Protein AF-0000000084620447 (afdb_homodimer)

Organism: Rhizophagus irregularis (strain DAOM 197198w) (NCBI:txid1432141)

Secondary structure (DSSP, 8-state):
-EEEE-TT-EEEEEEE-SS-TTEEEEEEESGGGTSS-EEEEEEEES-STTSEEEEEEEEESS-EEEEEE-SS-TTEEEEEETTS-EEEEETTSSSS-SEEE---SS-EEEEEE-SSS-S-EEEEETTS-EEEE-TT-SS-SEEE-SS--S-EEEEEE-SS-TTEEEEEETTSEEEEEETTSSSEEEEEE-STTS-EEEEEE-SSSTTEEEEEETTSEEEEEETTB-SS-SEEEE--SS-EEEEEE-SS-TTEEEEEETTS-EEEEETT-SS--EEEEE---SS-EEEEEE-SSSTT-EEEEETTSEEEEE--GGG--/-EEEE-TT-EEEEEEE-SS-TTEEEEEEESGGGTSS-EEEEEEEES-STTSEEEEEEEEESS-EEEEEE-SS-TTEEEEEETTS-EEEEETTSSSS-SEEE---SS-EEEEEE-SSS-S-EEEEETTS-EEEE-TT-SS-SEEE-SS--S-EEEEEE-SS-TTEEEEEETTSEEEEEETTSSSEEEEEE-STTS-EEEEEE-SSSTTEEEEEETTSEEEEEETTB-SS-SEEEE--SS-EEEEEE-SS-TTEEEEEETTS-EEEEETT-SS--EEEEE---SS-EEEEEE-SSSTT-EEEEETTSEEEEE--GGG--

Radius of gyration: 24.92 Å; Cα contacts (8 Å, |Δi|>4): 2010; chains: 2; bounding box: 55×73×61 Å

Structure (mmCIF, N/CA/C/O backbone):
data_AF-0000000084620447-model_v1
#
loop_
_entity.id
_entity.type
_entity.pdbx_description
1 polymer Peroxin-7
#
loop_
_atom_site.group_PDB
_atom_site.id
_atom_site.type_symbol
_atom_site.label_atom_id
_atom_site.label_alt_id
_atom_site.label_comp_id
_atom_site.label_asym_id
_atom_site.label_entity_id
_atom_site.label_seq_id
_atom_site.pdbx_PDB_ins_code
_atom_site.Cartn_x
_atom_site.Cartn_y
_atom_site.Cartn_z
_atom_site.occupancy
_atom_site.B_iso_or_equiv
_atom_site.auth_seq_id
_atom_site.auth_comp_id
_atom_site.auth_asym_id
_atom_site.auth_atom_id
_atom_site.pdbx_PDB_model_num
ATOM 1 N N . MET A 1 1 ? -4.543 -13 -28.5 1 89.44 1 MET A N 1
ATOM 2 C CA . MET A 1 1 ? -4.453 -12.445 -27.141 1 89.44 1 MET A CA 1
ATOM 3 C C . MET A 1 1 ? -5.84 -12.172 -26.578 1 89.44 1 MET A C 1
ATOM 5 O O . MET A 1 1 ? -6.688 -11.578 -27.25 1 89.44 1 MET A O 1
ATOM 9 N N . LEU A 1 2 ? -6.125 -12.734 -25.453 1 95 2 LEU A N 1
ATOM 10 C CA . LEU A 1 2 ? -7.367 -12.484 -24.734 1 95 2 LEU A CA 1
ATOM 11 C C . LEU A 1 2 ? -7.148 -11.477 -23.609 1 95 2 LEU A C 1
ATOM 13 O O . LEU A 1 2 ? -6.125 -11.508 -22.922 1 95 2 LEU A O 1
ATOM 17 N N . LYS A 1 3 ? -8.086 -10.555 -23.484 1 96.31 3 LYS A N 1
ATOM 18 C CA . LYS A 1 3 ? -8.039 -9.547 -22.422 1 96.31 3 LYS A CA 1
ATOM 19 C C . LYS A 1 3 ? -9.344 -9.516 -21.641 1 96.31 3 LYS A C 1
ATOM 21 O O . LYS A 1 3 ? -10.422 -9.656 -22.219 1 96.31 3 LYS A O 1
ATOM 26 N N . PHE A 1 4 ? -9.234 -9.367 -20.422 1 97.81 4 PHE A N 1
ATOM 27 C CA . PHE A 1 4 ? -10.383 -9.195 -19.531 1 97.81 4 PHE A CA 1
ATOM 28 C C . PHE A 1 4 ? -10.125 -8.078 -18.531 1 97.81 4 PHE A C 1
ATOM 30 O O . PHE A 1 4 ? -9.07 -8.055 -17.875 1 97.81 4 PHE A O 1
ATOM 37 N N . ARG A 1 5 ? -11.086 -7.199 -18.328 1 97.75 5 ARG A N 1
ATOM 38 C CA . ARG A 1 5 ? -10.914 -6.086 -17.406 1 97.75 5 ARG A CA 1
ATOM 39 C C . ARG A 1 5 ? -11.586 -6.379 -16.078 1 97.75 5 ARG A C 1
ATOM 41 O O . ARG A 1 5 ? -12.781 -6.66 -16.016 1 97.75 5 ARG A O 1
ATOM 48 N N . THR A 1 6 ? -10.836 -6.391 -15.023 1 98 6 THR A N 1
ATOM 49 C CA . THR A 1 6 ? -11.359 -6.477 -13.664 1 98 6 THR A CA 1
ATOM 50 C C . THR A 1 6 ? -11.742 -5.098 -13.148 1 98 6 THR A C 1
ATOM 52 O O . THR A 1 6 ? -11.102 -4.566 -12.242 1 98 6 THR A O 1
ATOM 55 N N . GLN A 1 7 ? -12.82 -4.641 -13.617 1 94.31 7 GLN A N 1
ATOM 56 C CA . GLN A 1 7 ? -13.203 -3.248 -13.414 1 94.31 7 GLN A CA 1
ATOM 57 C C . GLN A 1 7 ? -13.234 -2.896 -11.93 1 94.31 7 GLN A C 1
ATOM 59 O O . GLN A 1 7 ? -13.961 -3.523 -11.156 1 94.31 7 GLN A O 1
ATOM 64 N N . GLY A 1 8 ? -12.477 -1.92 -11.602 1 92.94 8 GLY A N 1
ATOM 65 C CA . GLY A 1 8 ? -12.469 -1.42 -10.234 1 92.94 8 GLY A CA 1
ATOM 66 C C . GLY A 1 8 ? -11.492 -2.156 -9.336 1 92.94 8 GLY A C 1
ATOM 67 O O . GLY A 1 8 ? -11.305 -1.785 -8.172 1 92.94 8 GLY A O 1
ATOM 68 N N . TYR A 1 9 ? -10.844 -3.213 -9.867 1 97.5 9 TYR A N 1
ATOM 69 C CA . TYR A 1 9 ? -9.984 -4.043 -9.039 1 97.5 9 TYR A CA 1
ATOM 70 C C . TYR A 1 9 ? -8.656 -4.316 -9.734 1 97.5 9 TYR A C 1
ATOM 72 O O . TYR A 1 9 ? -8.625 -4.582 -10.938 1 97.5 9 TYR A O 1
ATOM 80 N N . ASN A 1 10 ? -7.594 -4.168 -9.023 1 98.06 10 ASN A N 1
ATOM 81 C CA . ASN A 1 10 ? -6.234 -4.363 -9.516 1 98.06 10 ASN A CA 1
ATOM 82 C C . ASN A 1 10 ? -5.77 -5.805 -9.312 1 98.06 10 ASN A C 1
ATOM 84 O O . ASN A 1 10 ? -5.949 -6.375 -8.242 1 98.06 10 ASN A O 1
ATOM 88 N N . GLY A 1 11 ? -5.168 -6.383 -10.352 1 98.75 11 GLY A N 1
ATOM 89 C CA . GLY A 1 11 ? -4.719 -7.766 -10.281 1 98.75 11 GLY A CA 1
ATOM 90 C C . GLY A 1 11 ? -3.463 -7.945 -9.445 1 98.75 11 GLY A C 1
ATOM 91 O O . GLY A 1 11 ? -2.498 -7.191 -9.602 1 98.75 11 GLY A O 1
ATOM 92 N N . TYR A 1 12 ? -3.467 -8.977 -8.547 1 98.56 12 TYR A N 1
ATOM 93 C CA . TYR A 1 12 ? -2.316 -9.242 -7.691 1 98.56 12 TYR A CA 1
ATOM 94 C C . TYR A 1 12 ? -1.705 -10.602 -8.008 1 98.56 12 TYR A C 1
ATOM 96 O O . TYR A 1 12 ? -0.493 -10.789 -7.871 1 98.56 12 TYR A O 1
ATOM 104 N N . SER A 1 13 ? -2.592 -11.578 -8.289 1 98.81 13 SER A N 1
ATOM 105 C CA . SER A 1 13 ? -2.148 -12.93 -8.594 1 98.81 13 SER A CA 1
ATOM 106 C C . SER A 1 13 ? -3.186 -13.68 -9.422 1 98.81 13 SER A C 1
ATOM 108 O O . SER A 1 13 ? -4.375 -13.352 -9.383 1 98.81 13 SER A O 1
ATOM 110 N N . LEU A 1 14 ? -2.719 -14.625 -10.18 1 98.88 14 LEU A N 1
ATOM 111 C CA . LEU A 1 14 ? -3.641 -15.484 -10.922 1 98.88 14 LEU A CA 1
ATOM 112 C C . LEU A 1 14 ? -3.043 -16.859 -11.141 1 98.88 14 LEU A C 1
ATOM 114 O O . LEU A 1 14 ? -1.828 -17.047 -11.039 1 98.88 14 LEU A O 1
ATOM 118 N N . GLN A 1 15 ? -3.928 -17.812 -11.391 1 98.81 15 GLN A N 1
ATOM 119 C CA . GLN A 1 15 ? -3.492 -19.188 -11.609 1 98.81 15 GLN A CA 1
ATOM 120 C C . GLN A 1 15 ? -4.461 -19.938 -12.516 1 98.81 15 GLN A C 1
ATOM 122 O O . GLN A 1 15 ? -5.676 -19.906 -12.305 1 98.81 15 GLN A O 1
ATOM 127 N N . PHE A 1 16 ? -3.92 -20.625 -13.531 1 98.62 16 PHE A N 1
ATOM 128 C CA . PHE A 1 16 ? -4.719 -21.547 -14.328 1 98.62 16 PHE A CA 1
ATOM 129 C C . PHE A 1 16 ? -5.129 -22.766 -13.508 1 98.62 16 PHE A C 1
ATOM 131 O O . PHE A 1 16 ? -4.367 -23.234 -12.656 1 98.62 16 PHE A O 1
ATOM 138 N N . SER A 1 17 ? -6.336 -23.266 -13.836 1 98.38 17 SER A N 1
ATOM 139 C CA . SER A 1 17 ? -6.77 -24.516 -13.211 1 98.38 17 SER A CA 1
ATOM 140 C C . SER A 1 17 ? -5.879 -25.688 -13.625 1 98.38 17 SER A C 1
ATOM 142 O O . SER A 1 17 ? -5.531 -25.812 -14.797 1 98.38 17 SER A O 1
ATOM 144 N N . PRO A 1 18 ? -5.559 -26.469 -12.594 1 96.69 18 PRO A N 1
ATOM 145 C CA . PRO A 1 18 ? -4.789 -27.656 -12.961 1 96.69 18 PRO A CA 1
ATOM 146 C C . PRO A 1 18 ? -5.66 -28.766 -13.555 1 96.69 18 PRO A C 1
ATOM 148 O O . PRO A 1 18 ? -5.137 -29.75 -14.07 1 96.69 18 PRO A O 1
ATOM 151 N N . PHE A 1 19 ? -6.961 -28.609 -13.602 1 97.44 19 PHE A N 1
ATOM 152 C CA . PHE A 1 19 ? -7.879 -29.656 -14.047 1 97.44 19 PHE A CA 1
ATOM 153 C C . PHE A 1 19 ? -8.477 -29.297 -15.406 1 97.44 19 PHE A C 1
ATOM 155 O O . PHE A 1 19 ? -8.852 -30.188 -16.172 1 97.44 19 PHE A O 1
ATOM 162 N N . PHE A 1 20 ? -8.578 -28.016 -15.633 1 97.06 20 PHE A N 1
ATOM 163 C CA . PHE A 1 20 ? -9.234 -27.562 -16.859 1 97.06 20 PHE A CA 1
ATOM 164 C C . PHE A 1 20 ? -8.344 -26.578 -17.609 1 97.06 20 PHE A C 1
ATOM 166 O O . PHE A 1 20 ? -7.918 -25.562 -17.047 1 97.06 20 PHE A O 1
ATOM 173 N N . GLU A 1 21 ? -8.172 -26.75 -18.844 1 96.12 21 GLU A N 1
ATOM 174 C CA . GLU A 1 21 ? -7.242 -25.969 -19.656 1 96.12 21 GLU A CA 1
ATOM 175 C C . GLU A 1 21 ? -7.781 -24.562 -19.906 1 96.12 21 GLU A C 1
ATOM 177 O O . GLU A 1 21 ? -7.02 -23.641 -20.219 1 96.12 21 GLU A O 1
ATOM 182 N N . ASN A 1 22 ? -9.047 -24.375 -19.734 1 97.06 22 ASN A N 1
ATOM 183 C CA . ASN A 1 22 ? -9.672 -23.109 -20.109 1 97.06 22 ASN A CA 1
ATOM 184 C C . ASN A 1 22 ? -10.266 -22.406 -18.906 1 97.06 22 ASN A C 1
ATOM 186 O O . ASN A 1 22 ? -11.32 -21.766 -19 1 97.06 22 ASN A O 1
ATOM 190 N N . LYS A 1 23 ? -9.68 -22.609 -17.766 1 98.25 23 LYS A N 1
ATOM 191 C CA . LYS A 1 23 ? -10.18 -21.984 -16.531 1 98.25 23 LYS A CA 1
ATOM 192 C C . LYS A 1 23 ? -9.047 -21.328 -15.758 1 98.25 23 LYS A C 1
ATOM 194 O O . LYS A 1 23 ? -7.973 -21.906 -15.586 1 98.25 23 LYS A O 1
ATOM 199 N N . ILE A 1 24 ? -9.312 -20.094 -15.289 1 98.62 24 ILE A N 1
ATOM 200 C CA . ILE A 1 24 ? -8.273 -19.328 -14.594 1 98.62 24 ILE A CA 1
ATOM 201 C C . ILE A 1 24 ? -8.898 -18.531 -13.453 1 98.62 24 ILE A C 1
ATOM 203 O O . ILE A 1 24 ? -10.031 -18.062 -13.562 1 98.62 24 ILE A O 1
ATOM 207 N N . ALA A 1 25 ? -8.219 -18.453 -12.336 1 98.88 25 ALA A N 1
ATOM 208 C CA . ALA A 1 25 ? -8.633 -17.641 -11.195 1 98.88 25 ALA A CA 1
ATOM 209 C C . ALA A 1 25 ? -7.699 -16.438 -11.016 1 98.88 25 ALA A C 1
ATOM 211 O O . ALA A 1 25 ? -6.504 -16.531 -11.297 1 98.88 25 ALA A O 1
ATOM 212 N N . CYS A 1 26 ? -8.227 -15.305 -10.539 1 98.88 26 CYS A N 1
ATOM 213 C CA . CYS A 1 26 ? -7.438 -14.102 -10.32 1 98.88 26 CYS A CA 1
ATOM 214 C C . CYS A 1 26 ? -7.824 -13.422 -9.016 1 98.88 26 CYS A C 1
ATOM 216 O O . CYS A 1 26 ? -8.992 -13.086 -8.805 1 98.88 26 CYS A O 1
ATOM 218 N N . ALA A 1 27 ? -6.871 -13.258 -8.141 1 98.94 27 ALA A N 1
ATOM 219 C CA . ALA A 1 27 ? -7.02 -12.492 -6.902 1 98.94 27 ALA A CA 1
ATOM 220 C C . ALA A 1 27 ? -6.773 -11.008 -7.148 1 98.94 27 ALA A C 1
ATOM 222 O O . ALA A 1 27 ? -5.746 -10.625 -7.719 1 98.94 27 ALA A O 1
ATOM 223 N N . THR A 1 28 ? -7.719 -10.141 -6.684 1 98.81 28 THR A N 1
ATOM 224 C CA . THR A 1 28 ? -7.605 -8.711 -6.977 1 98.81 28 THR A CA 1
ATOM 225 C C . THR A 1 28 ? -7.898 -7.883 -5.73 1 98.81 28 THR A C 1
ATOM 227 O O . THR A 1 28 ? -8.445 -8.391 -4.754 1 98.81 28 THR A O 1
ATOM 230 N N . SER A 1 29 ? -7.488 -6.594 -5.793 1 97.62 29 SER A N 1
ATOM 231 C CA . SER A 1 29 ? -7.699 -5.645 -4.707 1 97.62 29 SER A CA 1
ATOM 232 C C . SER A 1 29 ? -8.141 -4.285 -5.234 1 97.62 29 SER A C 1
ATOM 234 O O . SER A 1 29 ? -7.805 -3.912 -6.359 1 97.62 29 SER A O 1
ATOM 236 N N . ALA A 1 30 ? -8.938 -3.637 -4.395 1 93.81 30 ALA A N 1
ATOM 237 C CA . ALA A 1 30 ? -9.328 -2.271 -4.738 1 93.81 30 ALA A CA 1
ATOM 238 C C . ALA A 1 30 ? -8.211 -1.285 -4.391 1 93.81 30 ALA A C 1
ATOM 240 O O . ALA A 1 30 ? -7.355 -1.575 -3.553 1 93.81 30 ALA A O 1
ATOM 241 N N . ASN A 1 31 ? -8.211 -0.145 -5.137 1 90.88 31 ASN A N 1
ATOM 242 C CA . ASN A 1 31 ? -7.32 0.976 -4.852 1 90.88 31 ASN A CA 1
ATOM 243 C C . ASN A 1 31 ? -5.867 0.521 -4.73 1 90.88 31 ASN A C 1
ATOM 245 O O . ASN A 1 31 ? -5.191 0.843 -3.75 1 90.88 31 ASN A O 1
ATOM 249 N N . PHE A 1 32 ? -5.473 -0.37 -5.688 1 92.31 32 PHE A N 1
ATOM 250 C CA . PHE A 1 32 ? -4.09 -0.81 -5.836 1 92.31 32 PHE A CA 1
ATOM 251 C C . PHE A 1 32 ? -3.645 -1.612 -4.621 1 92.31 32 PHE A C 1
ATOM 253 O O . PHE A 1 32 ? -2.447 -1.729 -4.352 1 92.31 32 PHE A O 1
ATOM 260 N N . GLY A 1 33 ? -4.629 -2.072 -3.838 1 91.62 33 GLY A N 1
ATOM 261 C CA . GLY A 1 33 ? -4.332 -2.902 -2.682 1 91.62 33 GLY A CA 1
ATOM 262 C C . GLY A 1 33 ? -3.895 -2.102 -1.469 1 91.62 33 GLY A C 1
ATOM 263 O O . GLY A 1 33 ? -3.484 -2.674 -0.456 1 91.62 33 GLY A O 1
ATOM 264 N N . LEU A 1 34 ? -3.91 -0.862 -1.601 1 82.94 34 LEU A N 1
ATOM 265 C CA . LEU A 1 34 ? -3.469 0.022 -0.528 1 82.94 34 LEU A CA 1
ATOM 266 C C . LEU A 1 34 ? -4.57 0.212 0.509 1 82.94 34 LEU A C 1
ATOM 268 O O . LEU A 1 34 ? -4.289 0.4 1.694 1 82.94 34 LEU A O 1
ATOM 272 N N . VAL A 1 35 ? -5.82 0.159 0.053 1 81.12 35 VAL A N 1
ATOM 273 C CA . VAL A 1 35 ? -7.004 0.266 0.899 1 81.12 35 VAL A CA 1
ATOM 274 C C . VAL A 1 35 ? -8.195 -0.382 0.202 1 81.12 35 VAL A C 1
ATOM 276 O O . VAL A 1 35 ? -8.25 -0.434 -1.029 1 81.12 35 VAL A O 1
ATOM 279 N N . GLY A 1 36 ? -9.062 -1.003 1.058 1 84.75 36 GLY A N 1
ATOM 280 C CA . GLY A 1 36 ? -10.328 -1.407 0.465 1 84.75 36 GLY A CA 1
ATOM 281 C C . GLY A 1 36 ? -10.516 -2.912 0.433 1 84.75 36 GLY A C 1
ATOM 282 O O . GLY A 1 36 ? -9.891 -3.639 1.208 1 84.75 36 GLY A O 1
ATOM 283 N N . ASN A 1 37 ? -11.469 -3.291 -0.351 1 91.69 37 ASN A N 1
ATOM 284 C CA . ASN A 1 37 ? -11.914 -4.676 -0.465 1 91.69 37 ASN A CA 1
ATOM 285 C C . ASN A 1 37 ? -11.25 -5.383 -1.641 1 91.69 37 ASN A C 1
ATOM 287 O O . ASN A 1 37 ? -10.289 -4.867 -2.221 1 91.69 37 ASN A O 1
ATOM 291 N N . GLY A 1 38 ? -11.555 -6.699 -1.811 1 96.75 38 GLY A N 1
ATOM 292 C CA . GLY A 1 38 ? -11.039 -7.484 -2.918 1 96.75 38 GLY A CA 1
ATOM 293 C C . GLY A 1 38 ? -12.109 -8.289 -3.635 1 96.75 38 GLY A C 1
ATOM 294 O O . GLY A 1 38 ? -13.281 -8.227 -3.268 1 96.75 38 GLY A O 1
ATOM 295 N N . LYS A 1 39 ? -11.688 -8.883 -4.711 1 98.38 39 LYS A N 1
ATOM 296 C CA . LYS A 1 39 ? -12.523 -9.781 -5.492 1 98.38 39 LYS A CA 1
ATOM 297 C C . LYS A 1 39 ? -11.719 -10.961 -6.027 1 98.38 39 LYS A C 1
ATOM 299 O O . LYS A 1 39 ? -10.57 -10.797 -6.445 1 98.38 39 LYS A O 1
ATOM 304 N N . LEU A 1 40 ? -12.367 -12.109 -5.938 1 98.81 40 LEU A N 1
ATOM 305 C CA . LEU A 1 40 ? -11.859 -13.281 -6.645 1 98.81 40 LEU A CA 1
ATOM 306 C C . LEU A 1 40 ? -12.633 -13.516 -7.938 1 98.81 40 LEU A C 1
ATOM 308 O O . LEU A 1 40 ? -13.852 -13.688 -7.914 1 98.81 40 LEU A O 1
ATOM 312 N N . PHE A 1 41 ? -11.938 -13.484 -9.055 1 98.75 41 PHE A N 1
ATOM 313 C CA . PHE A 1 41 ? -12.539 -13.766 -10.352 1 98.75 41 PHE A CA 1
ATOM 314 C C . PHE A 1 41 ? -12.219 -15.188 -10.797 1 98.75 41 PHE A C 1
ATOM 316 O O . PHE A 1 41 ? -11.07 -15.625 -10.734 1 98.75 41 PHE A O 1
ATOM 323 N N . VAL A 1 42 ? -13.203 -15.883 -11.172 1 98.69 42 VAL A N 1
ATOM 324 C CA . VAL A 1 42 ? -13.039 -17.156 -11.867 1 98.69 42 VAL A CA 1
ATOM 325 C C . VAL A 1 42 ? -13.555 -17.031 -13.297 1 98.69 42 VAL A C 1
ATOM 327 O O . VAL A 1 42 ? -14.742 -16.75 -13.516 1 98.69 42 VAL A O 1
ATOM 330 N N . LEU A 1 43 ? -12.68 -17.312 -14.227 1 98.5 43 LEU A N 1
ATOM 331 C CA . LEU A 1 43 ? -12.992 -17.047 -15.625 1 98.5 43 LEU A CA 1
ATOM 332 C C . LEU A 1 43 ? -12.828 -18.312 -16.469 1 98.5 43 LEU A C 1
ATOM 334 O O . LEU A 1 43 ? -11.938 -19.125 -16.219 1 98.5 43 LEU A O 1
ATOM 338 N N . ASN A 1 44 ? -13.648 -18.375 -17.469 1 97.62 44 ASN A N 1
ATOM 339 C CA . ASN A 1 44 ? -13.5 -19.359 -18.531 1 97.62 44 ASN A CA 1
ATOM 340 C C . ASN A 1 44 ? -12.945 -18.719 -19.797 1 97.62 44 ASN A C 1
ATOM 342 O O . ASN A 1 44 ? -13.406 -17.656 -20.219 1 97.62 44 ASN A O 1
ATOM 346 N N . THR A 1 45 ? -11.945 -19.406 -20.344 1 95.5 45 THR A N 1
ATOM 347 C CA . THR A 1 45 ? -11.32 -18.859 -21.547 1 95.5 45 THR A CA 1
ATOM 348 C C . THR A 1 45 ? -11.719 -19.656 -22.781 1 95.5 45 THR A C 1
ATOM 350 O O . THR A 1 45 ? -12.086 -20.828 -22.672 1 95.5 45 THR A O 1
ATOM 353 N N . GLY A 1 46 ? -11.68 -19.047 -23.984 1 88 46 GLY A N 1
ATOM 354 C CA . GLY A 1 46 ? -12.008 -19.688 -25.234 1 88 46 GLY A CA 1
ATOM 355 C C . GLY A 1 46 ? -13.508 -19.828 -25.469 1 88 46 GLY A C 1
ATOM 356 O O . GLY A 1 46 ? -13.945 -20.688 -26.234 1 88 46 GLY A O 1
ATOM 357 N N . VAL A 1 47 ? -14.188 -19.125 -24.75 1 85.38 47 VAL A N 1
ATOM 358 C CA . VAL A 1 47 ? -15.633 -19.203 -24.859 1 85.38 47 VAL A CA 1
ATOM 359 C C . VAL A 1 47 ? -16.219 -17.812 -25.078 1 85.38 47 VAL A C 1
ATOM 361 O O . VAL A 1 47 ? -15.656 -16.812 -24.625 1 85.38 47 VAL A O 1
ATOM 364 N N . GLY A 1 48 ? -17.375 -17.797 -25.781 1 80.06 48 GLY A N 1
ATOM 365 C CA . GLY A 1 48 ? -18.109 -16.547 -25.953 1 80.06 48 GLY A CA 1
ATOM 366 C C . GLY A 1 48 ? -17.531 -15.648 -27.016 1 80.06 48 GLY A C 1
ATOM 367 O O . GLY A 1 48 ? -16.484 -15.945 -27.594 1 80.06 48 GLY A O 1
ATOM 368 N N . PRO A 1 49 ? -18.109 -14.578 -27.328 1 84.31 49 PRO A N 1
ATOM 369 C CA . PRO A 1 49 ? -17.703 -13.68 -28.406 1 84.31 49 PRO A CA 1
ATOM 370 C C . PRO A 1 49 ? -16.375 -12.992 -28.125 1 84.31 49 PRO A C 1
ATOM 372 O O . PRO A 1 49 ? -15.586 -12.781 -29.047 1 84.31 49 PRO A O 1
ATOM 375 N N . SER A 1 50 ? -16.109 -12.734 -26.812 1 87 50 SER A N 1
ATOM 376 C CA . SER A 1 50 ? -14.875 -12.039 -26.453 1 87 50 SER A CA 1
ATOM 377 C C . SER A 1 50 ? -13.766 -13.023 -26.109 1 87 50 SER A C 1
ATOM 379 O O . SER A 1 50 ? -12.617 -12.617 -25.875 1 87 50 SER A O 1
ATOM 381 N N . GLY A 1 51 ? -14.156 -14.328 -26.016 1 93.31 51 GLY A N 1
ATOM 382 C CA . GLY A 1 51 ? -13.18 -15.367 -25.75 1 93.31 51 GLY A CA 1
ATOM 383 C C . GLY A 1 51 ? -12.969 -15.617 -24.266 1 93.31 51 GLY A C 1
ATOM 384 O O . GLY A 1 51 ? -12.203 -16.516 -23.891 1 93.31 51 GLY A O 1
ATOM 385 N N . ILE A 1 52 ? -13.5 -14.75 -23.422 1 95.88 52 ILE A N 1
ATOM 386 C CA . ILE A 1 52 ? -13.383 -14.906 -21.969 1 95.88 52 ILE A CA 1
ATOM 387 C C . ILE A 1 52 ? -14.719 -14.602 -21.312 1 95.88 52 ILE A C 1
ATOM 389 O O . ILE A 1 52 ? -15.336 -13.57 -21.594 1 95.88 52 ILE A O 1
ATOM 393 N N . GLU A 1 53 ? -15.164 -15.523 -20.453 1 95.75 53 GLU A N 1
ATOM 394 C CA . GLU A 1 53 ? -16.422 -15.359 -19.75 1 95.75 53 GLU A CA 1
ATOM 395 C C . GLU A 1 53 ? -16.25 -15.547 -18.234 1 95.75 53 GLU A C 1
ATOM 397 O O . GLU A 1 53 ? -15.477 -16.406 -17.797 1 95.75 53 GLU A O 1
ATOM 402 N N . VAL A 1 54 ? -17.109 -14.789 -17.453 1 96.75 54 VAL A N 1
ATOM 403 C CA . VAL A 1 54 ? -17.078 -14.906 -16 1 96.75 54 VAL A CA 1
ATOM 404 C C . VAL A 1 54 ? -17.875 -16.125 -15.562 1 96.75 54 VAL A C 1
ATOM 406 O O . VAL A 1 54 ? -19.047 -16.266 -15.922 1 96.75 54 VAL A O 1
ATOM 409 N N . GLU A 1 55 ? -17.219 -16.969 -14.859 1 96.69 55 GLU A N 1
ATOM 410 C CA . GLU A 1 55 ? -17.938 -18.094 -14.242 1 96.69 55 GLU A CA 1
ATOM 411 C C . GLU A 1 55 ? -18.422 -17.734 -12.844 1 96.69 55 GLU A C 1
ATOM 413 O O . GLU A 1 55 ? -19.578 -17.984 -12.5 1 96.69 55 GLU A O 1
ATOM 418 N N . ARG A 1 56 ? -17.484 -17.188 -12.023 1 97.31 56 ARG A N 1
ATOM 419 C CA . ARG A 1 56 ? -17.812 -16.781 -10.664 1 97.31 56 ARG A CA 1
ATOM 420 C C . ARG A 1 56 ? -17.047 -15.516 -10.281 1 97.31 56 ARG A C 1
ATOM 422 O O . ARG A 1 56 ? -15.945 -15.273 -10.773 1 97.31 56 ARG A O 1
ATOM 429 N N . ILE A 1 57 ? -17.656 -14.727 -9.477 1 98 57 ILE A N 1
ATOM 430 C CA . ILE A 1 57 ? -17.016 -13.625 -8.781 1 98 57 ILE A CA 1
ATOM 431 C C . ILE A 1 57 ? -17.344 -13.688 -7.293 1 98 57 ILE A C 1
ATOM 433 O O . ILE A 1 57 ? -18.5 -13.852 -6.918 1 98 57 ILE A O 1
ATOM 437 N N . TYR A 1 58 ? -16.375 -13.602 -6.426 1 98.5 58 TYR A N 1
ATOM 438 C CA . TYR A 1 58 ? -16.562 -13.547 -4.984 1 98.5 58 TYR A CA 1
ATOM 439 C C . TYR A 1 58 ? -16.062 -12.227 -4.418 1 98.5 58 TYR A C 1
ATOM 441 O O . TYR A 1 58 ? -14.906 -11.844 -4.66 1 98.5 58 TYR A O 1
ATOM 449 N N . ASP A 1 59 ? -16.859 -11.555 -3.645 1 96.5 59 ASP A N 1
ATOM 450 C CA . ASP A 1 59 ? -16.453 -10.328 -2.959 1 96.5 59 ASP A CA 1
ATOM 451 C C . ASP A 1 59 ? -15.805 -10.641 -1.608 1 96.5 59 ASP A C 1
ATOM 453 O O . ASP A 1 59 ? -16.234 -11.562 -0.908 1 96.5 59 ASP A O 1
ATOM 457 N N . THR A 1 60 ? -14.805 -9.945 -1.292 1 96.06 60 THR A N 1
ATOM 458 C CA . THR A 1 60 ? -14.172 -10.07 0.015 1 96.06 60 THR A CA 1
ATOM 459 C C . THR A 1 60 ? -14.094 -8.719 0.712 1 96.06 60 THR A C 1
ATOM 461 O O . THR A 1 60 ? -14.109 -7.676 0.055 1 96.06 60 THR A O 1
ATOM 464 N N . GLN A 1 61 ? -13.992 -8.75 1.992 1 87.56 61 GLN A N 1
ATOM 465 C CA . GLN A 1 61 ? -14.008 -7.531 2.791 1 87.56 61 GLN A CA 1
ATOM 466 C C . GLN A 1 61 ? -12.672 -6.805 2.717 1 87.56 61 GLN A C 1
ATOM 468 O O . GLN A 1 61 ? -12.609 -5.586 2.873 1 87.56 61 GLN A O 1
ATOM 473 N N . ASP A 1 62 ? -11.617 -7.59 2.549 1 92.25 62 ASP A N 1
ATOM 474 C CA . ASP A 1 62 ? -10.281 -7.031 2.373 1 92.25 62 ASP A CA 1
ATOM 475 C C . ASP A 1 62 ? -9.672 -7.469 1.041 1 92.25 62 ASP A C 1
ATOM 477 O O . ASP A 1 62 ? -10.195 -8.375 0.384 1 92.25 62 ASP A O 1
ATOM 481 N N . GLY A 1 63 ? -8.602 -6.73 0.626 1 96 63 GLY A N 1
ATOM 482 C CA . GLY A 1 63 ? -7.926 -7.055 -0.618 1 96 63 GLY A CA 1
ATOM 483 C C . GLY A 1 63 ? -7.391 -8.477 -0.654 1 96 63 GLY A C 1
ATOM 484 O O . GLY A 1 63 ? -7.039 -9.039 0.385 1 96 63 GLY A O 1
ATOM 485 N N . LEU A 1 64 ? -7.301 -9.047 -1.862 1 98.62 64 LEU A N 1
ATOM 486 C CA . LEU A 1 64 ? -6.699 -10.359 -2.084 1 98.62 64 LEU A CA 1
ATOM 487 C C . LEU A 1 64 ? -5.328 -10.227 -2.736 1 98.62 64 LEU A C 1
ATOM 489 O O . LEU A 1 64 ? -5.152 -9.438 -3.67 1 98.62 64 LEU A O 1
ATOM 493 N N . TYR A 1 65 ? -4.383 -11.047 -2.207 1 98.38 65 TYR A N 1
ATOM 494 C CA . TYR A 1 65 ? -3.014 -10.883 -2.686 1 98.38 65 TYR A CA 1
ATOM 495 C C . TYR A 1 65 ? -2.525 -12.148 -3.389 1 98.38 65 TYR A C 1
ATOM 497 O O . TYR A 1 65 ? -1.531 -12.117 -4.117 1 98.38 65 TYR A O 1
ATOM 505 N N . ASP A 1 66 ? -3.174 -13.297 -3.141 1 98.81 66 ASP A N 1
ATOM 506 C CA . ASP A 1 66 ? -2.791 -14.547 -3.795 1 98.81 66 ASP A CA 1
ATOM 507 C C . ASP A 1 66 ? -3.963 -15.523 -3.842 1 98.81 66 ASP A C 1
ATOM 509 O O . ASP A 1 66 ? -4.953 -15.344 -3.127 1 98.81 66 ASP A O 1
ATOM 513 N N . CYS A 1 67 ? -3.826 -16.484 -4.695 1 98.88 67 CYS A N 1
ATOM 514 C CA . CYS A 1 67 ? -4.789 -17.578 -4.777 1 98.88 67 CYS A CA 1
ATOM 515 C C . CYS A 1 67 ? -4.125 -18.859 -5.301 1 98.88 67 CYS A C 1
ATOM 517 O O . CYS A 1 67 ? -3.09 -18.797 -5.965 1 98.88 67 CYS A O 1
ATOM 519 N N . SER A 1 68 ? -4.723 -19.953 -4.949 1 98.88 68 SER A N 1
ATOM 520 C CA . SER A 1 68 ? -4.23 -21.25 -5.391 1 98.88 68 SER A CA 1
ATOM 521 C C . SER A 1 68 ? -5.363 -22.266 -5.523 1 98.88 68 SER A C 1
ATOM 523 O O . SER A 1 68 ? -6.168 -22.438 -4.602 1 98.88 68 SER A O 1
ATOM 525 N N . TRP A 1 69 ? -5.43 -22.938 -6.625 1 98.69 69 TRP A N 1
ATOM 526 C CA . TRP A 1 69 ? -6.402 -24 -6.824 1 98.69 69 TRP A CA 1
ATOM 527 C C . TRP A 1 69 ? -6.078 -25.203 -5.945 1 98.69 69 TRP A C 1
ATOM 529 O O . TRP A 1 69 ? -4.91 -25.562 -5.762 1 98.69 69 TRP A O 1
ATOM 539 N N . SER A 1 70 ? -7.141 -25.812 -5.5 1 98.12 70 SER A N 1
ATOM 540 C CA . SER A 1 70 ? -7.012 -27.109 -4.828 1 98.12 70 SER A CA 1
ATOM 541 C C . SER A 1 70 ? -6.562 -28.188 -5.801 1 98.12 70 SER A C 1
ATOM 543 O O . SER A 1 70 ? -6.977 -28.203 -6.965 1 98.12 70 SER A O 1
ATOM 545 N N . GLU A 1 71 ? -5.742 -29.062 -5.281 1 96.19 71 GLU A N 1
ATOM 546 C CA . GLU A 1 71 ? -5.305 -30.188 -6.09 1 96.19 71 GLU A CA 1
ATOM 547 C C . GLU A 1 71 ? -6.137 -31.438 -5.793 1 96.19 71 GLU A C 1
ATOM 549 O O . GLU A 1 71 ? -6.039 -32.438 -6.508 1 96.19 71 GLU A O 1
ATOM 554 N N . ILE A 1 72 ? -7.012 -31.375 -4.852 1 95.81 72 ILE A N 1
ATOM 555 C CA . ILE A 1 72 ? -7.816 -32.531 -4.504 1 95.81 72 ILE A CA 1
ATOM 556 C C . ILE A 1 72 ? -9.25 -32.344 -4.992 1 95.81 72 ILE A C 1
ATOM 558 O O . ILE A 1 72 ? -10.008 -33.312 -5.105 1 95.81 72 ILE A O 1
ATOM 562 N N . ASN A 1 73 ? -9.625 -31.188 -5.188 1 96.56 73 ASN A N 1
ATOM 563 C CA . ASN A 1 73 ? -10.977 -30.859 -5.645 1 96.56 73 ASN A CA 1
ATOM 564 C C . ASN A 1 73 ? -10.953 -29.812 -6.746 1 96.56 73 ASN A C 1
ATOM 566 O O . ASN A 1 73 ? -10.547 -28.672 -6.516 1 96.56 73 ASN A O 1
ATOM 570 N N . ASP A 1 74 ? -11.5 -30.078 -7.902 1 97.31 74 ASP A N 1
ATOM 571 C CA . ASP A 1 74 ? -11.359 -29.25 -9.094 1 97.31 74 ASP A CA 1
ATOM 572 C C . ASP A 1 74 ? -12.289 -28.031 -9.031 1 97.31 74 ASP A C 1
ATOM 574 O O . ASP A 1 74 ? -12.273 -27.188 -9.93 1 97.31 74 ASP A O 1
ATOM 578 N N . ASN A 1 75 ? -13 -27.859 -7.941 1 97.88 75 ASN A N 1
ATOM 579 C CA . ASN A 1 75 ? -13.906 -26.734 -7.809 1 97.88 75 ASN A CA 1
ATOM 580 C C . ASN A 1 75 ? -13.461 -25.781 -6.699 1 97.88 75 ASN A C 1
ATOM 582 O O . ASN A 1 75 ? -14.148 -24.812 -6.395 1 97.88 75 ASN A O 1
ATOM 586 N N . GLN A 1 76 ? -12.336 -26.094 -6.168 1 98.38 76 GLN A N 1
ATOM 587 C CA . GLN A 1 76 ? -12.016 -25.344 -4.957 1 98.38 76 GLN A CA 1
ATOM 588 C C . GLN A 1 76 ? -10.75 -24.5 -5.148 1 98.38 76 GLN A C 1
ATOM 590 O O . GLN A 1 76 ? -9.82 -24.922 -5.832 1 98.38 76 GLN A O 1
ATOM 595 N N . ILE A 1 77 ? -10.773 -23.328 -4.531 1 98.62 77 ILE A N 1
ATOM 596 C CA . ILE A 1 77 ? -9.688 -22.359 -4.602 1 98.62 77 ILE A CA 1
ATOM 597 C C . ILE A 1 77 ? -9.461 -21.734 -3.23 1 98.62 77 ILE A C 1
ATOM 599 O O . ILE A 1 77 ? -10.414 -21.344 -2.551 1 98.62 77 ILE A O 1
ATOM 603 N N . VAL A 1 78 ? -8.25 -21.609 -2.801 1 98.81 78 VAL A N 1
ATOM 604 C CA . VAL A 1 78 ? -7.926 -20.922 -1.556 1 98.81 78 VAL A CA 1
ATOM 605 C C . VAL A 1 78 ? -7.363 -19.531 -1.865 1 98.81 78 VAL A C 1
ATOM 607 O O . VAL A 1 78 ? -6.648 -19.344 -2.854 1 98.81 78 VAL A O 1
ATOM 610 N N . THR A 1 79 ? -7.68 -18.5 -1.043 1 98.81 79 THR A N 1
ATOM 611 C CA . THR A 1 79 ? -7.207 -17.125 -1.249 1 98.81 79 THR A CA 1
ATOM 612 C C . THR A 1 79 ? -6.496 -16.609 -0.004 1 98.81 79 THR A C 1
ATOM 614 O O . THR A 1 79 ? -6.805 -17.031 1.114 1 98.81 79 THR A O 1
ATOM 617 N N . ALA A 1 80 ? -5.531 -15.719 -0.209 1 98.69 80 ALA A N 1
ATOM 618 C CA . ALA A 1 80 ? -4.805 -15 0.833 1 98.69 80 ALA A CA 1
ATOM 619 C C . ALA A 1 80 ? -5.227 -13.531 0.881 1 98.69 80 ALA A C 1
ATOM 621 O O . ALA A 1 80 ? -5.258 -12.859 -0.15 1 98.69 80 ALA A O 1
ATOM 622 N N . SER A 1 81 ? -5.477 -13.023 2.072 1 97.12 81 SER A N 1
ATOM 623 C CA . SER A 1 81 ? -6.125 -11.727 2.199 1 97.12 81 SER A CA 1
ATOM 624 C C . SER A 1 81 ? -5.27 -10.758 3.014 1 97.12 81 SER A C 1
ATOM 626 O O . SER A 1 81 ? -4.398 -11.18 3.775 1 97.12 81 SER A O 1
ATOM 628 N N . GLY A 1 82 ? -5.609 -9.531 2.867 1 93.69 82 GLY A N 1
ATOM 629 C CA . GLY A 1 82 ? -4.887 -8.469 3.547 1 93.69 82 GLY A CA 1
ATOM 630 C C . GLY A 1 82 ? -5.188 -8.398 5.031 1 93.69 82 GLY A C 1
ATOM 631 O O . GLY A 1 82 ? -4.426 -7.809 5.797 1 93.69 82 GLY A O 1
ATOM 632 N N . ASP A 1 83 ? -6.273 -8.992 5.48 1 90 83 ASP A N 1
ATOM 633 C CA . ASP A 1 83 ? -6.645 -8.914 6.891 1 90 83 ASP A CA 1
ATOM 634 C C . ASP A 1 83 ? -6.062 -10.086 7.68 1 90 83 ASP A C 1
ATOM 636 O O . ASP A 1 83 ? -6.418 -10.297 8.836 1 90 83 ASP A O 1
ATOM 640 N N . GLY A 1 84 ? -5.266 -10.867 7.012 1 94.62 84 GLY A N 1
ATOM 641 C CA . GLY A 1 84 ? -4.641 -11.992 7.688 1 94.62 84 GLY A CA 1
ATOM 642 C C . GLY A 1 84 ? -5.438 -13.281 7.562 1 94.62 84 GLY A C 1
ATOM 643 O O . GLY A 1 84 ? -5.035 -14.32 8.086 1 94.62 84 GLY A O 1
ATOM 644 N N . SER A 1 85 ? -6.516 -13.219 6.836 1 96.88 85 SER A N 1
ATOM 645 C CA . SER A 1 85 ? -7.348 -14.406 6.707 1 96.88 85 SER A CA 1
ATOM 646 C C . SER A 1 85 ? -6.996 -15.195 5.449 1 96.88 85 SER A C 1
ATOM 648 O O . SER A 1 85 ? -6.398 -14.648 4.52 1 96.88 85 SER A O 1
ATOM 650 N N . ILE A 1 86 ? -7.277 -16.484 5.512 1 98.62 86 ILE A N 1
ATOM 651 C CA . ILE A 1 86 ? -7.262 -17.422 4.395 1 98.62 86 ILE A CA 1
ATOM 652 C C . ILE A 1 86 ? -8.648 -18.031 4.211 1 98.62 86 ILE A C 1
ATOM 654 O O . ILE A 1 86 ? -9.281 -18.453 5.18 1 98.62 86 ILE A O 1
ATOM 658 N N . LYS A 1 87 ? -9.117 -18.016 2.961 1 98.62 87 LYS A N 1
ATOM 659 C CA . LYS A 1 87 ? -10.461 -18.531 2.717 1 98.62 87 LYS A CA 1
ATOM 660 C C . LYS A 1 87 ? -10.453 -19.578 1.61 1 98.62 87 LYS A C 1
ATOM 662 O O . LYS A 1 87 ? -9.734 -19.438 0.619 1 98.62 87 LYS A O 1
ATOM 667 N N . LEU A 1 88 ? -11.266 -20.609 1.815 1 98.69 88 LEU A N 1
ATOM 668 C CA . LEU A 1 88 ? -11.477 -21.641 0.81 1 98.69 88 LEU A CA 1
ATOM 669 C C . LEU A 1 88 ? -12.836 -21.469 0.138 1 98.69 88 LEU A C 1
ATOM 671 O O . LEU A 1 88 ? -13.867 -21.422 0.814 1 98.69 88 LEU A O 1
ATOM 675 N N . TRP A 1 89 ? -12.773 -21.391 -1.164 1 98.62 89 TRP A N 1
ATOM 676 C CA . TRP A 1 89 ? -13.992 -21.203 -1.953 1 98.62 89 TRP A CA 1
ATOM 677 C C . TRP A 1 89 ? -14.312 -22.453 -2.758 1 98.62 89 TRP A C 1
ATOM 679 O O . TRP A 1 89 ? -13.414 -23.188 -3.174 1 98.62 89 TRP A O 1
ATOM 689 N N . ASP A 1 90 ? -15.586 -22.719 -2.922 1 98.44 90 ASP A N 1
ATOM 690 C CA . ASP A 1 90 ? -16.109 -23.719 -3.842 1 98.44 90 ASP A CA 1
ATOM 691 C C . ASP A 1 90 ? -16.938 -23.062 -4.949 1 98.44 90 ASP A C 1
ATOM 693 O O . ASP A 1 90 ? -17.984 -22.469 -4.684 1 98.44 90 ASP A O 1
ATOM 697 N N . ILE A 1 91 ? -16.531 -23.172 -6.156 1 97.81 91 ILE A N 1
ATOM 698 C CA . ILE A 1 91 ? -17.078 -22.359 -7.238 1 97.81 91 ILE A CA 1
ATOM 699 C C . ILE A 1 91 ? -18.453 -22.891 -7.625 1 97.81 91 ILE A C 1
ATOM 701 O O . ILE A 1 91 ? -19.156 -22.281 -8.438 1 97.81 91 ILE A O 1
ATOM 705 N N . THR A 1 92 ? -18.844 -24.016 -7.129 1 97.5 92 THR A N 1
ATOM 706 C CA . THR A 1 92 ? -20.203 -24.484 -7.328 1 97.5 92 THR A CA 1
ATOM 707 C C . THR A 1 92 ? -21.172 -23.719 -6.438 1 97.5 92 THR A C 1
ATOM 709 O O . THR A 1 92 ? -22.391 -23.766 -6.641 1 97.5 92 THR A O 1
ATOM 712 N N . LEU A 1 93 ? -20.625 -23.047 -5.484 1 95.94 93 LEU A N 1
ATOM 713 C CA . LEU A 1 93 ? -21.406 -22.188 -4.598 1 95.94 93 LEU A CA 1
ATOM 714 C C . LEU A 1 93 ? -21.234 -20.719 -4.953 1 95.94 93 LEU A C 1
ATOM 716 O O . LEU A 1 93 ? -20.266 -20.359 -5.625 1 95.94 93 LEU A O 1
ATOM 720 N N . THR A 1 94 ? -22.188 -19.734 -4.488 1 90.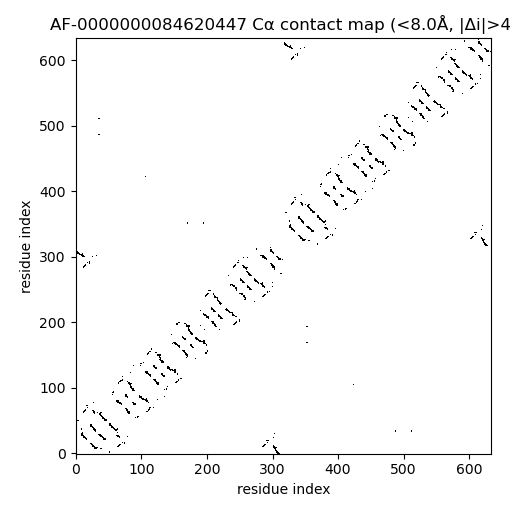56 94 THR A N 1
ATOM 721 C CA . THR A 1 94 ? -22.172 -18.391 -5.074 1 90.56 94 THR A CA 1
ATOM 722 C C . THR A 1 94 ? -21.797 -17.344 -4.031 1 90.56 94 THR A C 1
ATOM 724 O O . THR A 1 94 ? -21.422 -16.219 -4.375 1 90.56 94 THR A O 1
ATOM 727 N N . GLU A 1 95 ? -21.812 -17.578 -2.809 1 87.94 95 GLU A N 1
ATOM 728 C CA . GLU A 1 95 ? -21.781 -16.406 -1.941 1 87.94 95 GLU A CA 1
ATOM 729 C C . GLU A 1 95 ? -20.656 -16.516 -0.916 1 87.94 95 GLU A C 1
ATOM 731 O O . GLU A 1 95 ? -19.875 -15.57 -0.741 1 87.94 95 GLU A O 1
ATOM 736 N N . PHE A 1 96 ? -20.5 -17.609 -0.243 1 93.81 96 PHE A N 1
ATOM 737 C CA . PHE A 1 96 ? -19.656 -17.625 0.937 1 93.81 96 PHE A CA 1
ATOM 738 C C . PHE A 1 96 ? -18.547 -18.672 0.789 1 93.81 96 PHE A C 1
ATOM 740 O O . PHE A 1 96 ? -18.734 -19.703 0.126 1 93.81 96 PHE A O 1
ATOM 747 N N . PRO A 1 97 ? -17.406 -18.344 1.369 1 97.75 97 PRO A N 1
ATOM 748 C CA . PRO A 1 97 ? -16.375 -19.375 1.418 1 97.75 97 PRO A CA 1
ATOM 749 C C . PRO A 1 97 ? -16.812 -20.594 2.229 1 97.75 97 PRO A C 1
ATOM 751 O O . PRO A 1 97 ? -17.656 -20.484 3.125 1 97.75 97 PRO A O 1
ATOM 754 N N . ILE A 1 98 ? -16.281 -21.734 1.949 1 97.31 98 ILE A N 1
ATOM 755 C CA . ILE A 1 98 ? -16.656 -22.969 2.646 1 97.31 98 ILE A CA 1
ATOM 756 C C . ILE A 1 98 ? -15.797 -23.141 3.891 1 97.31 98 ILE A C 1
ATOM 758 O O . ILE A 1 98 ? -16.125 -23.938 4.777 1 97.31 98 ILE A O 1
ATOM 762 N N . GLN A 1 99 ? -14.641 -22.5 3.967 1 97.31 99 GLN A N 1
ATOM 763 C CA . GLN A 1 99 ? -13.789 -22.453 5.148 1 97.31 99 GLN A CA 1
ATOM 764 C C . GLN A 1 99 ? -13.109 -21.094 5.289 1 97.31 99 GLN A C 1
ATOM 766 O O . GLN A 1 99 ? -12.859 -20.406 4.293 1 97.31 99 GLN A O 1
ATOM 771 N N . ASN A 1 100 ? -12.891 -20.688 6.535 1 97.38 100 ASN A N 1
ATOM 772 C CA . ASN A 1 100 ? -12.227 -19.422 6.867 1 97.38 100 ASN A CA 1
ATOM 773 C C . ASN A 1 100 ? -11.242 -19.594 8.023 1 97.38 100 ASN A C 1
ATOM 775 O O . ASN A 1 100 ? -11.633 -20.016 9.117 1 97.38 100 ASN A O 1
ATOM 779 N N . TRP A 1 101 ? -9.984 -19.312 7.777 1 98.31 101 TRP A N 1
ATOM 780 C CA . TRP A 1 101 ? -8.945 -19.344 8.805 1 98.31 101 TRP A CA 1
ATOM 781 C C . TRP A 1 101 ? -8.422 -17.938 9.094 1 98.31 101 TRP A C 1
ATOM 783 O O . TRP A 1 101 ? -8.258 -17.125 8.172 1 98.31 101 TRP A O 1
ATOM 793 N N . HIS A 1 102 ? -8.203 -17.578 10.328 1 96 102 HIS A N 1
ATOM 794 C CA . HIS A 1 102 ? -7.695 -16.266 10.711 1 96 102 HIS A CA 1
ATOM 795 C C . HIS A 1 102 ? -6.641 -16.391 11.805 1 96 102 HIS A C 1
ATOM 797 O O . HIS A 1 102 ? -6.797 -15.812 12.891 1 96 102 HIS A O 1
ATOM 803 N N . GLU A 1 103 ? -5.508 -17 11.438 1 97.12 103 GLU A N 1
ATOM 804 C CA . GLU A 1 103 ? -4.453 -17.234 12.422 1 97.12 103 GLU A CA 1
ATOM 805 C C . GLU A 1 103 ? -3.291 -16.266 12.227 1 97.12 103 GLU A C 1
ATOM 807 O O . GLU A 1 103 ? -2.518 -16.016 13.156 1 97.12 103 GLU A O 1
ATOM 812 N N . HIS A 1 104 ? -3.078 -15.789 11.008 1 96.19 104 HIS A N 1
ATOM 813 C CA . HIS A 1 104 ? -2.039 -14.789 10.773 1 96.19 104 HIS A CA 1
ATOM 814 C C . HIS A 1 104 ? -2.422 -13.438 11.359 1 96.19 104 HIS A C 1
ATOM 816 O O . HIS A 1 104 ? -3.588 -13.039 11.305 1 96.19 104 HIS A O 1
ATOM 822 N N . ASN A 1 105 ? -1.406 -12.68 11.773 1 88.25 105 ASN A N 1
ATOM 823 C CA . ASN A 1 105 ? -1.665 -11.406 12.438 1 88.25 105 ASN A CA 1
ATOM 824 C C . ASN A 1 105 ? -1.558 -10.234 11.469 1 88.25 105 ASN A C 1
ATOM 826 O O . ASN A 1 105 ? -1.939 -9.109 11.797 1 88.25 105 ASN A O 1
ATOM 830 N N . ARG A 1 106 ? -0.978 -10.516 10.297 1 90 106 ARG A N 1
ATOM 831 C CA . ARG A 1 106 ? -0.798 -9.484 9.281 1 90 106 ARG A CA 1
ATOM 832 C C . ARG A 1 106 ? -1.153 -10.016 7.895 1 90 106 ARG A C 1
ATOM 834 O O . ARG A 1 106 ? -1.7 -11.117 7.766 1 90 106 ARG A O 1
ATOM 841 N N . GLU A 1 107 ? -1.015 -9.211 6.922 1 92.81 107 GLU A N 1
ATOM 842 C CA . GLU A 1 107 ? -1.345 -9.562 5.543 1 92.81 107 GLU A CA 1
ATOM 843 C C . GLU A 1 107 ? -0.735 -10.906 5.156 1 92.81 107 GLU A C 1
ATOM 845 O O . GLU A 1 107 ? 0.412 -11.195 5.504 1 92.81 107 GLU A O 1
ATOM 850 N N . VAL A 1 108 ? -1.539 -11.727 4.531 1 97.81 108 VAL A N 1
ATOM 851 C CA . VAL A 1 108 ? -1.053 -12.969 3.943 1 97.81 108 VAL A CA 1
ATOM 852 C C . VAL A 1 108 ? -0.731 -12.75 2.467 1 97.81 108 VAL A C 1
ATOM 854 O O . VAL A 1 108 ? -1.613 -12.398 1.679 1 97.81 108 VAL A O 1
ATOM 857 N N . PHE A 1 109 ? 0.524 -13.047 2.059 1 97.44 109 PHE A N 1
ATOM 858 C CA . PHE A 1 109 ? 0.953 -12.672 0.716 1 97.44 109 PHE A CA 1
ATOM 859 C C . PHE A 1 109 ? 1.054 -13.898 -0.182 1 97.44 109 PHE A C 1
ATOM 861 O O . PHE A 1 109 ? 1.154 -13.773 -1.404 1 97.44 109 PHE A O 1
ATOM 868 N N . SER A 1 110 ? 1.033 -15.062 0.442 1 98.62 110 SER A N 1
ATOM 869 C CA . SER A 1 110 ? 1.215 -16.25 -0.385 1 98.62 110 SER A CA 1
ATOM 870 C C . SER A 1 110 ? 0.39 -17.422 0.14 1 98.62 110 SER A C 1
ATOM 872 O O . SER A 1 110 ? 0.292 -17.625 1.353 1 98.62 110 SER A O 1
ATOM 874 N N . VAL A 1 111 ? -0.193 -18.125 -0.769 1 98.81 111 VAL A N 1
ATOM 875 C CA . VAL A 1 111 ? -0.811 -19.422 -0.512 1 98.81 111 VAL A CA 1
ATOM 876 C C . VAL A 1 111 ? -0.501 -20.375 -1.661 1 98.81 111 VAL A C 1
ATOM 878 O O . VAL A 1 111 ? -0.621 -20.016 -2.832 1 98.81 111 VAL A O 1
ATOM 881 N N . GLN A 1 112 ? -0.061 -21.562 -1.323 1 98.38 112 GLN A N 1
ATOM 882 C CA . GLN A 1 112 ? 0.329 -22.547 -2.334 1 98.38 112 GLN A CA 1
ATOM 883 C C . GLN A 1 112 ? -0.122 -23.953 -1.945 1 98.38 112 GLN A C 1
ATOM 885 O O . GLN A 1 112 ? 0.205 -24.422 -0.859 1 98.38 112 GLN A O 1
ATOM 890 N N . TRP A 1 113 ? -0.823 -24.609 -2.846 1 98.56 113 TRP A N 1
ATOM 891 C CA . TRP A 1 113 ? -1.33 -25.953 -2.613 1 98.56 113 TRP A CA 1
ATOM 892 C C . TRP A 1 113 ? -0.277 -27 -2.965 1 98.56 113 TRP A C 1
ATOM 894 O O . TRP A 1 113 ? 0.438 -26.859 -3.961 1 98.56 113 TRP A O 1
ATOM 904 N N . ASN A 1 114 ? -0.175 -28.047 -2.129 1 97.69 114 ASN A N 1
ATOM 905 C CA . ASN A 1 114 ? 0.757 -29.141 -2.359 1 97.69 114 ASN A CA 1
ATOM 906 C C . ASN A 1 114 ? 0.396 -29.938 -3.617 1 97.69 114 ASN A C 1
ATOM 908 O O . ASN A 1 114 ? -0.717 -30.453 -3.734 1 97.69 114 ASN A O 1
ATOM 912 N N . LEU A 1 115 ? 1.329 -30.125 -4.496 1 92.06 115 LEU A N 1
ATOM 913 C CA . LEU A 1 115 ? 1.045 -30.688 -5.809 1 92.06 115 LEU A CA 1
ATOM 914 C C . LEU A 1 115 ? 1.245 -32.188 -5.797 1 92.06 115 LEU A C 1
ATOM 916 O O . LEU A 1 115 ? 0.833 -32.906 -6.73 1 92.06 115 LEU A O 1
ATOM 920 N N . ILE A 1 116 ? 1.832 -32.688 -4.797 1 94.69 116 ILE A N 1
ATOM 921 C CA . ILE A 1 116 ? 2.17 -34.125 -4.742 1 94.69 116 ILE A CA 1
ATOM 922 C C . ILE A 1 116 ? 1.237 -34.844 -3.764 1 94.69 116 ILE A C 1
ATOM 924 O O . ILE A 1 116 ? 0.413 -35.656 -4.172 1 94.69 116 ILE A O 1
ATOM 928 N N . LYS A 1 117 ? 1.268 -34.5 -2.551 1 92.62 117 LYS A N 1
ATOM 929 C CA . LYS A 1 117 ? 0.391 -35.094 -1.556 1 92.62 117 LYS A CA 1
ATOM 930 C C . LYS A 1 117 ? -1.039 -34.594 -1.692 1 92.62 117 LYS A C 1
ATOM 932 O O . LYS A 1 117 ? -1.995 -35.312 -1.413 1 92.62 117 LYS A O 1
ATOM 937 N N . LYS A 1 118 ? -1.224 -33.344 -2.074 1 95.12 118 LYS A N 1
ATOM 938 C CA . LYS A 1 118 ? -2.434 -32.656 -2.527 1 95.12 118 LYS A CA 1
ATOM 939 C C . LYS A 1 118 ? -3.396 -32.438 -1.368 1 95.12 118 LYS A C 1
ATOM 941 O O . LYS A 1 118 ? -4.492 -31.891 -1.565 1 95.12 118 LYS A O 1
ATOM 946 N N . ASP A 1 119 ? -3.045 -32.812 -0.185 1 95.94 119 ASP A N 1
ATOM 947 C CA . ASP A 1 119 ? -3.979 -32.656 0.929 1 95.94 119 ASP A CA 1
ATOM 948 C C . ASP A 1 119 ? -3.561 -31.531 1.86 1 95.94 119 ASP A C 1
ATOM 950 O O . ASP A 1 119 ? -4.125 -31.375 2.945 1 95.94 119 ASP A O 1
ATOM 954 N N . THR A 1 120 ? -2.539 -30.781 1.476 1 97.88 120 THR A N 1
ATOM 955 C CA . THR A 1 120 ? -2.076 -29.688 2.312 1 97.88 120 THR A CA 1
ATOM 956 C C . THR A 1 120 ? -1.754 -28.453 1.462 1 97.88 120 THR A C 1
ATOM 958 O O . THR A 1 120 ? -1.611 -28.562 0.242 1 97.88 120 THR A O 1
ATOM 961 N N . PHE A 1 121 ? -1.694 -27.344 2.133 1 98.44 121 PHE A N 1
ATOM 962 C CA . PHE A 1 121 ? -1.18 -26.109 1.526 1 98.44 121 PHE A CA 1
ATOM 963 C C . PHE A 1 121 ? -0.452 -25.266 2.559 1 98.44 121 PHE A C 1
ATOM 965 O O . PHE A 1 121 ? -0.582 -25.484 3.764 1 98.44 121 PHE A O 1
ATOM 972 N N . VAL A 1 122 ? 0.393 -24.359 2.086 1 98.62 122 VAL A N 1
ATOM 973 C CA . VAL A 1 122 ? 1.162 -23.484 2.969 1 98.62 122 VAL A CA 1
ATOM 974 C C . VAL A 1 122 ? 0.837 -22.031 2.664 1 98.62 122 VAL A C 1
ATOM 976 O O . VAL A 1 122 ? 0.469 -21.688 1.536 1 98.62 122 VAL A O 1
ATOM 979 N N . SER A 1 123 ? 0.913 -21.203 3.719 1 98.75 123 SER A N 1
ATOM 980 C CA . SER A 1 123 ? 0.719 -19.766 3.582 1 98.75 123 SER A CA 1
ATOM 981 C C . SER A 1 123 ? 1.895 -18.984 4.172 1 98.75 123 SER A C 1
ATOM 983 O O . SER A 1 123 ? 2.557 -19.453 5.094 1 98.75 123 SER A O 1
ATOM 985 N N . GLY A 1 124 ? 2.281 -17.859 3.572 1 98.5 124 GLY A N 1
ATOM 986 C CA . GLY A 1 124 ? 3.289 -16.922 4.059 1 98.5 124 GLY A CA 1
ATOM 987 C C . GLY A 1 124 ? 2.738 -15.539 4.328 1 98.5 124 GLY A C 1
ATOM 988 O O . GLY A 1 124 ? 1.901 -15.039 3.574 1 98.5 124 GLY A O 1
ATOM 989 N N . SER A 1 125 ? 3.256 -14.922 5.422 1 96.81 125 SER A N 1
ATOM 990 C CA . SER A 1 125 ? 2.613 -13.703 5.898 1 96.81 125 SER A CA 1
ATOM 991 C C . SER A 1 125 ? 3.645 -12.633 6.238 1 96.81 125 SER A C 1
ATOM 993 O O . SER A 1 125 ? 4.805 -12.945 6.508 1 96.81 125 SER A O 1
ATOM 995 N N . TRP A 1 126 ? 3.133 -11.422 6.246 1 91.94 126 TRP A N 1
ATOM 996 C CA . TRP A 1 126 ? 3.889 -10.258 6.703 1 91.94 126 TRP A CA 1
ATOM 997 C C . TRP A 1 126 ? 4.27 -10.398 8.172 1 91.94 126 TRP A C 1
ATOM 999 O O . TRP A 1 126 ? 5.148 -9.688 8.664 1 91.94 126 TRP A O 1
ATOM 1009 N N . ASP A 1 127 ? 3.639 -11.234 8.961 1 90.75 127 ASP A N 1
ATOM 1010 C CA . ASP A 1 127 ? 3.934 -11.422 10.375 1 90.75 127 ASP A CA 1
ATOM 1011 C C . ASP A 1 127 ? 5.145 -12.328 10.57 1 90.75 127 ASP A C 1
ATOM 1013 O O . ASP A 1 127 ? 5.363 -12.859 11.656 1 90.75 127 ASP A O 1
ATOM 1017 N N . HIS A 1 128 ? 5.812 -12.625 9.516 1 92.75 128 HIS A N 1
ATOM 1018 C CA . HIS A 1 128 ? 7.086 -13.336 9.477 1 92.75 128 HIS A CA 1
ATOM 1019 C C . HIS A 1 128 ? 6.883 -14.836 9.625 1 92.75 128 HIS A C 1
ATOM 1021 O O . HIS A 1 128 ? 7.848 -15.586 9.812 1 92.75 128 HIS A O 1
ATOM 1027 N N . SER A 1 129 ? 5.617 -15.289 9.547 1 96.88 129 SER A N 1
ATOM 1028 C CA . SER A 1 129 ? 5.379 -16.703 9.797 1 96.88 129 SER A CA 1
ATOM 1029 C C . SER A 1 129 ? 4.898 -17.406 8.531 1 96.88 129 SER A C 1
ATOM 1031 O O . SER A 1 129 ? 4.445 -16.766 7.586 1 96.88 129 SER A O 1
ATOM 1033 N N . ILE A 1 130 ? 5.117 -18.703 8.555 1 98.44 130 ILE A N 1
ATOM 1034 C CA . ILE A 1 130 ? 4.566 -19.656 7.594 1 98.44 130 ILE A CA 1
ATOM 1035 C C . ILE A 1 130 ? 3.654 -20.656 8.32 1 98.44 130 ILE A C 1
ATOM 1037 O O . ILE A 1 130 ? 3.963 -21.094 9.43 1 98.44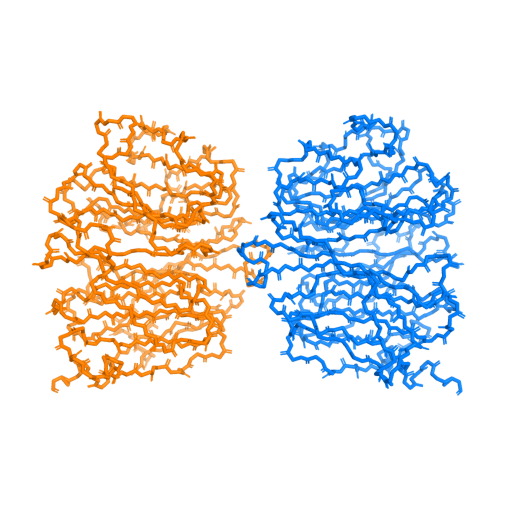 130 ILE A O 1
ATOM 1041 N N . LYS A 1 131 ? 2.549 -20.969 7.688 1 98.5 131 LYS A N 1
ATOM 1042 C CA . LYS A 1 131 ? 1.656 -21.938 8.312 1 98.5 131 LYS A CA 1
ATOM 1043 C C . LYS A 1 131 ? 1.275 -23.047 7.328 1 98.5 131 LYS A C 1
ATOM 1045 O O . LYS A 1 131 ? 1.064 -22.781 6.145 1 98.5 131 LYS A O 1
ATOM 1050 N N . LEU A 1 132 ? 1.227 -24.25 7.852 1 98.38 132 LEU A N 1
ATOM 1051 C CA . LEU A 1 132 ? 0.785 -25.438 7.133 1 98.38 132 LEU A CA 1
ATOM 1052 C C . LEU A 1 132 ? -0.669 -25.766 7.457 1 98.38 132 LEU A C 1
ATOM 1054 O O . LEU A 1 132 ? -1.056 -25.797 8.625 1 98.38 132 LEU A O 1
ATOM 1058 N N . TRP A 1 133 ? -1.368 -26 6.371 1 98.38 133 TRP A N 1
ATOM 1059 C CA . TRP A 1 133 ? -2.801 -26.203 6.543 1 98.38 133 TRP A CA 1
ATOM 1060 C C . TRP A 1 133 ? -3.242 -27.5 5.859 1 98.38 133 TRP A C 1
ATOM 1062 O O . TRP A 1 133 ? -2.564 -28 4.957 1 98.38 133 TRP A O 1
ATOM 1072 N N . THR A 1 134 ? -4.355 -28.031 6.312 1 97.56 134 THR A N 1
ATOM 1073 C CA . THR A 1 134 ? -5.203 -28.969 5.586 1 97.56 134 THR A CA 1
ATOM 1074 C C . THR A 1 134 ? -6.648 -28.484 5.555 1 97.56 134 THR A C 1
ATOM 1076 O O . THR A 1 134 ? -7.125 -27.875 6.516 1 97.56 134 THR A O 1
ATOM 1079 N N . PRO A 1 135 ? -7.332 -28.656 4.453 1 95.88 135 PRO A N 1
ATOM 1080 C CA . PRO A 1 135 ? -8.648 -28.031 4.297 1 95.88 135 PRO A CA 1
ATOM 1081 C C . PRO A 1 135 ? -9.688 -28.578 5.27 1 95.88 135 PRO A C 1
ATOM 1083 O O . PRO A 1 135 ? -10.695 -27.922 5.543 1 95.88 135 PRO A O 1
ATOM 1086 N N . ASP A 1 136 ? -9.453 -29.703 5.879 1 93.75 136 ASP A N 1
ATOM 1087 C CA . ASP A 1 136 ? -10.461 -30.375 6.691 1 93.75 136 ASP A CA 1
ATOM 1088 C C . ASP A 1 136 ? -10.312 -30.016 8.172 1 93.75 136 ASP A C 1
ATOM 1090 O O . ASP A 1 136 ? -11.023 -30.547 9.023 1 93.75 136 ASP A O 1
ATOM 1094 N N . ARG A 1 137 ? -9.398 -29.125 8.508 1 95.62 137 ARG A N 1
ATOM 1095 C CA . ARG A 1 137 ? -9.18 -28.734 9.891 1 95.62 137 ARG A CA 1
ATOM 1096 C C . ARG A 1 137 ? -9.43 -27.234 10.078 1 95.62 137 ARG A C 1
ATOM 1098 O O . ARG A 1 137 ? -9.07 -26.438 9.219 1 95.62 137 ARG A O 1
ATOM 1105 N N . PRO A 1 138 ? -9.906 -26.891 11.219 1 96 138 PRO A N 1
ATOM 1106 C CA . PRO A 1 138 ? -10.18 -25.484 11.477 1 96 138 PRO A CA 1
ATOM 1107 C C . PRO A 1 138 ? -8.922 -24.703 11.867 1 96 138 PRO A C 1
ATOM 1109 O O . PRO A 1 138 ? -8.922 -23.469 11.828 1 96 138 PRO A O 1
ATOM 1112 N N . GLN A 1 139 ? -7.875 -25.469 12.266 1 97.5 139 GLN A N 1
ATOM 1113 C CA . GLN A 1 139 ? -6.621 -24.828 12.656 1 97.5 139 GLN A CA 1
ATOM 1114 C C . GLN A 1 139 ? -5.457 -25.328 11.805 1 97.5 139 GLN A C 1
ATOM 1116 O O . GLN A 1 139 ? -5.527 -26.406 11.227 1 97.5 139 GLN A O 1
ATOM 1121 N N . SER A 1 140 ? -4.445 -24.516 11.781 1 98 140 SER A N 1
ATOM 1122 C CA . SER A 1 140 ? -3.246 -24.922 11.055 1 98 140 SER A CA 1
ATOM 1123 C C . SER A 1 140 ? -2.609 -26.156 11.688 1 98 140 SER A C 1
ATOM 1125 O O . SER A 1 140 ? -2.801 -26.422 12.875 1 98 140 SER A O 1
ATOM 1127 N N . LEU A 1 141 ? -1.94 -26.906 10.898 1 97.12 141 LEU A N 1
ATOM 1128 C CA . LEU A 1 141 ? -1.203 -28.078 11.367 1 97.12 141 LEU A CA 1
ATOM 1129 C C . LEU A 1 141 ? 0.075 -27.656 12.086 1 97.12 141 LEU A C 1
ATOM 1131 O O . LEU A 1 141 ? 0.419 -28.219 13.125 1 97.12 141 LEU A O 1
ATOM 1135 N N . THR A 1 142 ? 0.765 -26.781 11.516 1 96.75 142 THR A N 1
ATOM 1136 C CA . THR A 1 142 ? 2.049 -26.312 12.031 1 96.75 142 THR A CA 1
ATOM 1137 C C . THR A 1 142 ? 2.262 -24.844 11.711 1 96.75 142 THR A C 1
ATOM 1139 O O . THR A 1 142 ? 1.78 -24.344 10.688 1 96.75 142 THR A O 1
ATOM 1142 N N . THR A 1 143 ? 2.91 -24.109 12.609 1 97 143 THR A N 1
ATOM 1143 C CA . THR A 1 143 ? 3.354 -22.734 12.383 1 97 143 THR A CA 1
ATOM 1144 C C . THR A 1 143 ? 4.875 -22.641 12.453 1 97 143 THR A C 1
ATOM 1146 O O . THR A 1 143 ? 5.484 -23.094 13.43 1 97 143 THR A O 1
ATOM 1149 N N . PHE A 1 144 ? 5.484 -22.125 11.406 1 95.94 144 PHE A N 1
ATOM 1150 C CA . PHE A 1 144 ? 6.914 -21.844 11.352 1 95.94 144 PHE A CA 1
ATOM 1151 C C . PHE A 1 144 ? 7.184 -20.359 11.594 1 95.94 144 PHE A C 1
ATOM 1153 O O . PHE A 1 144 ? 6.996 -19.531 10.695 1 95.94 144 PHE A O 1
ATOM 1160 N N . ASN A 1 145 ? 7.574 -19.938 12.773 1 86.75 145 ASN A N 1
ATOM 1161 C CA . ASN A 1 145 ? 7.617 -18.516 13.086 1 86.75 145 ASN A CA 1
ATOM 1162 C C . ASN A 1 145 ? 8.938 -18.125 13.75 1 86.75 145 ASN A C 1
ATOM 1164 O O . ASN A 1 145 ? 9.062 -17.031 14.297 1 86.75 145 ASN A O 1
ATOM 1168 N N . VAL A 1 146 ? 9.93 -18.953 13.602 1 84.25 146 VAL A N 1
ATOM 1169 C CA . VAL A 1 146 ? 11.094 -18.656 14.438 1 84.25 146 VAL A CA 1
ATOM 1170 C C . VAL A 1 146 ? 12.242 -18.172 13.562 1 84.25 146 VAL A C 1
ATOM 1172 O O . VAL A 1 146 ? 13.172 -17.516 14.055 1 84.25 146 VAL A O 1
ATOM 1175 N N . GLU A 1 147 ? 12.18 -18.359 12.305 1 92.94 147 GLU A N 1
ATOM 1176 C CA . GLU A 1 147 ? 13.406 -18.141 11.539 1 92.94 147 GLU A CA 1
ATOM 1177 C C . GLU A 1 147 ? 13.32 -16.859 10.711 1 92.94 147 GLU A C 1
ATOM 1179 O O . GLU A 1 147 ? 14.25 -16.047 10.727 1 92.94 147 GLU A O 1
ATOM 1184 N N . HIS A 1 148 ? 12.258 -16.672 10.023 1 95.75 148 HIS A N 1
ATOM 1185 C CA . HIS A 1 148 ? 12.148 -15.445 9.234 1 95.75 148 HIS A CA 1
ATOM 1186 C C . HIS A 1 148 ? 11.977 -14.234 10.141 1 95.75 148 HIS A C 1
ATOM 1188 O O . HIS A 1 148 ? 11.266 -14.289 11.141 1 95.75 148 HIS A O 1
ATOM 1194 N N . THR A 1 149 ? 12.625 -13.125 9.773 1 91.38 149 THR A N 1
ATOM 1195 C CA . THR A 1 149 ? 12.602 -11.914 10.586 1 91.38 149 THR A CA 1
ATOM 1196 C C . THR A 1 149 ? 11.953 -10.766 9.82 1 91.38 149 THR A C 1
ATOM 1198 O O . THR A 1 149 ? 12.062 -9.602 10.219 1 91.38 149 THR A O 1
ATOM 1201 N N . ASN A 1 150 ? 11.445 -11.062 8.727 1 91.19 150 ASN A N 1
ATOM 1202 C CA . ASN A 1 150 ? 10.727 -10.125 7.875 1 91.19 150 ASN A CA 1
ATOM 1203 C C . ASN A 1 150 ? 9.594 -10.812 7.117 1 91.19 150 ASN A C 1
ATOM 1205 O O . ASN A 1 150 ? 9.383 -12.016 7.27 1 91.19 150 ASN A O 1
ATOM 1209 N N . CYS A 1 151 ? 8.852 -10.039 6.434 1 92.5 151 CYS A N 1
ATOM 1210 C CA . CYS A 1 151 ? 7.695 -10.516 5.68 1 92.5 151 CYS A CA 1
ATOM 1211 C C . CYS A 1 151 ? 8.055 -11.734 4.832 1 92.5 151 CYS A C 1
ATOM 1213 O O . CYS A 1 151 ? 9.102 -11.742 4.18 1 92.5 151 CYS A O 1
ATOM 1215 N N . VAL A 1 152 ? 7.211 -12.758 4.875 1 97.38 152 VAL A N 1
ATOM 1216 C CA . VAL A 1 152 ? 7.297 -13.883 3.949 1 97.38 152 VAL A CA 1
ATOM 1217 C C . VAL A 1 152 ? 6.414 -13.625 2.732 1 97.38 152 VAL A C 1
ATOM 1219 O O . VAL A 1 152 ? 5.191 -13.758 2.803 1 97.38 152 VAL A O 1
ATOM 1222 N N . TYR A 1 153 ? 7.023 -13.375 1.606 1 97.25 153 TYR A N 1
ATOM 1223 C CA . TYR A 1 153 ? 6.305 -12.906 0.425 1 97.25 153 TYR A CA 1
ATOM 1224 C C . TYR A 1 153 ? 5.801 -14.086 -0.403 1 97.25 153 TYR A C 1
ATOM 1226 O O . TYR A 1 153 ? 4.805 -13.969 -1.119 1 97.25 153 TYR A O 1
ATOM 1234 N N . ASN A 1 154 ? 6.527 -15.172 -0.32 1 98.44 154 ASN A N 1
ATOM 1235 C CA . ASN A 1 154 ? 6.23 -16.266 -1.247 1 98.44 154 ASN A CA 1
ATOM 1236 C C . ASN A 1 154 ? 6.586 -17.609 -0.648 1 98.44 154 ASN A C 1
ATOM 1238 O O . ASN A 1 154 ? 7.602 -17.75 0.037 1 98.44 154 ASN A O 1
ATOM 1242 N N . THR A 1 155 ? 5.766 -18.594 -0.944 1 98.62 155 THR A N 1
ATOM 1243 C CA . THR A 1 155 ? 6.008 -20 -0.625 1 98.62 155 THR A CA 1
ATOM 1244 C C . THR A 1 155 ? 5.754 -20.891 -1.842 1 98.62 155 THR A C 1
ATOM 1246 O O . THR A 1 155 ? 4.828 -20.641 -2.617 1 98.62 155 THR A O 1
ATOM 1249 N N . ILE A 1 156 ? 6.566 -21.906 -1.985 1 98.12 156 ILE A N 1
ATOM 1250 C CA . ILE A 1 156 ? 6.402 -22.828 -3.115 1 98.12 156 ILE A CA 1
ATOM 1251 C C . ILE A 1 156 ? 6.73 -24.25 -2.682 1 98.12 156 ILE A C 1
ATOM 1253 O O . ILE A 1 156 ? 7.707 -24.484 -1.965 1 98.12 156 ILE A O 1
ATOM 1257 N N . TRP A 1 157 ? 5.969 -25.203 -3.088 1 98.06 157 TRP A N 1
ATOM 1258 C CA . TRP A 1 157 ? 6.246 -26.609 -2.803 1 98.06 157 TRP A CA 1
ATOM 1259 C C . TRP A 1 157 ? 7.293 -27.156 -3.764 1 98.06 157 TRP A C 1
ATOM 1261 O O . TRP A 1 157 ? 7.328 -26.781 -4.938 1 98.06 157 TRP A O 1
ATOM 1271 N N . SER A 1 158 ? 8.047 -28.094 -3.232 1 97.25 158 SER A N 1
ATOM 1272 C CA . SER A 1 158 ? 8.93 -28.859 -4.109 1 97.25 158 SER A CA 1
ATOM 1273 C C . SER A 1 158 ? 8.133 -29.703 -5.094 1 97.25 158 SER A C 1
ATOM 1275 O O . SER A 1 158 ? 7.164 -30.359 -4.715 1 97.25 158 SER A O 1
ATOM 1277 N N . PRO A 1 159 ? 8.586 -29.641 -6.324 1 95.5 159 PRO A N 1
ATOM 1278 C CA . PRO A 1 159 ? 7.914 -30.516 -7.289 1 95.5 159 PRO A CA 1
ATOM 1279 C C . PRO A 1 159 ? 8.344 -31.969 -7.164 1 95.5 159 PRO A C 1
ATOM 1281 O O . PRO A 1 159 ? 7.812 -32.844 -7.863 1 95.5 159 PRO A O 1
ATOM 1284 N N . TYR A 1 160 ? 9.242 -32.344 -6.227 1 94.88 160 TYR A N 1
ATOM 1285 C CA . TYR A 1 160 ? 9.828 -33.688 -6.176 1 94.88 160 TYR A CA 1
ATOM 1286 C C . TYR A 1 160 ? 9.531 -34.375 -4.84 1 94.88 160 TYR A C 1
ATOM 1288 O O . TYR A 1 160 ? 9.508 -35.594 -4.754 1 94.88 160 TYR A O 1
ATOM 1296 N N . ASN A 1 161 ? 9.414 -33.625 -3.934 1 95.94 161 ASN A N 1
ATOM 1297 C CA . ASN A 1 161 ? 9.219 -34.125 -2.582 1 95.94 161 ASN A CA 1
ATOM 1298 C C . ASN A 1 161 ? 8.039 -33.438 -1.891 1 95.94 161 ASN A C 1
ATOM 1300 O O . ASN A 1 161 ? 8.078 -32.25 -1.611 1 95.94 161 ASN A O 1
ATOM 1304 N N . PRO A 1 162 ? 7.039 -34.188 -1.536 1 96 162 PRO A N 1
ATOM 1305 C CA . PRO A 1 162 ? 5.809 -33.594 -0.994 1 96 162 PRO A CA 1
ATOM 1306 C C . PRO A 1 162 ? 6 -33 0.399 1 96 162 PRO A C 1
ATOM 1308 O O . PRO A 1 162 ? 5.117 -32.312 0.903 1 96 162 PRO A O 1
ATOM 1311 N N . ASP A 1 163 ? 7.109 -33.25 1.001 1 97.5 163 ASP A N 1
ATOM 1312 C CA . ASP A 1 163 ? 7.324 -32.781 2.369 1 97.5 163 ASP A CA 1
ATOM 1313 C C . ASP A 1 163 ? 8.172 -31.516 2.393 1 97.5 163 ASP A C 1
ATOM 1315 O O . ASP A 1 163 ? 8.367 -30.906 3.451 1 97.5 163 ASP A O 1
ATOM 1319 N N . LEU A 1 164 ? 8.625 -31.125 1.235 1 97.81 164 LEU A N 1
ATOM 1320 C CA . LEU A 1 164 ? 9.539 -29.984 1.184 1 97.81 164 LEU A CA 1
ATOM 1321 C C . LEU A 1 164 ? 8.867 -28.781 0.529 1 97.81 164 LEU A C 1
ATOM 1323 O O . LEU A 1 164 ? 8.125 -28.938 -0.444 1 97.81 164 LEU A O 1
ATOM 1327 N N . PHE A 1 165 ? 9.148 -27.641 1.095 1 98.19 165 PHE A N 1
ATOM 1328 C CA . PHE A 1 165 ? 8.734 -26.391 0.451 1 98.19 165 PHE A CA 1
ATOM 1329 C C . PHE A 1 165 ? 9.766 -25.297 0.684 1 98.19 165 PHE A C 1
ATOM 1331 O O . PHE A 1 165 ? 10.641 -25.438 1.542 1 98.19 165 PHE A O 1
ATOM 1338 N N . GLY A 1 166 ? 9.742 -24.281 -0.197 1 98.38 166 GLY A N 1
ATOM 1339 C CA . GLY A 1 166 ? 10.586 -23.094 -0.071 1 98.38 166 GLY A CA 1
ATOM 1340 C C . GLY A 1 166 ? 9.812 -21.844 0.299 1 98.38 166 GLY A C 1
ATOM 1341 O O . GLY A 1 166 ? 8.609 -21.766 0.063 1 98.38 166 GLY A O 1
ATOM 1342 N N . SER A 1 167 ? 10.516 -20.922 0.937 1 98.69 167 SER A N 1
ATOM 1343 C CA . SER A 1 167 ? 9.938 -19.625 1.267 1 98.69 167 SER A CA 1
ATOM 1344 C C . SER A 1 167 ? 10.906 -18.484 0.93 1 98.69 167 SER A C 1
ATOM 1346 O O . SER A 1 167 ? 12.117 -18.641 1.078 1 98.69 167 SER A O 1
ATOM 1348 N N . ALA A 1 168 ? 10.398 -17.422 0.396 1 98.62 168 ALA A N 1
ATOM 1349 C CA . ALA A 1 168 ? 11.133 -16.188 0.109 1 98.62 168 ALA A CA 1
ATOM 1350 C C . ALA A 1 168 ? 10.688 -15.062 1.03 1 98.62 168 ALA A C 1
ATOM 1352 O O . ALA A 1 168 ? 9.484 -14.844 1.228 1 98.62 168 ALA A O 1
ATOM 1353 N N . SER A 1 169 ? 11.68 -14.312 1.514 1 97.5 169 SER A N 1
ATOM 1354 C CA . SER A 1 169 ? 11.344 -13.344 2.557 1 97.5 169 SER A CA 1
ATOM 1355 C C . SER A 1 169 ? 12.086 -12.031 2.355 1 97.5 169 SER A C 1
ATOM 1357 O O . SER A 1 169 ? 13.07 -11.977 1.618 1 97.5 169 SER A O 1
ATOM 1359 N N . GLY A 1 170 ? 11.547 -11.102 3.012 1 94.25 170 GLY A N 1
ATOM 1360 C CA . GLY A 1 170 ? 12.18 -9.789 3.027 1 94.25 170 GLY A CA 1
ATOM 1361 C C . GLY A 1 170 ? 13.477 -9.758 3.812 1 94.25 170 GLY A C 1
ATOM 1362 O O . GLY A 1 170 ? 14.234 -8.789 3.73 1 94.25 170 GLY A O 1
ATOM 1363 N N . ASP A 1 171 ? 13.781 -10.789 4.555 1 94.56 171 ASP A N 1
ATOM 1364 C CA . ASP A 1 171 ? 15.008 -10.836 5.34 1 94.56 171 ASP A CA 1
ATOM 1365 C C . ASP A 1 171 ? 16.203 -11.227 4.465 1 94.56 171 ASP A C 1
ATOM 1367 O O . ASP A 1 171 ? 17.203 -11.742 4.969 1 94.56 171 ASP A O 1
ATOM 1371 N N . GLN A 1 172 ? 15.961 -11.141 3.131 1 95.81 172 GLN A N 1
ATOM 1372 C CA . GLN A 1 172 ? 16.984 -11.297 2.109 1 95.81 172 GLN A CA 1
ATOM 1373 C C . GLN A 1 172 ? 17.234 -12.773 1.796 1 95.81 172 GLN A C 1
ATOM 1375 O O . GLN A 1 172 ? 18.078 -13.102 0.952 1 95.81 172 GLN A O 1
ATOM 1380 N N . THR A 1 173 ? 16.422 -13.656 2.434 1 97.88 173 THR A N 1
ATOM 1381 C CA . THR A 1 173 ? 16.766 -15.07 2.322 1 97.88 173 THR A CA 1
ATOM 1382 C C . THR A 1 173 ? 15.641 -15.836 1.634 1 97.88 173 THR A C 1
ATOM 1384 O O . THR A 1 173 ? 14.508 -15.359 1.559 1 97.88 173 THR A O 1
ATOM 1387 N N . ILE A 1 174 ? 16.062 -16.969 1.117 1 98.44 174 ILE A N 1
ATOM 1388 C CA . ILE A 1 174 ? 15.133 -18.078 0.911 1 98.44 174 ILE A CA 1
ATOM 1389 C C . ILE A 1 174 ? 15.492 -19.219 1.85 1 98.44 174 ILE A C 1
ATOM 1391 O O . ILE A 1 174 ? 16.641 -19.375 2.248 1 98.44 174 ILE A O 1
ATOM 1395 N N . LYS A 1 175 ? 14.492 -19.938 2.199 1 98.56 175 LYS A N 1
ATOM 1396 C CA . LYS A 1 175 ? 14.672 -21.094 3.078 1 98.56 175 LYS A CA 1
ATOM 1397 C C . LYS A 1 175 ? 13.938 -22.312 2.541 1 98.56 175 LYS A C 1
ATOM 1399 O O . LYS A 1 175 ? 12.859 -22.188 1.951 1 98.56 175 LYS A O 1
ATOM 1404 N N . ILE A 1 176 ? 14.562 -23.438 2.721 1 98.25 176 ILE A N 1
ATOM 1405 C CA . ILE A 1 176 ? 13.945 -24.719 2.395 1 98.25 176 ILE A CA 1
ATOM 1406 C C . ILE A 1 176 ? 13.5 -25.406 3.678 1 98.25 176 ILE A C 1
ATOM 1408 O O . ILE A 1 176 ? 14.273 -25.531 4.629 1 98.25 176 ILE A O 1
ATOM 1412 N N . TRP A 1 177 ? 12.273 -25.844 3.633 1 98.31 177 TRP A N 1
ATOM 1413 C CA . TRP A 1 177 ? 11.664 -26.406 4.828 1 98.31 177 TRP A CA 1
ATOM 1414 C C . TRP A 1 177 ? 11.234 -27.859 4.586 1 98.31 177 TRP A C 1
ATOM 1416 O O . TRP A 1 177 ? 10.867 -28.219 3.469 1 98.31 177 TRP A O 1
ATOM 1426 N N . ASP A 1 178 ? 11.344 -28.641 5.645 1 97.81 178 ASP A N 1
ATOM 1427 C CA . ASP A 1 178 ? 10.695 -29.938 5.777 1 97.81 178 ASP A CA 1
ATOM 1428 C C . ASP A 1 178 ? 9.555 -29.875 6.789 1 97.81 178 ASP A C 1
ATOM 1430 O O . ASP A 1 178 ? 9.758 -29.516 7.945 1 97.81 178 ASP A O 1
ATOM 1434 N N . ILE A 1 179 ? 8.398 -30.25 6.387 1 96.81 179 ILE A N 1
ATOM 1435 C CA . ILE A 1 179 ? 7.215 -30.078 7.223 1 96.81 179 ILE A CA 1
ATOM 1436 C C . ILE A 1 179 ? 7.355 -30.906 8.5 1 96.81 179 ILE A C 1
ATOM 1438 O O . ILE A 1 179 ? 6.637 -30.688 9.469 1 96.81 179 ILE A O 1
ATOM 1442 N N . LYS A 1 180 ? 8.219 -31.859 8.539 1 95.69 180 LYS A N 1
ATOM 1443 C CA . LYS A 1 180 ? 8.406 -32.75 9.68 1 95.69 180 LYS A CA 1
ATOM 1444 C C . LYS A 1 180 ? 9.344 -32.125 10.711 1 95.69 180 LYS A C 1
ATOM 1446 O O . LYS A 1 180 ? 9.492 -32.656 11.812 1 95.69 180 LYS A O 1
ATOM 1451 N N . LEU A 1 181 ? 9.984 -31.047 10.375 1 94.62 181 LEU A N 1
ATOM 1452 C CA . LEU A 1 181 ? 10.961 -30.406 11.25 1 94.62 181 LEU A CA 1
ATOM 1453 C C . LEU A 1 181 ? 10.5 -29.016 11.648 1 94.62 181 LEU A C 1
ATOM 1455 O O . LEU A 1 181 ? 9.844 -28.328 10.867 1 94.62 181 LEU A O 1
ATOM 1459 N N . PRO A 1 182 ? 10.883 -28.562 12.766 1 90.56 182 PRO A N 1
ATOM 1460 C CA . PRO A 1 182 ? 10.477 -27.234 13.219 1 90.56 182 PRO A CA 1
ATOM 1461 C C . PRO A 1 182 ? 11.375 -26.125 12.664 1 90.56 182 PRO A C 1
ATOM 1463 O O . PRO A 1 182 ? 11.07 -24.938 12.844 1 90.56 182 PRO A O 1
ATOM 1466 N N . HIS A 1 183 ? 12.477 -26.516 11.977 1 94.81 183 HIS A N 1
ATOM 1467 C CA . HIS A 1 183 ? 13.422 -25.547 11.438 1 94.81 183 HIS A CA 1
ATOM 1468 C C . HIS A 1 183 ? 13.664 -25.781 9.953 1 94.81 183 HIS A C 1
ATOM 1470 O O . HIS A 1 183 ? 13.422 -26.875 9.445 1 94.81 183 HIS A O 1
ATOM 1476 N N . SER A 1 184 ? 14.18 -24.766 9.352 1 97.19 184 SER A N 1
ATOM 1477 C CA . SER A 1 184 ? 14.516 -24.906 7.941 1 97.19 184 SER A CA 1
ATOM 1478 C C . SER A 1 184 ? 15.719 -25.828 7.762 1 97.19 184 SER A C 1
ATOM 1480 O O . SER A 1 184 ? 16.562 -25.938 8.648 1 97.19 184 SER A O 1
ATOM 1482 N N . ILE A 1 185 ? 15.758 -26.5 6.68 1 96.12 185 ILE A N 1
ATOM 1483 C CA . ILE A 1 185 ? 16.859 -27.422 6.418 1 96.12 185 ILE A CA 1
ATOM 1484 C C . ILE A 1 185 ? 17.984 -26.688 5.695 1 96.12 185 ILE A C 1
ATOM 1486 O O . ILE A 1 185 ? 19.141 -27.141 5.703 1 96.12 185 ILE A O 1
ATOM 1490 N N . GLN A 1 186 ? 17.609 -25.609 5.082 1 96.69 186 GLN A N 1
ATOM 1491 C CA . GLN A 1 186 ? 18.594 -24.812 4.363 1 96.69 186 GLN A CA 1
ATOM 1492 C C . GLN A 1 186 ? 18.203 -23.344 4.309 1 96.69 186 GLN A C 1
ATOM 1494 O O . GLN A 1 186 ? 17.016 -23.016 4.137 1 96.69 186 GLN A O 1
ATOM 1499 N N . THR A 1 187 ? 19.188 -22.469 4.523 1 97.62 187 THR A N 1
ATOM 1500 C CA . THR A 1 187 ? 19 -21.016 4.395 1 97.62 187 THR A CA 1
ATOM 1501 C C . THR A 1 187 ? 20 -20.438 3.393 1 97.62 187 THR A C 1
ATOM 1503 O O . THR A 1 187 ? 21.203 -20.703 3.479 1 97.62 187 THR A O 1
ATOM 1506 N N . ILE A 1 188 ? 19.516 -19.719 2.455 1 97.81 188 ILE A N 1
ATOM 1507 C CA . ILE A 1 188 ? 20.344 -19.078 1.447 1 97.81 188 ILE A CA 1
ATOM 1508 C C . ILE A 1 188 ? 20.141 -17.562 1.502 1 97.81 188 ILE A C 1
ATOM 1510 O O . ILE A 1 188 ? 19 -17.078 1.4 1 97.81 188 ILE A O 1
ATOM 1514 N N . ILE A 1 189 ? 21.203 -16.766 1.69 1 97.5 189 ILE A N 1
ATOM 1515 C CA . ILE A 1 189 ? 21.125 -15.32 1.495 1 97.5 189 ILE A CA 1
ATOM 1516 C C . ILE A 1 189 ? 21.109 -15 0.002 1 97.5 189 ILE A C 1
ATOM 1518 O O . ILE A 1 189 ? 22.156 -14.781 -0.603 1 97.5 189 ILE A O 1
ATOM 1522 N N . ALA A 1 190 ? 19.984 -14.961 -0.561 1 97.5 190 ALA A N 1
ATOM 1523 C CA . ALA A 1 190 ? 19.828 -15 -2.012 1 97.5 190 ALA A CA 1
ATOM 1524 C C . ALA A 1 190 ? 20.125 -13.641 -2.639 1 97.5 190 ALA A C 1
ATOM 1526 O O . ALA A 1 190 ? 20.672 -13.562 -3.74 1 97.5 190 ALA A O 1
ATOM 1527 N N . HIS A 1 191 ? 19.703 -12.586 -2.023 1 97.25 191 HIS A N 1
ATOM 1528 C CA . HIS A 1 191 ? 19.906 -11.227 -2.494 1 97.25 191 HIS A CA 1
ATOM 1529 C C . HIS A 1 191 ? 20.359 -10.312 -1.358 1 97.25 191 HIS A C 1
ATOM 1531 O O . HIS A 1 191 ? 19.547 -9.586 -0.782 1 97.25 191 HIS A O 1
ATOM 1537 N N . PRO A 1 192 ? 21.672 -10.273 -1.088 1 94.69 192 PRO A N 1
ATOM 1538 C CA . PRO A 1 192 ? 22.156 -9.523 0.071 1 94.69 192 PRO A CA 1
ATOM 1539 C C . PRO A 1 192 ? 21.797 -8.047 0.017 1 94.69 192 PRO A C 1
ATOM 1541 O O . PRO A 1 192 ? 22.078 -7.371 -0.977 1 94.69 192 PRO A O 1
ATOM 1544 N N . GLY A 1 193 ? 21.125 -7.625 1.062 1 90.56 193 GLY A N 1
ATOM 1545 C CA . GLY A 1 193 ? 20.797 -6.219 1.173 1 90.56 193 GLY A CA 1
ATOM 1546 C C . GLY A 1 193 ? 19.438 -5.887 0.589 1 90.56 193 GLY A C 1
ATOM 1547 O O . GLY A 1 193 ? 18.969 -4.746 0.688 1 90.56 193 GLY A O 1
ATOM 1548 N N . PHE A 1 194 ? 18.812 -6.898 0.041 1 93.38 194 PHE A N 1
ATOM 1549 C CA . PHE A 1 194 ? 17.547 -6.641 -0.639 1 93.38 194 PHE A CA 1
ATOM 1550 C C . PHE A 1 194 ? 16.5 -7.695 -0.266 1 93.38 194 PHE A C 1
ATOM 1552 O O . PHE A 1 194 ? 16.859 -8.812 0.123 1 93.38 194 PHE A O 1
ATOM 1559 N N . GLU A 1 195 ? 15.336 -7.34 -0.34 1 94.94 195 GLU A N 1
ATOM 1560 C CA . GLU A 1 195 ? 14.25 -8.273 -0.042 1 94.94 195 GLU A CA 1
ATOM 1561 C C . GLU A 1 195 ? 14.031 -9.25 -1.192 1 94.94 195 GLU A C 1
ATOM 1563 O O . GLU A 1 195 ? 14.117 -8.875 -2.361 1 94.94 195 GLU A O 1
ATOM 1568 N N . VAL A 1 196 ? 13.766 -10.5 -0.86 1 98.31 196 VAL A N 1
ATOM 1569 C CA . VAL A 1 196 ? 13.391 -11.516 -1.836 1 98.31 196 VAL A CA 1
ATOM 1570 C C . VAL A 1 196 ? 11.867 -11.625 -1.91 1 98.31 196 VAL A C 1
ATOM 1572 O O . VAL A 1 196 ? 11.211 -11.945 -0.916 1 98.31 196 VAL A O 1
ATOM 1575 N N . LEU A 1 197 ? 11.328 -11.398 -3.107 1 98 197 LEU A N 1
ATOM 1576 C CA . LEU A 1 197 ? 9.883 -11.25 -3.236 1 98 197 LEU A CA 1
ATOM 1577 C C . LEU A 1 197 ? 9.242 -12.547 -3.719 1 98 197 LEU A C 1
ATOM 1579 O O . LEU A 1 197 ? 8.055 -12.789 -3.467 1 98 197 LEU A O 1
ATOM 1583 N N . SER A 1 198 ? 10.008 -13.305 -4.453 1 98.44 198 SER A N 1
ATOM 1584 C CA . SER A 1 198 ? 9.438 -14.531 -5.008 1 98.44 198 SER A CA 1
ATOM 1585 C C . SER A 1 198 ? 10.516 -15.578 -5.27 1 98.44 198 SER A C 1
ATOM 1587 O O . SER A 1 198 ? 11.703 -15.242 -5.355 1 98.44 198 SER A O 1
ATOM 1589 N N . MET A 1 199 ? 10.07 -16.75 -5.312 1 98.69 199 MET A N 1
ATOM 1590 C CA . MET A 1 199 ? 10.891 -17.891 -5.738 1 98.69 199 MET A CA 1
ATOM 1591 C C . MET A 1 199 ? 10.039 -18.922 -6.465 1 98.69 199 MET A C 1
ATOM 1593 O O . MET A 1 199 ? 8.812 -18.938 -6.32 1 98.69 199 MET A O 1
ATOM 1597 N N . ASP A 1 200 ? 10.672 -19.672 -7.277 1 98.69 200 ASP A N 1
ATOM 1598 C CA . ASP A 1 200 ? 10.039 -20.828 -7.918 1 98.69 200 ASP A CA 1
ATOM 1599 C C . ASP A 1 200 ? 11.023 -21.984 -8.062 1 98.69 200 ASP A C 1
ATOM 1601 O O . ASP A 1 200 ? 12.234 -21.797 -7.957 1 98.69 200 ASP A O 1
ATOM 1605 N N . TRP A 1 201 ? 10.492 -23.141 -8.133 1 98.25 201 TRP A N 1
ATOM 1606 C CA . TRP A 1 201 ? 11.25 -24.375 -8.18 1 98.25 201 TRP A CA 1
ATOM 1607 C C . TRP A 1 201 ? 11.125 -25.047 -9.539 1 98.25 201 TRP A C 1
ATOM 1609 O O . TRP A 1 201 ? 10.016 -25.312 -10.008 1 98.25 201 TRP A O 1
ATOM 1619 N N . ASN A 1 202 ? 12.281 -25.328 -10.195 1 97.94 202 ASN A N 1
ATOM 1620 C CA . ASN A 1 202 ? 12.281 -25.922 -11.523 1 97.94 202 ASN A CA 1
ATOM 1621 C C . ASN A 1 202 ? 11.812 -27.375 -11.484 1 97.94 202 ASN A C 1
ATOM 1623 O O . ASN A 1 202 ? 12.422 -28.203 -10.805 1 97.94 202 ASN A O 1
ATOM 1627 N N . LYS A 1 203 ? 10.844 -27.688 -12.25 1 95.19 203 LYS A N 1
ATOM 1628 C CA . LYS A 1 203 ? 10.227 -29 -12.18 1 95.19 203 LYS A CA 1
ATOM 1629 C C . LYS A 1 203 ? 11.109 -30.062 -12.859 1 95.19 203 LYS A C 1
ATOM 1631 O O . LYS A 1 203 ? 10.992 -31.25 -12.562 1 95.19 203 LYS A O 1
ATOM 1636 N N . TYR A 1 204 ? 12.031 -29.672 -13.734 1 96.06 204 TYR A N 1
ATOM 1637 C CA . TYR A 1 204 ? 12.859 -30.609 -14.5 1 96.06 204 TYR A CA 1
ATOM 1638 C C . TYR A 1 204 ? 14.242 -30.75 -13.875 1 96.06 204 TYR A C 1
ATOM 1640 O O . TYR A 1 204 ? 14.969 -31.688 -14.172 1 96.06 204 TYR A O 1
ATOM 1648 N N . GLN A 1 205 ? 14.555 -29.797 -13.07 1 95.12 205 GLN A N 1
ATOM 1649 C CA . GLN A 1 205 ? 15.828 -29.812 -12.359 1 95.12 205 GLN A CA 1
ATOM 1650 C C . GLN A 1 205 ? 15.625 -29.703 -10.852 1 95.12 205 GLN A C 1
ATOM 1652 O O . GLN A 1 205 ? 15.562 -28.594 -10.32 1 95.12 205 GLN A O 1
ATOM 1657 N N . GLU A 1 206 ? 15.781 -30.688 -10.219 1 93.56 206 GLU A N 1
ATOM 1658 C CA . GLU A 1 206 ? 15.352 -30.844 -8.828 1 93.56 206 GLU A CA 1
ATOM 1659 C C . GLU A 1 206 ? 16.094 -29.875 -7.918 1 93.56 206 GLU A C 1
ATOM 1661 O O . GLU A 1 206 ? 15.555 -29.422 -6.902 1 93.56 206 GLU A O 1
ATOM 1666 N N . ASN A 1 207 ? 17.25 -29.531 -8.273 1 96.25 207 ASN A N 1
ATOM 1667 C CA . ASN A 1 207 ? 18.062 -28.719 -7.383 1 96.25 207 ASN A CA 1
ATOM 1668 C C . ASN A 1 207 ? 18.109 -27.25 -7.84 1 96.25 207 ASN A C 1
ATOM 1670 O O . ASN A 1 207 ? 18.875 -26.453 -7.297 1 96.25 207 ASN A O 1
ATOM 1674 N N . MET A 1 208 ? 17.281 -26.891 -8.734 1 97.25 208 MET A N 1
ATOM 1675 C CA . MET A 1 208 ? 17.344 -25.531 -9.281 1 97.25 208 MET A CA 1
ATOM 1676 C C . MET A 1 208 ? 16.172 -24.688 -8.789 1 97.25 208 MET A C 1
ATOM 1678 O O . MET A 1 208 ? 15.008 -25.062 -8.977 1 97.25 208 MET A O 1
ATOM 1682 N N . ILE A 1 209 ? 16.531 -23.547 -8.227 1 98 209 ILE A N 1
ATOM 1683 C CA . ILE A 1 209 ? 15.57 -22.562 -7.758 1 98 209 ILE A CA 1
ATOM 1684 C C . ILE A 1 209 ? 15.859 -21.203 -8.406 1 98 209 ILE A C 1
ATOM 1686 O O . ILE A 1 209 ? 17.016 -20.891 -8.711 1 98 209 ILE A O 1
ATOM 1690 N N . ILE A 1 210 ? 14.805 -20.469 -8.633 1 98.75 210 ILE A N 1
ATOM 1691 C CA . ILE A 1 210 ? 14.977 -19.109 -9.109 1 98.75 210 ILE A CA 1
ATOM 1692 C C . ILE A 1 210 ? 14.367 -18.125 -8.109 1 98.75 210 ILE A C 1
ATOM 1694 O O . ILE A 1 210 ? 13.43 -18.469 -7.391 1 98.75 210 ILE A O 1
ATOM 1698 N N . THR A 1 211 ? 14.945 -16.953 -8.008 1 98.81 211 THR A N 1
ATOM 1699 C CA . THR A 1 211 ? 14.469 -15.953 -7.059 1 98.81 211 THR A CA 1
ATOM 1700 C C . THR A 1 211 ? 14.336 -14.586 -7.73 1 98.81 211 THR A C 1
ATOM 1702 O O . THR A 1 211 ? 15.102 -14.258 -8.633 1 98.81 211 THR A O 1
ATOM 1705 N N . GLY A 1 212 ? 13.305 -13.828 -7.383 1 98.69 212 GLY A N 1
ATOM 1706 C CA . GLY A 1 212 ? 13.109 -12.438 -7.754 1 98.69 212 GLY A CA 1
ATOM 1707 C C . GLY A 1 212 ? 13.18 -11.484 -6.574 1 98.69 212 GLY A C 1
ATOM 1708 O O . GLY A 1 212 ? 12.719 -11.805 -5.48 1 98.69 212 GLY A O 1
ATOM 1709 N N . SER A 1 213 ? 13.688 -10.25 -6.824 1 97.94 213 SER A N 1
ATOM 1710 C CA . SER A 1 213 ? 14.047 -9.398 -5.695 1 97.94 213 SER A CA 1
ATOM 1711 C C . SER A 1 213 ? 13.797 -7.93 -6.008 1 97.94 213 SER A C 1
ATOM 1713 O O . SER A 1 213 ? 13.539 -7.57 -7.16 1 97.94 213 SER A O 1
ATOM 1715 N N . THR A 1 214 ? 13.906 -7.121 -4.941 1 95.75 214 THR A N 1
ATOM 1716 C CA . THR A 1 214 ? 13.805 -5.672 -5.07 1 95.75 214 THR A CA 1
ATOM 1717 C C . THR A 1 214 ? 15.078 -5.09 -5.688 1 95.75 214 THR A C 1
ATOM 1719 O O . THR A 1 214 ? 15.094 -3.928 -6.094 1 95.75 214 THR A O 1
ATOM 1722 N N . ASP A 1 215 ? 16.172 -5.906 -5.82 1 95.38 215 ASP A N 1
ATOM 1723 C CA . ASP A 1 215 ? 17.391 -5.41 -6.449 1 95.38 215 ASP A CA 1
ATOM 1724 C C . ASP A 1 215 ? 17.281 -5.457 -7.969 1 95.38 215 ASP A C 1
ATOM 1726 O O . ASP A 1 215 ? 18.281 -5.277 -8.672 1 95.38 215 ASP A O 1
ATOM 1730 N N . LYS A 1 216 ? 16.141 -5.844 -8.492 1 96.69 216 LYS A N 1
ATOM 1731 C CA . LYS A 1 216 ? 15.781 -5.773 -9.906 1 96.69 216 LYS A CA 1
ATOM 1732 C C . LYS A 1 216 ? 16.344 -6.965 -10.672 1 96.69 216 LYS A C 1
ATOM 1734 O O . LYS A 1 216 ? 16.312 -6.988 -11.906 1 96.69 216 LYS A O 1
ATOM 1739 N N . THR A 1 217 ? 16.812 -7.953 -9.93 1 98.25 217 THR A N 1
ATOM 1740 C CA . THR A 1 217 ? 17.422 -9.078 -10.617 1 98.25 217 THR A CA 1
ATOM 1741 C C . THR A 1 217 ? 16.656 -10.375 -10.328 1 98.25 217 THR A C 1
ATOM 1743 O O . THR A 1 217 ? 15.852 -10.43 -9.398 1 98.25 217 THR A O 1
ATOM 1746 N N . ILE A 1 218 ? 16.906 -11.312 -11.203 1 98.75 218 ILE A N 1
ATOM 1747 C CA . ILE A 1 218 ? 16.531 -12.711 -11.016 1 98.75 218 ILE A CA 1
ATOM 1748 C C . ILE A 1 218 ? 17.797 -13.562 -10.859 1 98.75 218 ILE A C 1
ATOM 1750 O O . ILE A 1 218 ? 18.734 -13.453 -11.656 1 98.75 218 ILE A O 1
ATOM 1754 N N . LYS A 1 219 ? 17.797 -14.391 -9.852 1 98.62 219 LYS A N 1
ATOM 1755 C CA . LYS A 1 219 ? 18.953 -15.258 -9.672 1 98.62 219 LYS A CA 1
ATOM 1756 C C . LYS A 1 219 ? 18.547 -16.734 -9.742 1 98.62 219 LYS A C 1
ATOM 1758 O O . LYS A 1 219 ? 17.453 -17.109 -9.312 1 98.62 219 LYS A O 1
ATOM 1763 N N . VAL A 1 220 ? 19.453 -17.5 -10.328 1 98.31 220 VAL A N 1
ATOM 1764 C CA . VAL A 1 220 ? 19.297 -18.953 -10.414 1 98.31 220 VAL A CA 1
ATOM 1765 C C . VAL A 1 220 ? 20.25 -19.625 -9.438 1 98.31 220 VAL A C 1
ATOM 1767 O O . VAL A 1 220 ? 21.438 -19.297 -9.383 1 98.31 220 VAL A O 1
ATOM 1770 N N . TRP A 1 221 ? 19.703 -20.531 -8.711 1 98.25 221 TRP A N 1
ATOM 1771 C CA . TRP A 1 221 ? 20.484 -21.188 -7.668 1 98.25 221 TRP A CA 1
ATOM 1772 C C . TRP A 1 221 ? 20.484 -22.703 -7.855 1 98.25 221 TRP A C 1
ATOM 1774 O O . TRP A 1 221 ? 19.516 -23.266 -8.359 1 98.25 221 TRP A O 1
ATOM 1784 N N . ASP A 1 222 ? 21.578 -23.328 -7.434 1 97.62 222 ASP A N 1
ATOM 1785 C CA . ASP A 1 222 ? 21.688 -24.766 -7.246 1 97.62 222 ASP A CA 1
ATOM 1786 C C . ASP A 1 222 ? 21.734 -25.125 -5.762 1 97.62 222 ASP A C 1
ATOM 1788 O O . ASP A 1 222 ? 22.656 -24.734 -5.051 1 97.62 222 ASP A O 1
ATOM 1792 N N . LEU A 1 223 ? 20.781 -25.844 -5.316 1 96.62 223 LEU A N 1
ATOM 1793 C CA . LEU A 1 223 ? 20.609 -26.156 -3.896 1 96.62 223 LEU A CA 1
ATOM 1794 C C . LEU A 1 223 ? 21.797 -26.953 -3.369 1 96.62 223 LEU A C 1
ATOM 1796 O O . LEU A 1 223 ? 22.016 -27.016 -2.156 1 96.62 223 LEU A O 1
ATOM 1800 N N . ARG A 1 224 ? 22.703 -27.578 -4.207 1 95.31 224 ARG A N 1
ATOM 1801 C CA . ARG A 1 224 ? 23.859 -28.359 -3.801 1 95.31 224 ARG A CA 1
ATOM 1802 C C . ARG A 1 224 ? 25.062 -27.438 -3.545 1 95.31 224 ARG A C 1
ATOM 1804 O O . ARG A 1 224 ? 26.016 -27.844 -2.879 1 95.31 224 ARG A O 1
ATOM 1811 N N . ARG A 1 225 ? 24.906 -26.266 -4.172 1 94.31 225 ARG A N 1
ATOM 1812 C CA . ARG A 1 225 ? 25.938 -25.25 -4.023 1 94.31 225 ARG A CA 1
ATOM 1813 C C . ARG A 1 225 ? 25.328 -23.859 -3.855 1 94.31 225 ARG A C 1
ATOM 1815 O O . ARG A 1 225 ? 25.125 -23.141 -4.836 1 94.31 225 ARG A O 1
ATOM 1822 N N . THR A 1 226 ? 25.25 -23.453 -2.598 1 92.38 226 THR A N 1
ATOM 1823 C CA . THR A 1 226 ? 24.453 -22.266 -2.338 1 92.38 226 THR A CA 1
ATOM 1824 C C . THR A 1 226 ? 25.344 -21.078 -1.993 1 92.38 226 THR A C 1
ATOM 1826 O O . THR A 1 226 ? 24.844 -20.031 -1.576 1 92.38 226 THR A O 1
ATOM 1829 N N . ASP A 1 227 ? 26.641 -21.203 -2.117 1 92.25 227 ASP A N 1
ATOM 1830 C CA . ASP A 1 227 ? 27.578 -20.141 -1.789 1 92.25 227 ASP A CA 1
ATOM 1831 C C . ASP A 1 227 ? 27.516 -19.031 -2.83 1 92.25 227 ASP A C 1
ATOM 1833 O O . ASP A 1 227 ? 27.828 -17.875 -2.525 1 92.25 227 ASP A O 1
ATOM 1837 N N . HIS A 1 228 ? 27.172 -19.5 -4.102 1 93.56 228 HIS A N 1
ATOM 1838 C CA . HIS A 1 228 ? 27.047 -18.516 -5.172 1 93.56 228 HIS A CA 1
ATOM 1839 C C . HIS A 1 228 ? 25.891 -18.875 -6.105 1 93.56 228 HIS A C 1
ATOM 1841 O O . HIS A 1 228 ? 25.562 -20.047 -6.281 1 93.56 228 HIS A O 1
ATOM 1847 N N . GLU A 1 229 ? 25.359 -17.828 -6.645 1 96.44 229 GLU A N 1
ATOM 1848 C CA . GLU A 1 229 ? 24.297 -18.062 -7.625 1 96.44 229 GLU A CA 1
ATOM 1849 C C . GLU A 1 229 ? 24.859 -18.625 -8.922 1 96.44 229 GLU A C 1
ATOM 1851 O O . GLU A 1 229 ? 26 -18.344 -9.289 1 96.44 229 GLU A O 1
ATOM 1856 N N . LEU A 1 230 ? 24.125 -19.406 -9.602 1 95.5 230 LEU A N 1
ATOM 1857 C CA . LEU A 1 230 ? 24.5 -19.922 -10.906 1 95.5 230 LEU A CA 1
ATOM 1858 C C . LEU A 1 230 ? 24.438 -18.844 -11.969 1 95.5 230 LEU A C 1
ATOM 1860 O O . LEU A 1 230 ? 25.328 -18.75 -12.828 1 95.5 230 LEU A O 1
ATOM 1864 N N . LEU A 1 231 ? 23.344 -18.078 -11.984 1 96.44 231 LEU A N 1
ATOM 1865 C CA . LEU A 1 231 ? 23.125 -17 -12.93 1 96.44 231 LEU A CA 1
ATOM 1866 C C . LEU A 1 231 ? 22.484 -15.797 -12.234 1 96.44 231 LEU A C 1
ATOM 1868 O O . LEU A 1 231 ? 21.766 -15.953 -11.25 1 96.44 231 LEU A O 1
ATOM 1872 N N . CYS A 1 232 ? 22.812 -14.68 -12.695 1 97.69 232 CYS A N 1
ATOM 1873 C CA . CYS A 1 232 ? 22.156 -13.43 -12.336 1 97.69 232 CYS A CA 1
ATOM 1874 C C . CYS A 1 232 ? 21.578 -12.734 -13.562 1 97.69 232 CYS A C 1
ATOM 1876 O O . CYS A 1 232 ? 22.328 -12.227 -14.398 1 97.69 232 CYS A O 1
ATOM 1878 N N . LEU A 1 233 ? 20.312 -12.734 -13.672 1 98.06 233 LEU A N 1
ATOM 1879 C CA . LEU A 1 233 ? 19.625 -12.156 -14.828 1 98.06 233 LEU A CA 1
ATOM 1880 C C . LEU A 1 233 ? 19.25 -10.695 -14.57 1 98.06 233 LEU A C 1
ATOM 1882 O O . LEU A 1 233 ? 18.562 -10.391 -13.594 1 98.06 233 LEU A O 1
ATOM 1886 N N . ARG A 1 234 ? 19.703 -9.867 -15.469 1 97 234 ARG A N 1
ATOM 1887 C CA . ARG A 1 234 ? 19.484 -8.43 -15.367 1 97 234 ARG A CA 1
ATOM 1888 C C . ARG A 1 234 ? 18.688 -7.914 -16.562 1 97 234 ARG A C 1
ATOM 1890 O O . ARG A 1 234 ? 18.875 -8.383 -17.688 1 97 234 ARG A O 1
ATOM 1897 N N . GLY A 1 235 ? 17.812 -6.992 -16.266 1 96.44 235 GLY A N 1
ATOM 1898 C CA . GLY A 1 235 ? 17.016 -6.434 -17.344 1 96.44 235 GLY A CA 1
ATOM 1899 C C . GLY A 1 235 ? 15.805 -5.664 -16.859 1 96.44 235 GLY A C 1
ATOM 1900 O O . GLY A 1 235 ? 15.281 -4.809 -17.578 1 96.44 235 GLY A O 1
ATOM 1901 N N . HIS A 1 236 ? 15.336 -5.961 -15.711 1 97.69 236 HIS A N 1
ATOM 1902 C CA . HIS A 1 236 ? 14.211 -5.227 -15.133 1 97.69 236 HIS A CA 1
ATOM 1903 C C . HIS A 1 236 ? 14.664 -3.877 -14.594 1 97.69 236 HIS A C 1
ATOM 1905 O O . HIS A 1 236 ? 15.805 -3.725 -14.164 1 97.69 236 HIS A O 1
ATOM 1911 N N . GLU A 1 237 ? 13.766 -2.953 -14.547 1 94.38 237 GLU A N 1
ATOM 1912 C CA . GLU A 1 237 ? 14.07 -1.601 -14.094 1 94.38 237 GLU A CA 1
ATOM 1913 C C . GLU A 1 237 ? 13.586 -1.375 -12.664 1 94.38 237 GLU A C 1
ATOM 1915 O O . GLU A 1 237 ? 14 -0.418 -12.008 1 94.38 237 GLU A O 1
ATOM 1920 N N . TYR A 1 238 ? 12.711 -2.18 -12.219 1 93.81 238 TYR A N 1
ATOM 1921 C CA . TYR A 1 238 ? 12.188 -2.125 -10.859 1 93.81 238 TYR A CA 1
ATOM 1922 C C . TYR A 1 238 ? 12.102 -3.521 -10.258 1 93.81 238 TYR A C 1
ATOM 1924 O O . TYR A 1 238 ? 12.57 -4.496 -10.852 1 93.81 238 TYR A O 1
ATOM 1932 N N . ALA A 1 239 ? 11.617 -3.6 -9.047 1 95.94 239 ALA A N 1
ATOM 1933 C CA . ALA A 1 239 ? 11.539 -4.848 -8.297 1 95.94 239 ALA A CA 1
ATOM 1934 C C . ALA A 1 239 ? 10.859 -5.941 -9.109 1 95.94 239 ALA A C 1
ATOM 1936 O O . ALA A 1 239 ? 9.875 -5.684 -9.812 1 95.94 239 ALA A O 1
ATOM 1937 N N . VAL A 1 240 ? 11.391 -7.172 -9.023 1 98.31 240 VAL A N 1
ATOM 1938 C CA . VAL A 1 240 ? 10.812 -8.359 -9.648 1 98.31 240 VAL A CA 1
ATOM 1939 C C . VAL A 1 240 ? 9.859 -9.047 -8.68 1 98.31 240 VAL A C 1
ATOM 1941 O O . VAL A 1 240 ? 10.297 -9.727 -7.746 1 98.31 240 VAL A O 1
ATOM 1944 N N . ARG A 1 241 ? 8.57 -8.945 -8.969 1 97.69 241 ARG A N 1
ATOM 1945 C CA . ARG A 1 241 ? 7.547 -9.344 -8 1 97.69 241 ARG A CA 1
ATOM 1946 C C . ARG A 1 241 ? 7.262 -10.836 -8.094 1 97.69 241 ARG A C 1
ATOM 1948 O O . ARG A 1 241 ? 6.914 -11.477 -7.098 1 97.69 241 ARG A O 1
ATOM 1955 N N . ARG A 1 242 ? 7.324 -11.375 -9.32 1 98.56 242 ARG A N 1
ATOM 1956 C CA . ARG A 1 242 ? 6.98 -12.781 -9.523 1 98.56 242 ARG A CA 1
ATOM 1957 C C . ARG A 1 242 ? 7.914 -13.438 -10.531 1 98.56 242 ARG A C 1
ATOM 1959 O O . ARG A 1 242 ? 8.258 -12.836 -11.547 1 98.56 242 ARG A O 1
ATOM 1966 N N . VAL A 1 243 ? 8.32 -14.688 -10.203 1 98.81 243 VAL A N 1
ATOM 1967 C CA . VAL A 1 243 ? 9.094 -15.5 -11.133 1 98.81 243 VAL A CA 1
ATOM 1968 C C . VAL A 1 243 ? 8.469 -16.891 -11.242 1 98.81 243 VAL A C 1
ATOM 1970 O O . VAL A 1 243 ? 7.988 -17.438 -10.25 1 98.81 243 VAL A O 1
ATOM 1973 N N . LYS A 1 244 ? 8.477 -17.422 -12.438 1 98.69 244 LYS A N 1
ATOM 1974 C CA . LYS A 1 244 ? 7.926 -18.75 -12.672 1 98.69 244 LYS A CA 1
ATOM 1975 C C . LYS A 1 244 ? 8.773 -19.531 -13.68 1 98.69 244 LYS A C 1
ATOM 1977 O O . LYS A 1 244 ? 9.117 -19 -14.742 1 98.69 244 LYS A O 1
ATOM 1982 N N . CYS A 1 245 ? 9.078 -20.734 -13.32 1 98.44 245 CYS A N 1
ATOM 1983 C CA . CYS A 1 245 ? 9.672 -21.656 -14.281 1 98.44 245 CYS A CA 1
ATOM 1984 C C . CYS A 1 245 ? 8.617 -22.203 -15.234 1 98.44 245 CYS A C 1
ATOM 1986 O O . CYS A 1 245 ? 7.5 -22.516 -14.82 1 98.44 245 CYS A O 1
ATOM 1988 N N . SER A 1 246 ? 9.023 -22.344 -16.5 1 98.06 246 SER A N 1
ATOM 1989 C CA . SER A 1 246 ? 8.109 -22.953 -17.453 1 98.06 246 SER A CA 1
ATOM 1990 C C . SER A 1 246 ? 7.871 -24.438 -17.125 1 98.06 246 SER A C 1
ATOM 1992 O O . SER A 1 246 ? 8.812 -25.172 -16.828 1 98.06 246 SER A O 1
ATOM 1994 N N . PRO A 1 247 ? 6.609 -24.797 -17.234 1 96.75 247 PRO A N 1
ATOM 1995 C CA . PRO A 1 247 ? 6.336 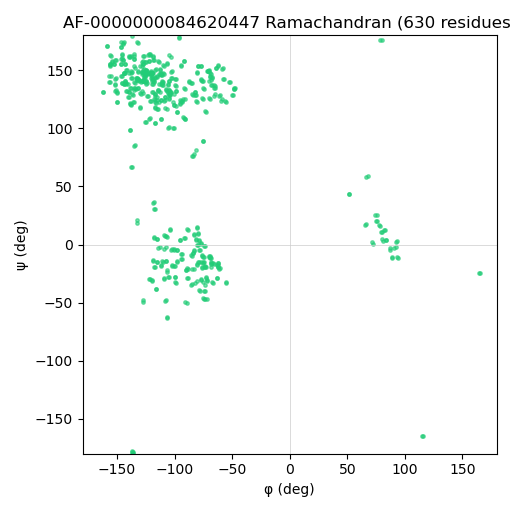-26.219 -17.031 1 96.75 247 PRO A CA 1
ATOM 1996 C C . PRO A 1 247 ? 6.637 -27.062 -18.281 1 96.75 247 PRO A C 1
ATOM 1998 O O . PRO A 1 247 ? 6.52 -28.297 -18.234 1 96.75 247 PRO A O 1
ATOM 2001 N N . HIS A 1 248 ? 7.086 -26.453 -19.375 1 97.06 248 HIS A N 1
ATOM 2002 C CA . HIS A 1 248 ? 7.242 -27.172 -20.641 1 97.06 248 HIS A CA 1
ATOM 2003 C C . HIS A 1 248 ? 8.695 -27.156 -21.094 1 97.06 248 HIS A C 1
ATOM 2005 O O . HIS A 1 248 ? 9.062 -27.875 -22.031 1 97.06 248 HIS A O 1
ATOM 2011 N N . ASN A 1 249 ? 9.461 -26.344 -20.516 1 96.38 249 ASN A N 1
ATOM 2012 C CA . ASN A 1 249 ? 10.867 -26.188 -20.891 1 96.38 249 ASN A CA 1
ATOM 2013 C C . ASN A 1 249 ? 11.734 -25.781 -19.703 1 96.38 249 ASN A C 1
ATOM 2015 O O . ASN A 1 249 ? 11.57 -24.688 -19.156 1 96.38 249 ASN A O 1
ATOM 2019 N N . SER A 1 250 ? 12.703 -26.531 -19.406 1 95.94 250 SER A N 1
ATOM 2020 C CA . SER A 1 250 ? 13.516 -26.375 -18.203 1 95.94 250 SER A CA 1
ATOM 2021 C C . SER A 1 250 ? 14.352 -25.109 -18.266 1 95.94 250 SER A C 1
ATOM 2023 O O . SER A 1 250 ? 14.805 -24.609 -17.234 1 95.94 250 SER A O 1
ATOM 2025 N N . ASN A 1 251 ? 14.477 -24.547 -19.391 1 97.31 251 ASN A N 1
ATOM 2026 C CA . ASN A 1 251 ? 15.398 -23.438 -19.531 1 97.31 251 ASN A CA 1
ATOM 2027 C C . ASN A 1 251 ? 14.648 -22.094 -19.578 1 97.31 251 ASN A C 1
ATOM 2029 O O . ASN A 1 251 ? 15.273 -21.031 -19.609 1 97.31 251 ASN A O 1
ATOM 2033 N N . ILE A 1 252 ? 13.344 -22.156 -19.578 1 98.12 252 ILE A N 1
ATOM 2034 C CA . ILE A 1 252 ? 12.57 -20.938 -19.781 1 98.12 252 ILE A CA 1
ATOM 2035 C C . ILE A 1 252 ? 11.977 -20.469 -18.469 1 98.12 252 ILE A C 1
ATOM 2037 O O . ILE A 1 252 ? 11.359 -21.25 -17.734 1 98.12 252 ILE A O 1
ATOM 2041 N N . ILE A 1 253 ? 12.195 -19.172 -18.188 1 98 253 ILE A N 1
ATOM 2042 C CA . ILE A 1 253 ? 11.695 -18.5 -17 1 98 253 ILE A CA 1
ATOM 2043 C C . ILE A 1 253 ? 10.883 -17.266 -17.391 1 98 253 ILE A C 1
ATOM 2045 O O . ILE A 1 253 ? 11.258 -16.547 -18.312 1 98 253 ILE A O 1
ATOM 2049 N N . ALA A 1 254 ? 9.797 -17.062 -16.75 1 98.81 254 ALA A N 1
ATOM 2050 C CA . ALA A 1 254 ? 9.047 -15.82 -16.906 1 98.81 254 ALA A CA 1
ATOM 2051 C C . ALA A 1 254 ? 9.094 -14.992 -15.617 1 98.81 254 ALA A C 1
ATOM 2053 O O . ALA A 1 254 ? 9.18 -15.539 -14.523 1 98.81 254 ALA A O 1
ATOM 2054 N N . SER A 1 255 ? 9.102 -13.672 -15.758 1 98.88 255 SER A N 1
ATOM 2055 C CA . SER A 1 255 ? 9.117 -12.781 -14.609 1 98.88 255 SER A CA 1
ATOM 2056 C C . SER A 1 255 ? 8.156 -11.609 -14.805 1 98.88 255 SER A C 1
ATOM 2058 O O . SER A 1 255 ? 7.957 -11.141 -15.922 1 98.88 255 SER A O 1
ATOM 2060 N N . ALA A 1 256 ? 7.488 -11.156 -13.742 1 98.69 256 ALA A N 1
ATOM 2061 C CA . ALA A 1 256 ? 6.633 -9.977 -13.672 1 98.69 256 ALA A CA 1
ATOM 2062 C C . ALA A 1 256 ? 7.215 -8.93 -12.727 1 98.69 256 ALA A C 1
ATOM 2064 O O . ALA A 1 256 ? 7.762 -9.273 -11.672 1 98.69 256 ALA A O 1
ATOM 2065 N N . SER A 1 257 ? 7.027 -7.648 -13.086 1 98 257 SER A N 1
ATOM 2066 C CA . SER A 1 257 ? 7.785 -6.625 -12.367 1 98 257 SER A CA 1
ATOM 20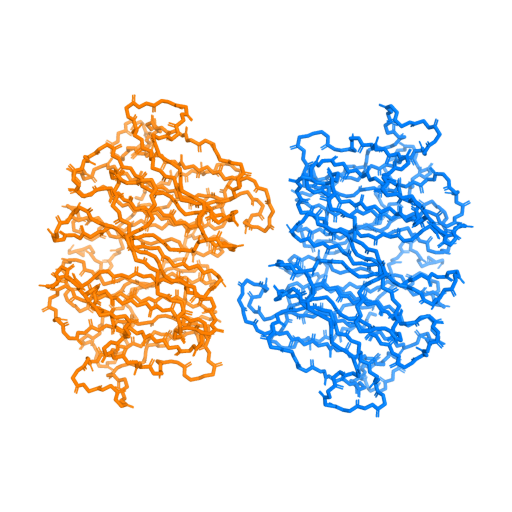67 C C . SER A 1 257 ? 6.973 -5.344 -12.211 1 98 257 SER A C 1
ATOM 2069 O O . SER A 1 257 ? 5.977 -5.145 -12.914 1 98 257 SER A O 1
ATOM 2071 N N . TYR A 1 258 ? 7.504 -4.527 -11.266 1 94.44 258 TYR A N 1
ATOM 2072 C CA . TYR A 1 258 ? 6.922 -3.213 -11.023 1 94.44 258 TYR A CA 1
ATOM 2073 C C . TYR A 1 258 ? 7.277 -2.244 -12.141 1 94.44 258 TYR A C 1
ATOM 2075 O O . TYR A 1 258 ? 6.773 -1.119 -12.18 1 94.44 258 TYR A O 1
ATOM 2083 N N . ASP A 1 259 ? 8.078 -2.715 -13.141 1 95.06 259 ASP A N 1
ATOM 2084 C CA . ASP A 1 259 ? 8.375 -1.864 -14.289 1 95.06 259 ASP A CA 1
ATOM 2085 C C . ASP A 1 259 ? 7.316 -2.02 -15.383 1 95.06 259 ASP A C 1
ATOM 2087 O O . ASP A 1 259 ? 7.559 -1.687 -16.547 1 95.06 259 ASP A O 1
ATOM 2091 N N . MET A 1 260 ? 6.223 -2.641 -15.055 1 96.5 260 MET A N 1
ATOM 2092 C CA . MET A 1 260 ? 5.004 -2.76 -15.852 1 96.5 260 MET A CA 1
ATOM 2093 C C . MET A 1 260 ? 5.188 -3.77 -16.984 1 96.5 260 MET A C 1
ATOM 2095 O O . MET A 1 260 ? 4.422 -3.775 -17.953 1 96.5 260 MET A O 1
ATOM 2099 N N . THR A 1 261 ? 6.215 -4.652 -16.812 1 98.38 261 THR A N 1
ATOM 2100 C CA . THR A 1 261 ? 6.449 -5.613 -17.891 1 98.38 261 THR A CA 1
ATOM 2101 C C . THR A 1 261 ? 6.477 -7.039 -17.344 1 98.38 261 THR A C 1
ATOM 2103 O O . THR A 1 261 ? 6.68 -7.246 -16.156 1 98.38 261 THR A O 1
ATOM 2106 N N . MET A 1 262 ? 6.172 -7.945 -18.234 1 98.62 262 MET A N 1
ATOM 2107 C CA . MET A 1 262 ? 6.559 -9.344 -18.109 1 98.62 262 MET A CA 1
ATOM 2108 C C . MET A 1 262 ? 7.707 -9.68 -19.047 1 98.62 262 MET A C 1
ATOM 2110 O O . MET A 1 262 ? 7.723 -9.234 -20.203 1 98.62 262 MET A O 1
ATOM 2114 N N . ARG A 1 263 ? 8.648 -10.492 -18.578 1 98.81 263 ARG A N 1
ATOM 2115 C CA . ARG A 1 263 ? 9.797 -10.836 -19.422 1 98.81 263 ARG A CA 1
ATOM 2116 C C . ARG A 1 263 ? 10.039 -12.336 -19.422 1 98.81 263 ARG A C 1
ATOM 2118 O O . ARG A 1 263 ? 9.734 -13.023 -18.438 1 98.81 263 ARG A O 1
ATOM 2125 N N . LEU A 1 264 ? 10.562 -12.82 -20.562 1 98.56 264 LEU A N 1
ATOM 2126 C CA . LEU A 1 264 ? 10.953 -14.219 -20.719 1 98.56 264 LEU A CA 1
ATOM 2127 C C . LEU A 1 264 ? 12.469 -14.352 -20.828 1 98.56 264 LEU A C 1
ATOM 2129 O O . LEU A 1 264 ? 13.117 -13.539 -21.5 1 98.56 264 LEU A O 1
ATOM 2133 N N . TRP A 1 265 ? 12.906 -15.359 -20.172 1 98.56 265 TRP A N 1
ATOM 2134 C CA . TRP A 1 265 ? 14.344 -15.609 -20.156 1 98.56 265 TRP A CA 1
ATOM 2135 C C . TRP A 1 265 ? 14.648 -17.047 -20.578 1 98.56 265 TRP A C 1
ATOM 2137 O O . TRP A 1 265 ? 13.945 -17.984 -20.188 1 98.56 265 TRP A O 1
ATOM 2147 N N . ASP A 1 266 ? 15.703 -17.188 -21.344 1 98.19 266 ASP A N 1
ATOM 2148 C CA . ASP A 1 266 ? 16.281 -18.5 -21.656 1 98.19 266 ASP A CA 1
ATOM 2149 C C . ASP A 1 266 ? 17.656 -18.656 -21 1 98.19 266 ASP A C 1
ATOM 2151 O O . ASP A 1 266 ? 18.656 -18.125 -21.484 1 98.19 266 ASP A O 1
ATOM 2155 N N . ILE A 1 267 ? 17.734 -19.453 -20 1 97.12 267 ILE A N 1
ATOM 2156 C CA . ILE A 1 267 ? 18.922 -19.5 -19.156 1 97.12 267 ILE A CA 1
ATOM 2157 C C . ILE A 1 267 ? 19.969 -20.406 -19.797 1 97.12 267 ILE A C 1
ATOM 2159 O O . ILE A 1 267 ? 21.078 -20.531 -19.266 1 97.12 267 ILE A O 1
ATOM 2163 N N . SER A 1 268 ? 19.672 -21.031 -20.844 1 96 268 SER A N 1
ATOM 2164 C CA . SER A 1 268 ? 20.656 -21.812 -21.578 1 96 268 SER A CA 1
ATOM 2165 C C . SER A 1 268 ? 21.531 -20.922 -22.453 1 96 268 SER A C 1
ATOM 2167 O O . SER A 1 268 ? 22.578 -21.344 -22.922 1 96 268 SER A O 1
ATOM 2169 N N . ARG A 1 269 ? 21.031 -19.766 -22.594 1 93.38 269 ARG A N 1
ATOM 2170 C CA . ARG A 1 269 ? 21.797 -18.828 -23.406 1 93.38 269 ARG A CA 1
ATOM 2171 C C . ARG A 1 269 ? 22.906 -18.172 -22.594 1 93.38 269 ARG A C 1
ATOM 2173 O O . ARG A 1 269 ? 22.656 -17.625 -21.531 1 93.38 269 ARG A O 1
ATOM 2180 N N . GLN A 1 270 ? 24.141 -18.203 -23.094 1 84.5 270 GLN A N 1
ATOM 2181 C CA . GLN A 1 270 ? 25.281 -17.625 -22.422 1 84.5 270 GLN A CA 1
ATOM 2182 C C . GLN A 1 270 ? 25.25 -16.094 -22.5 1 84.5 270 GLN A C 1
ATOM 2184 O O . GLN A 1 270 ? 25.578 -15.414 -21.531 1 84.5 270 GLN A O 1
ATOM 2189 N N . SER A 1 271 ? 24.828 -15.719 -23.766 1 88.56 271 SER A N 1
ATOM 2190 C CA . SER A 1 271 ? 24.703 -14.281 -23.984 1 88.56 271 SER A CA 1
ATOM 2191 C C . SER A 1 271 ? 23.266 -13.867 -24.219 1 88.56 271 SER A C 1
ATOM 2193 O O . SER A 1 271 ? 22.516 -14.57 -24.906 1 88.56 271 SER A O 1
ATOM 2195 N N . ASN A 1 272 ? 22.688 -12.906 -23.641 1 92.44 272 ASN A N 1
ATOM 2196 C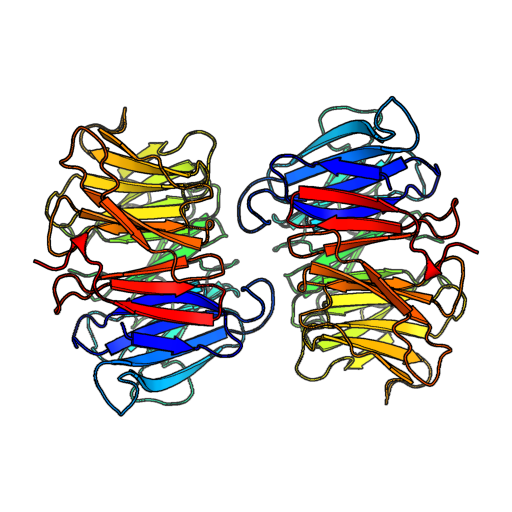 CA . ASN A 1 272 ? 21.375 -12.281 -23.828 1 92.44 272 ASN A CA 1
ATOM 2197 C C . ASN A 1 272 ? 20.25 -13.227 -23.422 1 92.44 272 ASN A C 1
ATOM 2199 O O . ASN A 1 272 ? 19.422 -13.594 -24.266 1 92.44 272 ASN A O 1
ATOM 2203 N N . PRO A 1 273 ? 20.188 -13.672 -22.297 1 97.06 273 PRO A N 1
ATOM 2204 C CA . PRO A 1 273 ? 19.156 -14.602 -21.828 1 97.06 273 PRO A CA 1
ATOM 2205 C C . PRO A 1 273 ? 17.75 -14 -21.922 1 97.06 273 PRO A C 1
ATOM 2207 O O . PRO A 1 273 ? 16.75 -14.734 -21.875 1 97.06 273 PRO A O 1
ATOM 2210 N N . LEU A 1 274 ? 17.594 -12.688 -21.984 1 98.06 274 LEU A N 1
ATOM 2211 C CA . LEU A 1 274 ? 16.297 -12.047 -22.156 1 98.06 274 LEU A CA 1
ATOM 2212 C C . LEU A 1 274 ? 15.781 -12.227 -23.578 1 98.06 274 LEU A C 1
ATOM 2214 O O . LEU A 1 274 ? 16.312 -11.625 -24.516 1 98.06 274 LEU A O 1
ATOM 2218 N N . ILE A 1 275 ? 14.703 -12.945 -23.766 1 97.25 275 ILE A N 1
ATOM 2219 C CA . ILE A 1 275 ? 14.336 -13.328 -25.125 1 97.25 275 ILE A CA 1
ATOM 2220 C C . ILE A 1 275 ? 13.055 -12.609 -25.531 1 97.25 275 ILE A C 1
ATOM 2222 O O . ILE A 1 275 ? 12.703 -12.578 -26.719 1 97.25 275 ILE A O 1
ATOM 2226 N N . GLU A 1 276 ? 12.32 -12.102 -24.547 1 97.19 276 GLU A N 1
ATOM 2227 C CA . GLU A 1 276 ? 11.094 -11.391 -24.891 1 97.19 276 GLU A CA 1
ATOM 2228 C C . GLU A 1 276 ? 10.688 -10.43 -23.781 1 97.19 276 GLU A C 1
ATOM 2230 O O . GLU A 1 276 ? 10.883 -10.719 -22.594 1 97.19 276 GLU A O 1
ATOM 2235 N N . VAL A 1 277 ? 10.227 -9.266 -24.156 1 98.12 277 VAL A N 1
ATOM 2236 C CA . VAL A 1 277 ? 9.609 -8.305 -23.25 1 98.12 277 VAL A CA 1
ATOM 2237 C C . VAL A 1 277 ? 8.156 -8.07 -23.641 1 98.12 277 VAL A C 1
ATOM 2239 O O . VAL A 1 277 ? 7.867 -7.723 -24.797 1 98.12 277 VAL A O 1
ATOM 2242 N N . TYR A 1 278 ? 7.246 -8.359 -22.844 1 98.19 278 TYR A N 1
ATOM 2243 C CA . TYR A 1 278 ? 5.836 -8.023 -23.016 1 98.19 278 TYR A CA 1
ATOM 2244 C C . TYR A 1 278 ? 5.469 -6.773 -22.234 1 98.19 278 TYR A C 1
ATOM 2246 O O . TYR A 1 278 ? 5.434 -6.789 -21 1 98.19 278 TYR A O 1
ATOM 2254 N N . ASP A 1 279 ? 5.121 -5.719 -22.859 1 97.88 279 ASP A N 1
ATOM 2255 C CA . ASP A 1 279 ? 4.84 -4.434 -22.234 1 97.88 279 ASP A CA 1
ATOM 2256 C C . ASP A 1 279 ? 3.398 -4 -22.484 1 97.88 279 ASP A C 1
ATOM 2258 O O . ASP A 1 279 ? 3.127 -2.812 -22.672 1 97.88 279 ASP A O 1
ATOM 2262 N N . GLY A 1 280 ? 2.516 -4.945 -22.5 1 97.56 280 GLY A N 1
ATOM 2263 C CA . GLY A 1 280 ? 1.122 -4.672 -22.797 1 97.56 280 GLY A CA 1
ATOM 2264 C C . GLY A 1 280 ? 0.373 -4.023 -21.656 1 97.56 280 GLY A C 1
ATOM 2265 O O . GLY A 1 280 ? -0.723 -3.49 -21.844 1 97.56 280 GLY A O 1
ATOM 2266 N N . HIS A 1 281 ? 0.879 -4.035 -20.453 1 97.69 281 HIS A N 1
ATOM 2267 C CA . HIS A 1 281 ? 0.242 -3.43 -19.281 1 97.69 281 HIS A CA 1
ATOM 2268 C C . HIS A 1 281 ? 0.703 -1.989 -19.094 1 97.69 281 HIS A C 1
ATOM 2270 O O . HIS A 1 281 ? 1.783 -1.612 -19.547 1 97.69 281 HIS A O 1
ATOM 2276 N N . THR A 1 282 ? -0.101 -1.208 -18.375 1 94.69 282 THR A N 1
ATOM 2277 C CA . THR A 1 282 ? 0.219 0.203 -18.188 1 94.69 282 THR A CA 1
ATOM 2278 C C . THR A 1 282 ? 0.532 0.493 -16.719 1 94.69 282 THR A C 1
ATOM 2280 O O . THR A 1 282 ? 0.809 1.638 -16.344 1 94.69 282 THR A O 1
ATOM 2283 N N . GLU A 1 283 ? 0.411 -0.506 -15.914 1 94.5 283 GLU A N 1
ATOM 2284 C CA . GLU A 1 283 ? 0.756 -0.418 -14.5 1 94.5 283 GLU A CA 1
ATOM 2285 C C . GLU A 1 283 ? 1.526 -1.653 -14.047 1 94.5 283 GLU A C 1
ATOM 2287 O O . GLU A 1 283 ? 1.798 -2.553 -14.844 1 94.5 283 GLU A O 1
ATOM 2292 N N . PHE A 1 284 ? 1.896 -1.65 -12.727 1 96.62 284 PHE A N 1
ATOM 2293 C CA . PHE A 1 284 ? 2.697 -2.723 -12.148 1 96.62 284 PHE A CA 1
ATOM 2294 C C . PHE A 1 284 ? 2.111 -4.086 -12.5 1 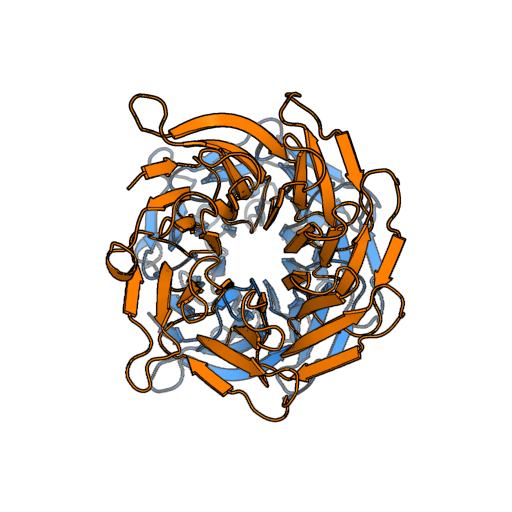96.62 284 PHE A C 1
ATOM 2296 O O . PHE A 1 284 ? 0.91 -4.309 -12.336 1 96.62 284 PHE A O 1
ATOM 2303 N N . VAL A 1 285 ? 2.924 -4.984 -13.016 1 98.69 285 VAL A N 1
ATOM 2304 C CA . VAL A 1 285 ? 2.51 -6.363 -13.266 1 98.69 285 VAL A CA 1
ATOM 2305 C C . VAL A 1 285 ? 2.873 -7.234 -12.062 1 98.69 285 VAL A C 1
ATOM 2307 O O . VAL A 1 285 ? 4.043 -7.312 -11.68 1 98.69 285 VAL A O 1
ATOM 2310 N N . LEU A 1 286 ? 1.867 -7.914 -11.492 1 98.12 286 LEU A N 1
ATOM 2311 C CA . LEU A 1 286 ? 2.113 -8.641 -10.25 1 98.12 286 LEU A CA 1
ATOM 2312 C C . LEU A 1 286 ? 1.838 -10.125 -10.43 1 98.12 286 LEU A C 1
ATOM 2314 O O . LEU A 1 286 ? 2.436 -10.961 -9.742 1 98.12 286 LEU A O 1
ATOM 2318 N N . GLY A 1 287 ? 0.91 -10.477 -11.289 1 98.69 287 GLY A N 1
ATOM 2319 C CA . GLY A 1 287 ? 0.529 -11.867 -11.484 1 98.69 287 GLY A CA 1
ATOM 2320 C C . GLY A 1 287 ? 1.114 -12.484 -12.742 1 98.69 287 GLY A C 1
ATOM 2321 O O . GLY A 1 287 ? 1.266 -11.797 -13.758 1 98.69 287 GLY A O 1
ATOM 2322 N N . LEU A 1 288 ? 1.336 -13.781 -12.625 1 98.75 288 LEU A N 1
ATOM 2323 C CA . LEU A 1 288 ? 1.972 -14.516 -13.719 1 98.75 288 LEU A CA 1
ATOM 2324 C C . LEU A 1 288 ? 1.743 -16.016 -13.57 1 98.75 288 LEU A C 1
ATOM 2326 O O . LEU A 1 288 ? 1.896 -16.562 -12.477 1 98.75 288 LEU A O 1
ATOM 2330 N N . ASP A 1 289 ? 1.304 -16.656 -14.656 1 98.75 289 ASP A N 1
ATOM 2331 C CA . ASP A 1 289 ? 1.2 -18.109 -14.633 1 98.75 289 ASP A CA 1
ATOM 2332 C C . ASP A 1 289 ? 1.271 -18.688 -16.047 1 98.75 289 ASP A C 1
ATOM 2334 O O . ASP A 1 289 ? 0.955 -18 -17.016 1 98.75 289 ASP A O 1
ATOM 2338 N N . TYR A 1 290 ? 1.694 -19.938 -16.109 1 98.44 290 TYR A N 1
ATOM 2339 C CA . TYR A 1 290 ? 1.694 -20.703 -17.344 1 98.44 290 TYR A CA 1
ATOM 2340 C C . TYR A 1 290 ? 0.486 -21.641 -17.406 1 98.44 290 TYR A C 1
ATOM 2342 O O . TYR A 1 290 ? 0.101 -22.234 -16.406 1 98.44 290 TYR A O 1
ATOM 2350 N N . ASN A 1 291 ? -0.043 -21.75 -18.625 1 97.94 291 ASN A N 1
ATOM 2351 C CA . ASN A 1 291 ? -1.041 -22.781 -18.859 1 97.94 291 ASN A CA 1
ATOM 2352 C C . ASN A 1 291 ? -0.397 -24.172 -18.969 1 97.94 291 ASN A C 1
ATOM 2354 O O . ASN A 1 291 ? 0.471 -24.375 -19.812 1 97.94 291 ASN A O 1
ATOM 2358 N N . LEU A 1 292 ? -0.862 -25.047 -18.172 1 96.38 292 LEU A N 1
ATOM 2359 C CA . LEU A 1 292 ? -0.265 -26.375 -18.125 1 96.38 292 LEU A CA 1
ATOM 2360 C C . LEU A 1 292 ? -0.629 -27.172 -19.375 1 96.38 292 LEU A C 1
ATOM 2362 O O . LEU A 1 292 ? 0.138 -28.031 -19.828 1 96.38 292 LEU A O 1
ATOM 2366 N N . TYR A 1 293 ? -1.758 -26.891 -19.984 1 96.44 293 TYR A N 1
ATOM 2367 C CA . TYR A 1 293 ? -2.309 -27.719 -21.062 1 96.44 293 TYR A CA 1
ATOM 2368 C C . TYR A 1 293 ? -1.997 -27.109 -22.422 1 96.44 293 TYR A C 1
ATOM 2370 O O . TYR A 1 293 ? -1.907 -27.828 -23.422 1 96.44 293 TYR A O 1
ATOM 2378 N N . ILE A 1 294 ? -1.944 -25.828 -22.469 1 95.88 294 ILE A N 1
ATOM 2379 C CA . ILE A 1 294 ? -1.635 -25.156 -23.719 1 95.88 294 ILE A CA 1
ATOM 2380 C C . ILE A 1 294 ? -0.209 -24.609 -23.672 1 95.88 294 ILE A C 1
ATOM 2382 O O . ILE A 1 294 ? 0.027 -23.516 -23.156 1 95.88 294 ILE A O 1
ATOM 2386 N N . GLU A 1 295 ? 0.642 -25.344 -24.297 1 96.06 295 GLU A N 1
ATOM 2387 C CA . GLU A 1 295 ? 2.061 -25 -24.234 1 96.06 295 GLU A CA 1
ATOM 2388 C C . GLU A 1 295 ? 2.318 -23.609 -24.812 1 96.06 295 GLU A C 1
ATOM 2390 O O . GLU A 1 295 ? 1.832 -23.281 -25.891 1 96.06 295 GLU A O 1
ATOM 2395 N N . GLY A 1 296 ? 3.018 -22.781 -24.031 1 95.31 296 GLY A N 1
ATOM 2396 C CA . GLY A 1 296 ? 3.41 -21.453 -24.469 1 95.31 296 GLY A CA 1
ATOM 2397 C C . GLY A 1 296 ? 2.42 -20.375 -24.078 1 95.31 296 GLY A C 1
ATOM 2398 O O . GLY A 1 296 ? 2.717 -19.188 -24.188 1 95.31 296 GLY A O 1
ATOM 2399 N N . GLN A 1 297 ? 1.3 -20.75 -23.625 1 97.19 297 GLN A N 1
ATOM 2400 C CA . GLN A 1 297 ? 0.318 -19.75 -23.219 1 97.19 297 GLN A CA 1
ATOM 2401 C C . GLN A 1 297 ? 0.6 -19.25 -21.797 1 97.19 297 GLN A C 1
ATOM 2403 O O . GLN A 1 297 ? 0.829 -20.047 -20.891 1 97.19 297 GLN A O 1
ATOM 2408 N N . ILE A 1 298 ? 0.615 -17.922 -21.641 1 98.19 298 ILE A N 1
ATOM 2409 C CA . ILE A 1 298 ? 0.904 -17.25 -20.375 1 98.19 298 ILE A CA 1
ATOM 2410 C C . ILE A 1 298 ? -0.234 -16.297 -20.031 1 98.19 298 ILE A C 1
ATOM 2412 O O . ILE A 1 298 ? -0.882 -15.742 -20.922 1 98.19 298 ILE A O 1
ATOM 2416 N N . ALA A 1 299 ? -0.503 -16.188 -18.797 1 98.75 299 ALA A N 1
ATOM 2417 C CA . ALA A 1 299 ? -1.442 -15.172 -18.312 1 98.75 299 ALA A CA 1
ATOM 2418 C C . ALA A 1 299 ? -0.759 -14.211 -17.344 1 98.75 299 ALA A C 1
ATOM 2420 O O . ALA A 1 299 ? 0.068 -14.617 -16.531 1 98.75 299 ALA A O 1
ATOM 2421 N N . THR A 1 300 ? -1.029 -12.922 -17.453 1 98.81 300 THR A N 1
ATOM 2422 C CA . THR A 1 300 ? -0.564 -11.891 -16.531 1 98.81 300 THR A CA 1
ATOM 2423 C C . THR A 1 300 ? -1.73 -11.031 -16.047 1 98.81 300 THR A C 1
ATOM 2425 O O . THR A 1 300 ? -2.736 -10.891 -16.75 1 98.81 300 THR A O 1
ATOM 2428 N N . CYS A 1 301 ? -1.653 -10.547 -14.859 1 98.88 301 CYS A N 1
ATOM 2429 C CA . CYS A 1 301 ? -2.561 -9.523 -14.352 1 98.88 301 CYS A CA 1
ATOM 2430 C C . CYS A 1 301 ? -1.784 -8.367 -13.719 1 98.88 301 CYS A C 1
ATOM 2432 O O . CYS A 1 301 ? -0.647 -8.547 -13.281 1 98.88 301 CYS A O 1
ATOM 2434 N N . ALA A 1 302 ? -2.428 -7.234 -13.742 1 98.69 302 ALA A N 1
ATOM 2435 C CA . ALA A 1 302 ? -1.685 -6.031 -13.367 1 98.69 302 ALA A CA 1
ATOM 2436 C C . ALA A 1 302 ? -2.578 -5.043 -12.617 1 98.69 302 ALA A C 1
ATOM 2438 O O . ALA A 1 302 ? -3.787 -5.258 -12.508 1 98.69 302 ALA A O 1
ATOM 2439 N N . TRP A 1 303 ? -1.932 -4 -12.133 1 97.12 303 TRP A N 1
ATOM 2440 C CA . TRP A 1 303 ? -2.611 -2.928 -11.414 1 97.12 303 TRP A CA 1
ATOM 2441 C C . TRP A 1 303 ? -3.49 -2.113 -12.359 1 97.12 303 TRP A C 1
ATOM 2443 O O . TRP A 1 303 ? -4.344 -1.341 -11.906 1 97.12 303 TRP A O 1
ATOM 2453 N N . ASP A 1 304 ? -3.361 -2.309 -13.672 1 96.75 304 ASP A N 1
ATOM 2454 C CA . ASP A 1 304 ? -4.156 -1.548 -14.633 1 96.75 304 ASP A CA 1
ATOM 2455 C C . ASP A 1 304 ? -5.539 -2.172 -14.812 1 96.75 304 ASP A C 1
ATOM 2457 O O . ASP A 1 304 ? -6.238 -1.865 -15.781 1 96.75 304 ASP A O 1
ATOM 2461 N N . GLU A 1 305 ? -5.867 -3.096 -14.031 1 97.88 305 GLU A N 1
ATOM 2462 C CA . GLU A 1 305 ? -7.168 -3.754 -13.992 1 97.88 305 GLU A CA 1
ATOM 2463 C C . GLU A 1 305 ? -7.348 -4.703 -15.172 1 97.88 305 GLU A C 1
ATOM 2465 O O . GLU A 1 305 ? -8.477 -5.004 -15.57 1 97.88 305 GLU A O 1
ATOM 2470 N N . ASN A 1 306 ? -6.223 -5.191 -15.695 1 98.44 306 ASN A N 1
ATOM 2471 C CA . ASN A 1 306 ? -6.355 -6.074 -16.844 1 98.44 306 ASN A CA 1
ATOM 2472 C C . ASN A 1 306 ? -5.672 -7.418 -16.609 1 98.44 306 ASN A C 1
ATOM 2474 O O . ASN A 1 306 ? -4.586 -7.473 -16.031 1 98.44 306 ASN A O 1
ATOM 2478 N N . ILE A 1 307 ? -6.359 -8.414 -17.094 1 98.62 307 ILE A N 1
ATOM 2479 C CA . ILE A 1 307 ? -5.785 -9.742 -17.281 1 98.62 307 ILE A CA 1
ATOM 2480 C C . ILE A 1 307 ? -5.488 -9.969 -18.766 1 98.62 307 ILE A C 1
ATOM 2482 O O . ILE A 1 307 ? -6.348 -9.734 -19.609 1 98.62 307 ILE A O 1
ATOM 2486 N N . HIS A 1 308 ? -4.305 -10.367 -19.094 1 98.56 308 HIS A N 1
ATOM 2487 C CA . HIS A 1 308 ? -3.926 -10.719 -20.453 1 98.56 308 HIS A CA 1
ATOM 2488 C C . HIS A 1 308 ? -3.559 -12.195 -20.562 1 98.56 308 HIS A C 1
ATOM 2490 O O . HIS A 1 308 ? -2.771 -12.703 -19.75 1 98.56 308 HIS A O 1
ATOM 2496 N N . ILE A 1 309 ? -4.125 -12.891 -21.438 1 98.19 309 ILE A N 1
ATOM 2497 C CA . ILE A 1 309 ? -3.775 -14.266 -21.781 1 98.19 309 ILE A CA 1
ATOM 2498 C C . ILE A 1 309 ? -3.277 -14.328 -23.219 1 98.19 309 ILE A C 1
ATOM 2500 O O . ILE A 1 309 ? -4 -13.969 -24.156 1 98.19 309 ILE A O 1
ATOM 2504 N N . PHE A 1 310 ? -2.082 -14.797 -23.406 1 97.06 310 PHE A N 1
ATOM 2505 C CA . PHE A 1 310 ? -1.46 -14.695 -24.719 1 97.06 310 PHE A CA 1
ATOM 2506 C C . PHE A 1 310 ? -0.347 -15.719 -24.875 1 97.06 310 PHE A C 1
ATOM 2508 O O . PHE A 1 310 ? -0.028 -16.453 -23.938 1 97.06 310 PHE A O 1
ATOM 2515 N N . GLN A 1 311 ? 0.093 -15.781 -26.094 1 96.12 311 GLN A N 1
ATOM 2516 C CA . GLN A 1 311 ? 1.257 -16.594 -26.422 1 96.12 311 GLN A CA 1
ATOM 2517 C C . GLN A 1 311 ? 2.404 -15.734 -26.938 1 96.12 311 GLN A C 1
ATOM 2519 O O . GLN A 1 311 ? 2.418 -15.344 -28.109 1 96.12 311 GLN A O 1
ATOM 2524 N N . PRO A 1 312 ? 3.375 -15.547 -26.078 1 96.12 312 PRO A N 1
ATOM 2525 C CA . PRO A 1 312 ? 4.512 -14.766 -26.562 1 96.12 312 PRO A CA 1
ATOM 2526 C C . PRO A 1 312 ? 5.152 -15.367 -27.797 1 96.12 312 PRO A C 1
ATOM 2528 O O . PRO A 1 312 ? 5.301 -16.594 -27.891 1 96.12 312 PRO A O 1
ATOM 2531 N N . PRO A 1 313 ? 5.594 -14.539 -28.719 1 94.06 313 PRO A N 1
ATOM 2532 C CA . PRO A 1 313 ? 6.223 -15.031 -29.953 1 94.06 313 PRO A CA 1
ATOM 2533 C C . PRO A 1 313 ? 7.41 -15.953 -29.672 1 94.06 313 PRO A C 1
ATOM 2535 O O . PRO A 1 313 ? 7.621 -16.938 -30.391 1 94.06 313 PRO A O 1
ATOM 2538 N N . ALA A 1 314 ? 8.102 -15.695 -28.625 1 93.5 314 ALA A N 1
ATOM 2539 C CA . ALA A 1 314 ? 9.289 -16.484 -28.312 1 93.5 314 ALA A CA 1
ATOM 2540 C C . ALA A 1 314 ? 8.922 -17.906 -27.922 1 93.5 314 ALA A C 1
ATOM 2542 O O . ALA A 1 314 ? 9.773 -18.797 -27.922 1 93.5 314 ALA A O 1
ATOM 2543 N N . LEU A 1 315 ? 7.688 -18.094 -27.594 1 92.81 315 LEU A N 1
ATOM 2544 C CA . LEU A 1 315 ? 7.242 -19.438 -27.188 1 92.81 315 LEU A CA 1
ATOM 2545 C C . LEU A 1 315 ? 6.352 -20.062 -28.25 1 92.81 315 LEU A C 1
ATOM 2547 O O . LEU A 1 315 ? 5.801 -21.141 -28.047 1 92.81 315 LEU A O 1
ATOM 2551 N N . SER A 1 316 ? 6.086 -19.219 -29.328 1 82.44 316 SER A N 1
ATOM 2552 C CA . SER A 1 316 ? 5.227 -19.703 -30.406 1 82.44 316 SER A CA 1
ATOM 2553 C C . SER A 1 316 ? 6.004 -20.578 -31.391 1 82.44 316 SER A C 1
ATOM 2555 O O . SER A 1 316 ? 7.145 -20.266 -31.734 1 82.44 316 SER A O 1
ATOM 2557 N N . GLY A 1 317 ? 6.344 -21.875 -31.297 1 61.78 317 GLY A N 1
ATOM 2558 C CA . GLY A 1 317 ? 6.977 -22.719 -32.281 1 61.78 317 GLY A CA 1
ATOM 2559 C C . GLY A 1 317 ? 6.637 -22.328 -33.719 1 61.78 317 GLY A C 1
ATOM 2560 O O . GLY A 1 317 ? 5.641 -21.641 -33.969 1 61.78 317 GLY A O 1
ATOM 2561 N N . MET B 1 1 ? 9.602 27.719 -8.109 1 89.5 1 MET B N 1
ATOM 2562 C CA . MET B 1 1 ? 9.336 26.344 -7.699 1 89.5 1 MET B CA 1
ATOM 2563 C C . MET B 1 1 ? 10.625 25.641 -7.305 1 89.5 1 MET B C 1
ATOM 2565 O O . MET B 1 1 ? 11.617 25.703 -8.023 1 89.5 1 MET B O 1
ATOM 2569 N N . LEU B 1 2 ? 10.672 25.141 -6.117 1 94.94 2 LEU B N 1
ATOM 2570 C CA . LEU B 1 2 ? 11.797 24.328 -5.637 1 94.94 2 LEU B CA 1
ATOM 2571 C C . LEU B 1 2 ? 11.477 22.844 -5.73 1 94.94 2 LEU B C 1
ATOM 2573 O O . LEU B 1 2 ? 10.352 22.422 -5.453 1 94.94 2 LEU B O 1
ATOM 2577 N N . LYS B 1 3 ? 12.438 22.078 -6.207 1 96.31 3 LYS B N 1
ATOM 2578 C CA . LYS B 1 3 ? 12.297 20.625 -6.312 1 96.31 3 LYS B CA 1
ATOM 2579 C C . LYS B 1 3 ? 13.445 19.906 -5.613 1 96.31 3 LYS B C 1
ATOM 2581 O O . LYS B 1 3 ? 14.594 20.359 -5.68 1 96.31 3 LYS B O 1
ATOM 2586 N N . PHE B 1 4 ? 13.164 18.891 -4.965 1 97.81 4 PHE B N 1
ATOM 2587 C CA . PHE B 1 4 ? 14.156 18.016 -4.348 1 97.81 4 PHE B CA 1
ATOM 2588 C C . PHE B 1 4 ? 13.828 16.547 -4.594 1 97.81 4 PHE B C 1
ATOM 2590 O O . PHE B 1 4 ? 12.695 16.125 -4.383 1 97.81 4 PHE B O 1
ATOM 2597 N N . ARG B 1 5 ? 14.805 15.758 -4.992 1 97.69 5 ARG B N 1
ATOM 2598 C CA . ARG B 1 5 ? 14.578 14.344 -5.281 1 97.69 5 ARG B CA 1
ATOM 2599 C C . ARG B 1 5 ? 14.984 13.469 -4.102 1 97.69 5 ARG B C 1
ATOM 2601 O O . ARG B 1 5 ? 16.125 13.523 -3.646 1 97.69 5 ARG B O 1
ATOM 2608 N N . THR B 1 6 ? 14.078 12.742 -3.553 1 98.06 6 THR B N 1
ATOM 2609 C CA . THR B 1 6 ? 14.359 11.727 -2.543 1 98.06 6 THR B CA 1
ATOM 2610 C C . THR B 1 6 ? 14.766 10.406 -3.195 1 98.06 6 THR B C 1
ATOM 2612 O O . THR B 1 6 ? 14.023 9.422 -3.141 1 98.06 6 THR B O 1
ATOM 2615 N N . GLN B 1 7 ? 15.953 10.383 -3.648 1 94.31 7 GLN B N 1
ATOM 2616 C CA . GLN B 1 7 ? 16.406 9.305 -4.512 1 94.31 7 GLN B CA 1
ATOM 2617 C C . GLN B 1 7 ? 16.219 7.945 -3.836 1 94.31 7 GLN B C 1
ATOM 2619 O O . GLN B 1 7 ? 16.75 7.711 -2.748 1 94.31 7 GLN B O 1
ATOM 2624 N N . GLY B 1 8 ? 15.5 7.113 -4.5 1 92.94 8 GLY B N 1
ATOM 2625 C CA . GLY B 1 8 ? 15.305 5.754 -4.02 1 92.94 8 GLY B CA 1
ATOM 2626 C C . GLY B 1 8 ? 14.141 5.621 -3.061 1 92.94 8 GLY B C 1
ATOM 2627 O O . GLY B 1 8 ? 13.797 4.516 -2.639 1 92.94 8 GLY B O 1
ATOM 2628 N N . TYR B 1 9 ? 13.5 6.754 -2.729 1 97.5 9 TYR B N 1
ATOM 2629 C CA . TYR B 1 9 ? 12.438 6.727 -1.727 1 97.5 9 TYR B CA 1
ATOM 2630 C C . TYR B 1 9 ? 11.234 7.531 -2.188 1 97.5 9 TYR B C 1
ATOM 2632 O O . TYR B 1 9 ? 11.383 8.617 -2.764 1 97.5 9 TYR B O 1
ATOM 2640 N N . ASN B 1 10 ? 10.086 6.98 -2.014 1 98.06 10 ASN B N 1
ATOM 2641 C CA . ASN B 1 10 ? 8.82 7.582 -2.408 1 98.06 10 ASN B CA 1
ATOM 2642 C C . ASN B 1 10 ? 8.211 8.398 -1.271 1 98.06 10 ASN B C 1
ATOM 2644 O O . ASN B 1 10 ? 8.172 7.945 -0.127 1 98.06 10 ASN B O 1
ATOM 2648 N N . GLY B 1 11 ? 7.734 9.609 -1.591 1 98.75 11 GLY B N 1
ATOM 2649 C CA . GLY B 1 11 ? 7.168 10.484 -0.575 1 98.75 11 GLY B CA 1
ATOM 2650 C C . GLY B 1 11 ? 5.777 10.062 -0.136 1 98.75 11 GLY B C 1
ATOM 2651 O O . GLY B 1 11 ? 4.922 9.766 -0.971 1 98.75 11 GLY B O 1
ATOM 2652 N N . TYR B 1 12 ? 5.547 10.055 1.227 1 98.56 12 TYR B N 1
ATOM 2653 C CA . TYR B 1 12 ? 4.25 9.672 1.771 1 98.56 12 TYR B CA 1
ATOM 2654 C C . TYR B 1 12 ? 3.596 10.844 2.496 1 98.56 12 TYR B C 1
ATOM 2656 O O . TYR B 1 12 ? 2.367 10.961 2.518 1 98.56 12 TYR B O 1
ATOM 2664 N N . SER B 1 13 ? 4.441 11.609 3.197 1 98.81 13 SER B N 1
ATOM 2665 C CA . SER B 1 13 ? 3.939 12.75 3.953 1 98.81 13 SER B CA 1
ATOM 2666 C C . SER B 1 13 ? 5.035 13.789 4.176 1 98.81 13 SER B C 1
ATOM 2668 O O . SER B 1 13 ? 6.223 13.461 4.141 1 98.81 13 SER B O 1
ATOM 2670 N N . LEU B 1 14 ? 4.621 15.023 4.355 1 98.88 14 LEU B N 1
ATOM 2671 C CA . LEU B 1 14 ? 5.582 16.062 4.691 1 98.88 14 LEU B CA 1
ATOM 2672 C C . LEU B 1 14 ? 4.918 17.172 5.5 1 98.88 14 LEU B C 1
ATOM 2674 O O . LEU B 1 14 ? 3.691 17.312 5.492 1 98.88 14 LEU B O 1
ATOM 2678 N N . GLN B 1 15 ? 5.738 17.906 6.211 1 98.81 15 GLN B N 1
ATOM 2679 C CA . GLN B 1 15 ? 5.23 19 7.039 1 98.81 15 GLN B CA 1
ATOM 2680 C C . GLN B 1 15 ? 6.273 20.109 7.195 1 98.81 15 GLN B C 1
ATOM 2682 O O . GLN B 1 15 ? 7.43 19.828 7.512 1 98.81 15 GLN B O 1
ATOM 2687 N N . PHE B 1 16 ? 5.855 21.359 7.004 1 98.62 16 PHE B N 1
ATOM 2688 C CA . PHE B 1 16 ? 6.699 22.516 7.328 1 98.62 16 PHE B CA 1
ATOM 2689 C C . PHE B 1 16 ? 6.867 22.641 8.836 1 98.62 16 PHE B C 1
ATOM 2691 O O . PHE B 1 16 ? 5.941 22.359 9.602 1 98.62 16 PHE B O 1
ATOM 2698 N N . SER B 1 17 ? 8.047 23.141 9.203 1 98.38 17 SER B N 1
ATOM 2699 C CA . SER B 1 17 ? 8.266 23.438 10.617 1 98.38 17 SER B CA 1
ATOM 2700 C C . SER B 1 17 ? 7.359 24.562 11.086 1 98.38 17 SER B C 1
ATOM 2702 O O . SER B 1 17 ? 7.195 25.562 10.391 1 98.38 17 SER B O 1
ATOM 2704 N N . PRO B 1 18 ? 6.812 24.312 12.289 1 96.75 18 PRO B N 1
ATOM 2705 C CA . PRO B 1 18 ? 6.016 25.422 12.828 1 96.75 18 PRO B CA 1
ATOM 2706 C C . PRO B 1 18 ? 6.879 26.531 13.438 1 96.75 18 PRO B C 1
ATOM 2708 O O . PRO B 1 18 ? 6.371 27.594 13.773 1 96.75 18 PRO B O 1
ATOM 2711 N N . PHE B 1 19 ? 8.164 26.375 13.508 1 97.5 19 PHE B N 1
ATOM 2712 C CA . PHE B 1 19 ? 9.055 27.312 14.172 1 97.5 19 PHE B CA 1
ATOM 2713 C C . PHE B 1 19 ? 9.898 28.062 13.148 1 97.5 19 PHE B C 1
ATOM 2715 O O . PHE B 1 19 ? 10.32 29.203 13.398 1 97.5 19 PHE B O 1
ATOM 2722 N N . PHE B 1 20 ? 10.156 27.406 12.055 1 97.06 20 PHE B N 1
ATOM 2723 C CA . PHE B 1 20 ? 11.039 27.984 11.047 1 97.06 20 PHE B CA 1
ATOM 2724 C C . PHE B 1 20 ? 10.383 27.984 9.672 1 97.06 20 PHE B C 1
ATOM 2726 O O . PHE B 1 20 ? 9.969 26.938 9.18 1 97.06 20 PHE B O 1
ATOM 2733 N N . GLU B 1 21 ? 10.391 29.062 9 1 96.06 21 GLU B N 1
ATOM 2734 C CA . GLU B 1 21 ? 9.68 29.234 7.734 1 96.06 21 GLU B CA 1
ATOM 2735 C C . GLU B 1 21 ? 10.375 28.469 6.605 1 96.06 21 GLU B C 1
ATOM 2737 O O . GLU B 1 21 ? 9.758 28.156 5.586 1 96.06 21 GLU B O 1
ATOM 2742 N N . ASN B 1 22 ? 11.609 28.125 6.785 1 97.12 22 ASN B N 1
ATOM 2743 C CA . ASN B 1 22 ? 12.391 27.547 5.703 1 97.12 22 ASN B CA 1
ATOM 2744 C C . ASN B 1 22 ? 12.828 26.109 6.035 1 97.12 22 ASN B C 1
ATOM 2746 O O . ASN B 1 22 ? 13.938 25.703 5.672 1 97.12 22 ASN B O 1
ATOM 2750 N N . LYS B 1 23 ? 12.031 25.438 6.797 1 98.25 23 LYS B N 1
ATOM 2751 C CA . LYS B 1 23 ? 12.367 24.078 7.195 1 98.25 23 LYS B CA 1
ATOM 2752 C C . LYS B 1 23 ? 11.18 23.141 6.988 1 98.25 23 LYS B C 1
ATOM 2754 O O . LYS B 1 23 ? 10.047 23.469 7.352 1 98.25 23 LYS B O 1
ATOM 2759 N N . ILE B 1 24 ? 11.477 21.953 6.391 1 98.69 24 ILE B N 1
ATOM 2760 C CA . ILE B 1 24 ? 10.406 21 6.078 1 98.69 24 ILE B CA 1
ATOM 2761 C C . ILE B 1 24 ? 10.898 19.578 6.305 1 98.69 24 ILE B C 1
ATOM 2763 O O . ILE B 1 24 ? 12.07 19.281 6.094 1 98.69 24 ILE B O 1
ATOM 2767 N N . ALA B 1 25 ? 10.055 18.734 6.84 1 98.88 25 ALA B N 1
ATOM 2768 C CA . ALA B 1 25 ? 10.336 17.297 7.012 1 98.88 25 ALA B CA 1
ATOM 2769 C C . ALA B 1 25 ? 9.492 16.469 6.059 1 98.88 25 ALA B C 1
ATOM 2771 O O . ALA B 1 25 ? 8.352 16.812 5.746 1 98.88 25 ALA B O 1
ATOM 2772 N N . CYS B 1 26 ? 10.031 15.32 5.574 1 98.88 26 CYS B N 1
ATOM 2773 C CA . CYS B 1 26 ? 9.32 14.438 4.66 1 98.88 26 CYS B CA 1
ATOM 2774 C C . CYS B 1 26 ? 9.539 12.977 5.035 1 98.88 26 CYS B C 1
ATOM 2776 O O . CYS B 1 26 ? 10.68 12.516 5.117 1 98.88 26 CYS B O 1
ATOM 2778 N N . ALA B 1 27 ? 8.477 12.273 5.312 1 98.94 27 ALA B N 1
ATOM 2779 C CA . ALA B 1 27 ? 8.477 10.828 5.535 1 98.94 27 ALA B CA 1
ATOM 2780 C C . ALA B 1 27 ? 8.398 10.07 4.215 1 98.94 27 ALA B C 1
ATOM 2782 O O . ALA B 1 27 ? 7.516 10.328 3.393 1 98.94 27 ALA B O 1
ATOM 2783 N N . THR B 1 28 ? 9.328 9.078 3.996 1 98.81 28 THR B N 1
ATOM 2784 C CA . THR B 1 28 ? 9.391 8.391 2.713 1 98.81 28 THR B CA 1
ATOM 2785 C C . THR B 1 28 ? 9.531 6.883 2.918 1 98.81 28 THR B C 1
ATOM 2787 O O . THR B 1 28 ? 9.867 6.43 4.016 1 98.81 28 THR B O 1
ATOM 2790 N N . SER B 1 29 ? 9.227 6.121 1.831 1 97.62 29 SER B N 1
ATOM 2791 C CA . SER B 1 29 ? 9.328 4.664 1.835 1 97.62 29 SER B CA 1
ATOM 2792 C C . SER B 1 29 ? 9.969 4.152 0.547 1 97.62 29 SER B C 1
ATOM 2794 O O . SER B 1 29 ? 9.852 4.789 -0.503 1 97.62 29 SER B O 1
ATOM 2796 N N . ALA B 1 30 ? 10.68 3.02 0.737 1 93.88 30 ALA B N 1
ATOM 2797 C CA . ALA B 1 30 ? 11.234 2.369 -0.451 1 93.88 30 ALA B CA 1
ATOM 2798 C C . ALA B 1 30 ? 10.164 1.557 -1.174 1 93.88 30 ALA B C 1
ATOM 2800 O O . ALA B 1 30 ? 9.148 1.175 -0.576 1 93.88 30 ALA B O 1
ATOM 2801 N N . ASN B 1 31 ? 10.367 1.379 -2.516 1 90.94 31 ASN B N 1
ATOM 2802 C CA . ASN B 1 31 ? 9.539 0.508 -3.342 1 90.94 31 ASN B CA 1
ATOM 2803 C C . ASN B 1 31 ? 8.055 0.824 -3.172 1 90.94 31 ASN B C 1
ATOM 2805 O O . ASN B 1 31 ? 7.25 -0.072 -2.91 1 90.94 31 ASN B O 1
ATOM 2809 N N . PHE B 1 32 ? 7.766 2.148 -3.162 1 92.19 32 PHE B N 1
ATOM 2810 C CA . PHE B 1 32 ? 6.398 2.65 -3.162 1 92.19 32 PHE B CA 1
ATOM 2811 C C . PHE B 1 32 ? 5.688 2.285 -1.862 1 92.19 32 PHE B C 1
ATOM 2813 O O . PHE B 1 32 ? 4.457 2.252 -1.81 1 92.19 32 PHE B O 1
ATOM 2820 N N . GLY B 1 33 ? 6.469 1.929 -0.862 1 91.62 33 GLY B N 1
ATOM 2821 C CA . GLY B 1 33 ? 5.914 1.617 0.445 1 91.62 33 GLY B CA 1
ATOM 2822 C C . GLY B 1 33 ? 5.34 0.215 0.53 1 91.62 33 GLY B C 1
ATOM 2823 O O . GLY B 1 33 ? 4.711 -0.144 1.527 1 91.62 33 GLY B O 1
ATOM 2824 N N . LEU B 1 34 ? 5.5 -0.508 -0.469 1 83.38 34 LEU B N 1
ATOM 2825 C CA . LEU B 1 34 ? 4.953 -1.858 -0.537 1 83.38 34 LEU B CA 1
ATOM 2826 C C . LEU B 1 34 ? 5.871 -2.854 0.164 1 83.38 34 LEU B C 1
ATOM 2828 O O . LEU B 1 34 ? 5.406 -3.852 0.719 1 83.38 34 LEU B O 1
ATOM 2832 N N . VAL B 1 35 ? 7.164 -2.582 0.1 1 81.31 35 VAL B N 1
ATOM 2833 C CA . VAL B 1 35 ? 8.188 -3.381 0.763 1 81.31 35 VAL B CA 1
ATOM 2834 C C . VAL B 1 35 ? 9.43 -2.525 1.017 1 81.31 35 VAL B C 1
ATOM 2836 O O . VAL B 1 35 ? 9.68 -1.56 0.293 1 81.31 35 VAL B O 1
ATOM 2839 N N . GLY B 1 36 ? 10.078 -2.828 2.182 1 84.94 36 GLY B N 1
ATOM 2840 C CA . GLY B 1 36 ? 11.391 -2.215 2.328 1 84.94 36 GLY B CA 1
ATOM 2841 C C . GLY B 1 36 ? 11.461 -1.229 3.479 1 84.94 36 GLY B C 1
ATOM 2842 O O . GLY B 1 36 ? 10.664 -1.303 4.418 1 84.94 36 GLY B O 1
ATOM 2843 N N . ASN B 1 37 ? 12.492 -0.457 3.438 1 91.88 37 ASN B N 1
ATOM 2844 C CA . ASN B 1 37 ? 12.836 0.493 4.488 1 91.88 37 ASN B CA 1
ATOM 2845 C C . ASN B 1 37 ? 12.32 1.894 4.172 1 91.88 37 ASN B C 1
ATOM 2847 O O . ASN B 1 37 ? 11.516 2.07 3.258 1 91.88 37 ASN B O 1
ATOM 2851 N N . GLY B 1 38 ? 12.555 2.854 5.109 1 96.81 38 GLY B N 1
ATOM 2852 C CA . GLY B 1 38 ? 12.164 4.242 4.914 1 96.81 38 GLY B CA 1
ATOM 2853 C C . GLY B 1 38 ? 13.273 5.223 5.258 1 96.81 38 GLY B C 1
ATOM 2854 O O . GLY B 1 38 ? 14.375 4.82 5.637 1 96.81 38 GLY B O 1
ATOM 2855 N N . LYS B 1 39 ? 13 6.477 4.984 1 98.38 39 LYS B N 1
ATOM 2856 C CA . LYS B 1 39 ? 13.883 7.59 5.32 1 98.38 39 LYS B CA 1
ATOM 2857 C C . LYS B 1 39 ? 13.086 8.82 5.738 1 98.38 39 LYS B C 1
ATOM 2859 O O . LYS B 1 39 ? 12.047 9.117 5.152 1 98.38 39 LYS B O 1
ATOM 2864 N N . LEU B 1 40 ? 13.602 9.43 6.73 1 98.81 40 LEU B N 1
ATOM 2865 C CA . LEU B 1 40 ? 13.117 10.766 7.086 1 98.81 40 LEU B CA 1
ATOM 2866 C C . LEU B 1 40 ? 14.078 11.836 6.578 1 98.81 40 LEU B C 1
ATOM 2868 O O . LEU B 1 40 ? 15.258 11.844 6.934 1 98.81 40 LEU B O 1
ATOM 2872 N N . PHE B 1 41 ? 13.594 12.734 5.789 1 98.75 41 PHE B N 1
ATOM 2873 C CA . PHE B 1 41 ? 14.375 13.859 5.289 1 98.75 41 PHE B CA 1
ATOM 2874 C C . PHE B 1 41 ? 14.016 15.141 6.031 1 98.75 41 PHE B C 1
ATOM 2876 O O . PHE B 1 41 ? 12.836 15.453 6.203 1 98.75 41 PHE B O 1
ATOM 2883 N N . VAL B 1 42 ? 14.984 15.789 6.453 1 98.69 42 VAL B N 1
ATOM 2884 C CA . VAL B 1 42 ? 14.836 17.156 6.953 1 98.69 42 VAL B CA 1
ATOM 2885 C C . VAL B 1 42 ? 15.594 18.125 6.047 1 98.69 42 VAL B C 1
ATOM 2887 O O . VAL B 1 42 ? 16.812 18.016 5.898 1 98.69 42 VAL B O 1
ATOM 2890 N N . LEU B 1 43 ? 14.859 19.078 5.57 1 98.5 43 LEU B N 1
ATOM 2891 C CA . LEU B 1 43 ? 15.414 19.953 4.539 1 98.5 43 LEU B CA 1
ATOM 2892 C C . LEU B 1 43 ? 15.289 21.422 4.934 1 98.5 43 LEU B C 1
ATOM 2894 O O . LEU B 1 43 ? 14.305 21.812 5.559 1 98.5 43 LEU B O 1
ATOM 2898 N N . ASN B 1 44 ? 16.25 22.156 4.477 1 97.62 44 ASN B N 1
ATOM 2899 C CA . ASN B 1 44 ? 16.203 23.625 4.523 1 97.62 44 ASN B CA 1
ATOM 2900 C C . ASN B 1 44 ? 15.914 24.219 3.148 1 97.62 44 ASN B C 1
ATOM 2902 O O . ASN B 1 44 ? 16.516 23.812 2.154 1 97.62 44 ASN B O 1
ATOM 2906 N N . THR B 1 45 ? 14.961 25.156 3.16 1 95.44 45 THR B N 1
ATOM 2907 C CA . THR B 1 45 ? 14.594 25.75 1.882 1 95.44 45 THR B CA 1
ATOM 2908 C C . THR B 1 45 ? 15.125 27.172 1.776 1 95.44 45 THR B C 1
ATOM 2910 O O . THR B 1 45 ? 15.375 27.828 2.793 1 95.44 45 THR B O 1
ATOM 2913 N N . GLY B 1 46 ? 15.328 27.703 0.546 1 87.94 46 GLY B N 1
ATOM 2914 C CA . GLY B 1 46 ? 15.805 29.047 0.298 1 87.94 46 GLY B CA 1
ATOM 2915 C C . GLY B 1 46 ? 17.297 29.203 0.509 1 87.94 46 GLY B C 1
ATOM 2916 O O . GLY B 1 46 ? 17.781 30.312 0.765 1 87.94 46 GLY B O 1
ATOM 2917 N N . VAL B 1 47 ? 17.906 28.172 0.54 1 85.38 47 VAL B N 1
ATOM 2918 C CA . VAL B 1 47 ? 19.344 28.203 0.787 1 85.38 47 VAL B CA 1
ATOM 2919 C C . VAL B 1 47 ? 20.094 27.422 -0.298 1 85.38 47 VAL B C 1
ATOM 2921 O O . VAL B 1 47 ? 19.531 26.484 -0.873 1 85.38 47 VAL B O 1
ATOM 2924 N N . GLY B 1 48 ? 21.328 27.859 -0.554 1 79.81 48 GLY B N 1
ATOM 2925 C CA . GLY B 1 48 ? 22.188 27.125 -1.47 1 79.81 48 GLY B CA 1
ATOM 2926 C C . GLY B 1 48 ? 21.875 27.406 -2.93 1 79.81 48 GLY B C 1
ATOM 2927 O O . GLY B 1 48 ? 20.922 28.109 -3.242 1 79.81 48 GLY B O 1
ATOM 2928 N N . PRO B 1 49 ? 22.594 26.891 -3.812 1 84 49 PRO B N 1
ATOM 2929 C CA . PRO B 1 49 ? 22.453 27.141 -5.246 1 84 49 PRO B CA 1
ATOM 2930 C C . PRO B 1 49 ? 21.156 26.594 -5.828 1 84 49 PRO B C 1
ATOM 2932 O O . PRO B 1 49 ? 20.562 27.219 -6.711 1 84 49 PRO B O 1
ATOM 2935 N N . SER B 1 50 ? 20.688 25.438 -5.242 1 86.81 50 SER B N 1
ATOM 2936 C CA . SER B 1 50 ? 19.484 24.812 -5.766 1 86.81 50 SER B CA 1
ATOM 2937 C C . SER B 1 50 ? 18.25 25.281 -5 1 86.81 50 SER B C 1
ATOM 2939 O O . SER B 1 50 ? 17.125 24.922 -5.355 1 86.81 50 SER B O 1
ATOM 2941 N N . GLY B 1 51 ? 18.5 26.031 -3.887 1 93.25 51 GLY B N 1
ATOM 2942 C CA . GLY B 1 51 ? 17.406 26.562 -3.096 1 93.25 51 GLY B CA 1
ATOM 2943 C C . GLY B 1 51 ? 16.938 25.609 -2.012 1 93.25 51 GLY B C 1
ATOM 2944 O O . GLY B 1 51 ? 16.047 25.953 -1.23 1 93.25 51 GLY B O 1
ATOM 2945 N N . ILE B 1 52 ? 17.391 24.344 -2.055 1 95.81 52 ILE B N 1
ATOM 2946 C CA . ILE B 1 52 ? 17.031 23.359 -1.049 1 95.81 52 ILE B CA 1
ATOM 2947 C C . ILE B 1 52 ? 18.25 22.562 -0.635 1 95.81 52 ILE B C 1
ATOM 2949 O O . ILE B 1 52 ? 19 22.062 -1.487 1 95.81 52 ILE B O 1
ATOM 2953 N N . GLU B 1 53 ? 18.484 22.469 0.686 1 95.75 53 GLU B N 1
ATOM 2954 C CA . GLU B 1 53 ? 19.625 21.734 1.222 1 95.75 53 GLU B CA 1
ATOM 2955 C C . GLU B 1 53 ? 19.188 20.719 2.281 1 95.75 53 GLU B C 1
ATOM 2957 O O . GLU B 1 53 ? 18.266 21 3.068 1 95.75 53 GLU B O 1
ATOM 2962 N N . VAL B 1 54 ? 19.938 19.578 2.348 1 96.69 54 VAL B N 1
ATOM 2963 C CA . VAL B 1 54 ? 19.656 18.547 3.342 1 96.69 54 VAL B CA 1
ATOM 2964 C C . VAL B 1 54 ? 20.266 18.938 4.684 1 96.69 54 VAL B C 1
ATOM 2966 O O . VAL B 1 54 ? 21.469 19.219 4.77 1 96.69 54 VAL B O 1
ATOM 2969 N N . GLU B 1 55 ? 19.453 19.016 5.645 1 96.69 55 GLU B N 1
ATOM 2970 C CA . GLU B 1 55 ? 19.953 19.219 7 1 96.69 55 GLU B CA 1
ATOM 2971 C C . GLU B 1 55 ? 20.234 17.891 7.699 1 96.69 55 GLU B C 1
ATOM 2973 O O . GLU B 1 55 ? 21.281 17.703 8.312 1 96.69 55 GLU B O 1
ATOM 2978 N N . ARG B 1 56 ? 19.219 16.984 7.66 1 97.25 56 ARG B N 1
ATOM 2979 C CA . ARG B 1 56 ? 19.359 15.656 8.258 1 97.25 56 ARG B CA 1
ATOM 2980 C C . ARG B 1 56 ? 18.641 14.602 7.414 1 97.25 56 ARG B C 1
ATOM 2982 O O . ARG B 1 56 ? 17.656 14.906 6.734 1 97.25 56 ARG B O 1
ATOM 2989 N N . ILE B 1 57 ? 19.172 13.43 7.418 1 98 57 ILE B N 1
ATOM 2990 C CA . ILE B 1 57 ? 18.516 12.234 6.906 1 98 57 ILE B CA 1
ATOM 2991 C C . ILE B 1 57 ? 18.578 11.117 7.945 1 98 57 ILE B C 1
ATOM 2993 O O . ILE B 1 57 ? 19.641 10.852 8.508 1 98 57 ILE B O 1
ATOM 2997 N N . TYR B 1 58 ? 17.484 10.477 8.281 1 98.5 58 TYR B N 1
ATOM 2998 C CA . TYR B 1 58 ? 17.453 9.328 9.18 1 98.5 58 TYR B CA 1
ATOM 2999 C C . TYR B 1 58 ? 16.953 8.086 8.445 1 98.5 58 TYR B C 1
ATOM 3001 O O . TYR B 1 58 ? 15.906 8.109 7.805 1 98.5 58 TYR B O 1
ATOM 3009 N N . ASP B 1 59 ? 17.672 7.012 8.555 1 96.5 59 ASP B N 1
ATOM 3010 C CA . ASP B 1 59 ? 17.25 5.73 7.992 1 96.5 59 ASP B CA 1
ATOM 3011 C C . ASP B 1 59 ? 16.375 4.957 8.969 1 96.5 59 ASP B C 1
ATOM 3013 O O . ASP B 1 59 ? 16.594 4.992 10.18 1 96.5 59 ASP B O 1
ATOM 3017 N N . THR B 1 60 ? 15.391 4.332 8.453 1 96.12 60 THR B N 1
ATOM 3018 C CA . THR B 1 60 ? 14.539 3.471 9.266 1 96.12 60 THR B CA 1
ATOM 3019 C C . THR B 1 60 ? 14.453 2.07 8.664 1 96.12 60 THR B C 1
ATOM 3021 O O . THR B 1 60 ? 14.672 1.892 7.461 1 96.12 60 THR B O 1
ATOM 3024 N N . GLN B 1 61 ? 14.133 1.127 9.508 1 87.69 61 GLN B N 1
ATOM 3025 C CA . GLN B 1 61 ? 14.125 -0.27 9.086 1 87.69 61 GLN B CA 1
ATOM 3026 C C . GLN B 1 61 ? 12.875 -0.585 8.258 1 87.69 61 GLN B C 1
ATOM 3028 O O . GLN B 1 61 ? 12.898 -1.484 7.418 1 87.69 61 GLN B O 1
ATOM 3033 N N . ASP B 1 62 ? 11.812 0.117 8.547 1 92.44 62 ASP B N 1
ATOM 3034 C CA . ASP B 1 62 ? 10.578 -0.015 7.785 1 92.44 62 ASP B CA 1
ATOM 3035 C C . ASP B 1 62 ? 10.164 1.32 7.172 1 92.44 62 ASP B C 1
ATOM 3037 O O . ASP B 1 62 ? 10.711 2.367 7.527 1 92.44 62 ASP B O 1
ATOM 3041 N N . GLY B 1 63 ? 9.242 1.261 6.191 1 96.12 63 GLY B N 1
ATOM 3042 C CA . GLY B 1 63 ? 8.758 2.463 5.535 1 96.12 63 GLY B CA 1
ATOM 3043 C C . GLY B 1 63 ? 8.117 3.451 6.492 1 96.12 63 GLY B C 1
ATOM 3044 O O . GLY B 1 63 ? 7.547 3.055 7.512 1 96.12 63 GLY B O 1
ATOM 3045 N N . LEU B 1 64 ? 8.203 4.734 6.133 1 98.62 64 LEU B N 1
ATOM 3046 C CA . LEU B 1 64 ? 7.539 5.797 6.879 1 98.62 64 LEU B CA 1
ATOM 3047 C C . LEU B 1 64 ? 6.312 6.309 6.133 1 98.62 64 LEU B C 1
ATOM 3049 O O . LEU B 1 64 ? 6.359 6.512 4.918 1 98.62 64 LEU B O 1
ATOM 3053 N N . TYR B 1 65 ? 5.215 6.531 6.941 1 98.38 65 TYR B N 1
ATOM 3054 C CA . TYR B 1 65 ? 3.963 6.895 6.285 1 98.38 65 TYR B CA 1
ATOM 3055 C C . TYR B 1 65 ? 3.502 8.281 6.719 1 98.38 65 TYR B C 1
ATOM 3057 O O . TYR B 1 65 ? 2.648 8.891 6.066 1 98.38 65 TYR B O 1
ATOM 3065 N N . ASP B 1 66 ? 4.008 8.781 7.84 1 98.88 66 ASP B N 1
ATOM 3066 C CA . ASP B 1 66 ? 3.637 10.109 8.312 1 98.88 66 ASP B CA 1
ATOM 3067 C C . ASP B 1 66 ? 4.719 10.695 9.219 1 98.88 66 ASP B C 1
ATOM 3069 O O . ASP B 1 66 ? 5.59 9.969 9.695 1 98.88 66 ASP B O 1
ATOM 3073 N N . CYS B 1 67 ? 4.641 11.984 9.406 1 98.88 67 CYS B N 1
ATOM 3074 C CA . CYS B 1 67 ? 5.508 12.688 10.344 1 98.88 67 CYS B CA 1
ATOM 3075 C C . CYS B 1 67 ? 4.84 13.953 10.867 1 98.88 67 CYS B C 1
ATOM 3077 O O . CYS B 1 67 ? 3.939 14.492 10.227 1 98.88 67 CYS B O 1
ATOM 3079 N N . SER B 1 68 ? 5.277 14.359 12.016 1 98.88 68 SER B N 1
ATOM 3080 C CA . SER B 1 68 ? 4.754 15.57 12.641 1 98.88 68 SER B CA 1
ATOM 3081 C C . SER B 1 68 ? 5.809 16.25 13.516 1 98.88 68 SER B C 1
ATOM 3083 O O . SER B 1 68 ? 6.434 15.594 14.359 1 98.88 68 SER B O 1
ATOM 3085 N N . TRP B 1 69 ? 5.984 17.5 13.352 1 98.69 69 TRP B N 1
ATOM 3086 C CA . TRP B 1 69 ? 6.883 18.281 14.203 1 98.69 69 TRP B CA 1
ATOM 3087 C C . TRP B 1 69 ? 6.32 18.406 15.617 1 98.69 69 TRP B C 1
ATOM 3089 O O . TRP B 1 69 ? 5.113 18.578 15.797 1 98.69 69 TRP B O 1
ATOM 3099 N N . SER B 1 70 ? 7.23 18.391 16.531 1 98.12 70 SER B N 1
ATOM 3100 C CA . SER B 1 70 ? 6.883 18.734 17.906 1 98.12 70 SER B CA 1
ATOM 3101 C C . SER B 1 70 ? 6.516 20.203 18.031 1 98.12 70 SER B C 1
ATOM 3103 O O . SER B 1 70 ? 7.117 21.062 17.391 1 98.12 70 SER B O 1
ATOM 3105 N N . GLU B 1 71 ? 5.555 20.438 18.891 1 96.12 71 GLU B N 1
ATOM 3106 C CA . GLU B 1 71 ? 5.164 21.828 19.156 1 96.12 71 GLU B CA 1
ATOM 3107 C C . GLU B 1 71 ? 5.832 22.344 20.438 1 96.12 71 GLU B C 1
ATOM 3109 O O . GLU B 1 71 ? 5.785 23.531 20.719 1 96.12 71 GLU B O 1
ATOM 3114 N N . ILE B 1 72 ? 6.527 21.531 21.125 1 95.81 72 ILE B N 1
ATOM 3115 C CA . ILE B 1 72 ? 7.156 21.953 22.375 1 95.81 72 ILE B CA 1
ATOM 3116 C C . ILE B 1 72 ? 8.664 22.094 22.156 1 95.81 72 ILE B C 1
ATOM 3118 O O . ILE B 1 72 ? 9.352 22.734 22.953 1 95.81 72 ILE B O 1
ATOM 3122 N N . ASN B 1 73 ? 9.18 21.453 21.219 1 96.56 73 ASN B N 1
ATOM 3123 C CA . ASN B 1 73 ? 10.602 21.5 20.922 1 96.56 73 ASN B CA 1
ATOM 3124 C C . ASN B 1 73 ? 10.859 21.641 19.422 1 96.56 73 ASN B C 1
ATOM 3126 O O . ASN B 1 73 ? 10.531 20.75 18.641 1 96.56 73 ASN B O 1
ATOM 3130 N N . ASP B 1 74 ? 11.562 22.656 19 1 97.25 74 ASP B N 1
ATOM 3131 C CA . ASP B 1 74 ? 11.695 23.031 17.594 1 97.25 74 ASP B CA 1
ATOM 3132 C C . ASP B 1 74 ? 12.695 22.141 16.875 1 97.25 74 ASP B C 1
ATOM 3134 O O . ASP B 1 74 ? 12.906 22.266 15.664 1 97.25 74 ASP B O 1
ATOM 3138 N N . ASN B 1 75 ? 13.234 21.141 17.547 1 97.88 75 ASN B N 1
ATOM 3139 C CA . ASN B 1 75 ? 14.203 20.234 16.922 1 97.88 75 ASN B CA 1
ATOM 3140 C C . ASN B 1 75 ? 13.648 18.812 16.828 1 97.88 75 ASN B C 1
ATOM 3142 O O . ASN B 1 75 ? 14.359 17.891 16.391 1 97.88 75 ASN B O 1
ATOM 3146 N N . GLN B 1 76 ? 12.43 18.688 17.203 1 98.38 76 GLN B N 1
ATOM 3147 C CA . GLN B 1 76 ? 11.977 17.312 17.344 1 98.38 76 GLN B CA 1
ATOM 3148 C C . GLN B 1 76 ? 10.844 17 16.375 1 98.38 76 GLN B C 1
ATOM 3150 O O . GLN B 1 76 ? 10 17.859 16.094 1 98.38 76 GLN B O 1
ATOM 3155 N N . ILE B 1 77 ? 10.859 15.773 15.859 1 98.62 77 ILE B N 1
ATOM 3156 C CA . ILE B 1 77 ? 9.883 15.273 14.898 1 98.62 77 ILE B CA 1
ATOM 3157 C C . ILE B 1 77 ? 9.484 13.844 15.25 1 98.62 77 ILE B C 1
ATOM 3159 O O . ILE B 1 77 ? 10.344 13.016 15.555 1 98.62 77 ILE B O 1
ATOM 3163 N N . VAL B 1 78 ? 8.234 13.531 15.234 1 98.81 78 VAL B N 1
ATOM 3164 C CA . VAL B 1 78 ? 7.766 12.164 15.438 1 98.81 78 VAL B CA 1
ATOM 3165 C C . VAL B 1 78 ? 7.383 11.539 14.094 1 98.81 78 VAL B C 1
ATOM 3167 O O . VAL B 1 78 ? 6.863 12.227 13.211 1 98.81 78 VAL B O 1
ATOM 3170 N N . THR B 1 79 ? 7.652 10.219 13.875 1 98.81 79 THR B N 1
ATOM 3171 C CA . THR B 1 79 ? 7.336 9.531 12.633 1 98.81 79 THR B CA 1
ATOM 3172 C C . THR B 1 79 ? 6.473 8.297 12.898 1 98.81 79 THR B C 1
ATOM 3174 O O . THR B 1 79 ? 6.555 7.699 13.969 1 98.81 79 THR B O 1
ATOM 3177 N N . ALA B 1 80 ? 5.633 7.941 11.93 1 98.69 80 ALA B N 1
ATOM 3178 C CA . ALA B 1 80 ? 4.805 6.738 11.914 1 98.69 80 ALA B CA 1
ATOM 3179 C C . ALA B 1 80 ? 5.332 5.723 10.906 1 98.69 80 ALA B C 1
ATOM 3181 O O . ALA B 1 80 ? 5.594 6.062 9.75 1 98.69 80 ALA B O 1
ATOM 3182 N N . SER B 1 81 ? 5.426 4.473 11.336 1 97.19 81 SER B N 1
ATOM 3183 C CA . SER B 1 81 ? 6.145 3.486 10.531 1 97.19 81 SER B CA 1
ATOM 3184 C C . SER B 1 81 ? 5.25 2.307 10.164 1 97.19 81 SER B C 1
ATOM 3186 O O . SER B 1 81 ? 4.234 2.068 10.828 1 97.19 81 SER B O 1
ATOM 3188 N N . GLY B 1 82 ? 5.707 1.581 9.195 1 93.75 82 GLY B N 1
ATOM 3189 C CA . GLY B 1 82 ? 4.969 0.432 8.695 1 93.75 82 GLY B CA 1
ATOM 3190 C C . GLY B 1 82 ? 5.016 -0.762 9.633 1 93.75 82 GLY B C 1
ATOM 3191 O O . GLY B 1 82 ? 4.18 -1.664 9.539 1 93.75 82 GLY B O 1
ATOM 3192 N N . ASP B 1 83 ? 5.969 -0.8 10.547 1 90 83 ASP B N 1
ATOM 3193 C CA . ASP B 1 83 ? 6.098 -1.946 11.438 1 90 83 ASP B CA 1
ATOM 3194 C C . ASP B 1 83 ? 5.293 -1.735 12.719 1 90 83 ASP B C 1
ATOM 3196 O O . ASP B 1 83 ? 5.426 -2.504 13.672 1 90 83 ASP B O 1
ATOM 3200 N N . GLY B 1 84 ? 4.539 -0.652 12.773 1 94.62 84 GLY B N 1
ATOM 3201 C CA . GLY B 1 84 ? 3.721 -0.383 13.945 1 94.62 84 GLY B CA 1
ATOM 3202 C C . GLY B 1 84 ? 4.422 0.483 14.977 1 94.62 84 GLY B C 1
ATOM 3203 O O . GLY B 1 84 ? 3.854 0.79 16.016 1 94.62 84 GLY B O 1
ATOM 3204 N N . SER B 1 85 ? 5.637 0.908 14.648 1 96.88 85 SER B N 1
ATOM 3205 C CA . SER B 1 85 ? 6.379 1.713 15.609 1 96.88 85 SER B CA 1
ATOM 3206 C C . SER B 1 85 ? 6.184 3.203 15.352 1 96.88 85 SER B C 1
ATOM 3208 O O . SER B 1 85 ? 5.805 3.604 14.25 1 96.88 85 SER B O 1
ATOM 3210 N N . ILE B 1 86 ? 6.324 3.979 16.422 1 98.62 86 ILE B N 1
ATOM 3211 C CA . ILE B 1 86 ? 6.414 5.434 16.422 1 98.62 86 ILE B CA 1
ATOM 3212 C C . ILE B 1 86 ? 7.758 5.863 17.016 1 98.62 86 ILE B C 1
ATOM 3214 O O . ILE B 1 86 ? 8.188 5.355 18.047 1 98.62 86 ILE B O 1
ATOM 3218 N N . LYS B 1 87 ? 8.438 6.766 16.281 1 98.62 87 LYS B N 1
ATOM 3219 C CA . LYS B 1 87 ? 9.758 7.188 16.75 1 98.62 87 LYS B CA 1
ATOM 3220 C C . LYS B 1 87 ? 9.844 8.711 16.859 1 98.62 87 LYS B C 1
ATOM 3222 O O . LYS B 1 87 ? 9.312 9.422 16 1 98.62 87 LYS B O 1
ATOM 3227 N N . LEU B 1 88 ? 10.516 9.156 17.891 1 98.62 88 LEU B N 1
ATOM 3228 C CA . LEU B 1 88 ? 10.812 10.57 18.078 1 98.62 88 LEU B CA 1
ATOM 3229 C C . LEU B 1 88 ? 12.273 10.867 17.75 1 98.62 88 LEU B C 1
ATOM 3231 O O . LEU B 1 88 ? 13.18 10.25 18.328 1 98.62 88 LEU B O 1
ATOM 3235 N N . TRP B 1 89 ? 12.422 11.812 16.875 1 98.69 89 TRP B N 1
ATOM 3236 C CA . TRP B 1 89 ? 13.758 12.195 16.438 1 98.69 89 TRP B CA 1
ATOM 3237 C C . TRP B 1 89 ? 14.109 13.594 16.938 1 98.69 89 TRP B C 1
ATOM 3239 O O . TRP B 1 89 ? 13.234 14.453 17.078 1 98.69 89 TRP B O 1
ATOM 3249 N N . ASP B 1 90 ? 15.367 13.797 17.25 1 98.44 90 ASP B N 1
ATOM 3250 C CA . ASP B 1 90 ? 15.961 15.102 17.516 1 98.44 90 ASP B CA 1
ATOM 3251 C C . ASP B 1 90 ? 17 15.461 16.469 1 98.44 90 ASP B C 1
ATOM 3253 O O . ASP B 1 90 ? 18.047 14.805 16.375 1 98.44 90 ASP B O 1
ATOM 3257 N N . ILE B 1 91 ? 16.797 16.484 15.719 1 97.88 91 ILE B N 1
ATOM 3258 C CA . ILE B 1 91 ? 17.594 16.734 14.516 1 97.88 91 ILE B CA 1
ATOM 3259 C C . ILE B 1 91 ? 18.969 17.266 14.914 1 97.88 91 ILE B C 1
ATOM 3261 O O . ILE B 1 91 ? 19.844 17.438 14.062 1 97.88 91 ILE B O 1
ATOM 3265 N N . THR B 1 92 ? 19.156 17.594 16.141 1 97.44 92 THR B N 1
ATOM 3266 C CA . THR B 1 92 ? 20.5 17.953 16.609 1 97.44 92 THR B CA 1
ATOM 3267 C C . THR B 1 92 ? 21.375 16.703 16.75 1 97.44 92 THR B C 1
ATOM 3269 O O . THR B 1 92 ? 22.594 16.812 16.875 1 97.44 92 THR B O 1
ATOM 3272 N N . LEU B 1 93 ? 20.719 15.57 16.734 1 95.94 93 LEU B N 1
ATOM 3273 C CA . LEU B 1 93 ? 21.422 14.289 16.781 1 95.94 93 LEU B CA 1
ATOM 3274 C C . LEU B 1 93 ? 21.438 13.617 15.414 1 95.94 93 LEU B C 1
ATOM 3276 O O . LEU B 1 93 ? 20.625 13.961 14.547 1 95.94 93 LEU B O 1
ATOM 3280 N N . THR B 1 94 ? 22.359 12.555 15.125 1 90.69 94 THR B N 1
ATOM 3281 C CA . THR B 1 94 ? 22.562 12.125 13.742 1 90.69 94 THR B CA 1
ATOM 3282 C C . THR B 1 94 ? 22.094 10.688 13.547 1 90.69 94 THR B C 1
ATOM 3284 O O . THR B 1 94 ? 21.891 10.25 12.414 1 90.69 94 THR B O 1
ATOM 3287 N N . GLU B 1 95 ? 21.875 9.922 14.5 1 87.88 95 GLU B N 1
ATOM 3288 C CA . GLU B 1 95 ? 21.797 8.508 14.156 1 87.88 95 GLU B CA 1
ATOM 3289 C C . GLU B 1 95 ? 20.5 7.883 14.688 1 87.88 95 GLU B C 1
ATOM 3291 O O . GLU B 1 95 ? 19.781 7.203 13.953 1 87.88 95 GLU B O 1
ATOM 3296 N N . PHE B 1 96 ? 20.172 8.086 15.922 1 93.75 96 PHE B N 1
ATOM 3297 C CA . PHE B 1 96 ? 19.125 7.27 16.531 1 93.75 96 PHE B CA 1
ATOM 3298 C C . PHE B 1 96 ? 17.984 8.141 17.031 1 93.75 96 PHE B C 1
ATOM 3300 O O . PHE B 1 96 ? 18.203 9.297 17.422 1 93.75 96 PHE B O 1
ATOM 3307 N N . PRO B 1 97 ? 16.812 7.562 16.953 1 97.75 97 PRO B N 1
ATOM 3308 C CA . PRO B 1 97 ? 15.711 8.273 17.594 1 97.75 97 PRO B CA 1
ATOM 3309 C C . PRO B 1 97 ? 15.898 8.422 19.094 1 97.75 97 PRO B C 1
ATOM 3311 O O . PRO B 1 97 ? 16.578 7.609 19.719 1 97.75 97 PRO B O 1
ATOM 3314 N N . ILE B 1 98 ? 15.32 9.414 19.703 1 97.31 98 ILE B N 1
ATOM 3315 C CA . ILE B 1 98 ? 15.484 9.648 21.125 1 97.31 98 ILE B CA 1
ATOM 3316 C C . ILE B 1 98 ? 14.406 8.883 21.906 1 97.31 98 ILE B C 1
ATOM 3318 O O . ILE B 1 98 ? 14.523 8.695 23.109 1 97.31 98 ILE B O 1
ATOM 3322 N N . GLN B 1 99 ? 13.305 8.5 21.25 1 97.25 99 GLN B N 1
ATOM 3323 C CA . GLN B 1 99 ? 12.281 7.633 21.812 1 97.25 99 GLN B CA 1
ATOM 3324 C C . GLN B 1 99 ? 11.703 6.699 20.75 1 97.25 99 GLN B C 1
ATOM 3326 O O . GLN B 1 99 ? 11.672 7.039 19.562 1 97.25 99 GLN B O 1
ATOM 3331 N N . ASN B 1 100 ? 11.312 5.5 21.203 1 97.38 100 ASN B N 1
ATOM 3332 C CA . ASN B 1 100 ? 10.703 4.484 20.344 1 97.38 100 ASN B CA 1
ATOM 3333 C C . ASN B 1 100 ? 9.531 3.797 21.031 1 97.38 100 ASN B C 1
ATOM 3335 O O . ASN B 1 100 ? 9.695 3.215 22.109 1 97.38 100 ASN B O 1
ATOM 3339 N N . TRP B 1 101 ? 8.375 3.889 20.438 1 98.31 101 TRP B N 1
ATOM 3340 C CA . TRP B 1 101 ? 7.18 3.209 20.938 1 98.31 101 TRP B CA 1
ATOM 3341 C C . TRP B 1 101 ? 6.727 2.123 19.969 1 98.31 101 TRP B C 1
ATOM 3343 O O . TRP B 1 101 ? 6.777 2.311 18.75 1 98.31 101 TRP B O 1
ATOM 3353 N N . HIS B 1 102 ? 6.332 0.963 20.438 1 96 102 HIS B N 1
ATOM 3354 C CA . HIS B 1 102 ? 5.867 -0.137 19.609 1 96 102 HIS B CA 1
ATOM 3355 C C . HIS B 1 102 ? 4.637 -0.808 20.203 1 96 102 HIS B C 1
ATOM 3357 O O . HIS B 1 102 ? 4.652 -2.01 20.484 1 96 102 HIS B O 1
ATOM 3363 N N . GLU B 1 103 ? 3.543 -0.047 20.234 1 97.19 103 GLU B N 1
ATOM 3364 C CA . GLU B 1 103 ? 2.324 -0.562 20.859 1 97.19 103 GLU B CA 1
ATOM 3365 C C . GLU B 1 103 ? 1.293 -0.952 19.797 1 97.19 103 GLU B C 1
ATOM 3367 O O . GLU B 1 103 ? 0.406 -1.766 20.062 1 97.19 103 GLU B O 1
ATOM 3372 N N . HIS B 1 104 ? 1.314 -0.334 18.641 1 96.25 104 HIS B N 1
ATOM 3373 C CA . HIS B 1 104 ? 0.418 -0.719 17.547 1 96.25 104 HIS B CA 1
ATOM 3374 C C . HIS B 1 104 ? 0.81 -2.072 16.969 1 96.25 104 HIS B C 1
ATOM 3376 O O . HIS B 1 104 ? 1.997 -2.375 16.828 1 96.25 104 HIS B O 1
ATOM 3382 N N . ASN B 1 105 ? -0.182 -2.795 16.484 1 88.44 105 ASN B N 1
ATOM 3383 C CA . ASN B 1 105 ? 0.066 -4.145 15.984 1 88.44 105 ASN B CA 1
ATOM 3384 C C . ASN B 1 105 ? 0.219 -4.16 14.461 1 88.44 105 ASN B C 1
ATOM 3386 O O . ASN B 1 105 ? 0.629 -5.168 13.891 1 88.44 105 ASN B O 1
ATOM 3390 N N . ARG B 1 106 ? -0.192 -3.051 13.828 1 90 106 ARG B N 1
ATOM 3391 C CA . ARG B 1 106 ? -0.114 -2.93 12.383 1 90 106 ARG B CA 1
ATOM 3392 C C . ARG B 1 106 ? 0.424 -1.562 11.969 1 90 106 ARG B C 1
ATOM 3394 O O . ARG B 1 106 ? 0.875 -0.789 12.82 1 90 106 ARG B O 1
ATOM 3401 N N . GLU B 1 107 ? 0.533 -1.337 10.719 1 92.81 107 GLU B N 1
ATOM 3402 C CA . GLU B 1 107 ? 1.061 -0.087 10.18 1 92.81 107 GLU B CA 1
ATOM 3403 C C . GLU B 1 107 ? 0.417 1.12 10.859 1 92.81 107 GLU B C 1
ATOM 3405 O O . GLU B 1 107 ? -0.791 1.131 11.102 1 92.81 107 GLU B O 1
ATOM 3410 N N . VAL B 1 108 ? 1.24 2.062 11.211 1 97.81 108 VAL B N 1
ATOM 3411 C CA . VAL B 1 108 ? 0.757 3.352 11.695 1 97.81 108 VAL B CA 1
ATOM 3412 C C . VAL B 1 108 ? 0.708 4.352 10.539 1 97.81 108 VAL B C 1
ATOM 3414 O O . VAL B 1 108 ? 1.734 4.648 9.93 1 97.81 108 VAL B O 1
ATOM 3417 N N . PHE B 1 109 ? -0.477 4.961 10.297 1 97.44 109 PHE B N 1
ATOM 3418 C CA . PHE B 1 109 ? -0.645 5.773 9.102 1 97.44 109 PHE B CA 1
ATOM 3419 C C . PHE B 1 109 ? -0.695 7.254 9.445 1 97.44 109 PHE B C 1
ATOM 3421 O O . PHE B 1 109 ? -0.579 8.109 8.57 1 97.44 109 PHE B O 1
ATOM 3428 N N . SER B 1 110 ? -0.873 7.531 10.719 1 98.62 110 SER B N 1
ATOM 3429 C CA . SER B 1 110 ? -1.013 8.945 11.07 1 98.62 110 SER B CA 1
ATOM 3430 C C . SER B 1 110 ? -0.386 9.234 12.43 1 98.62 110 SER B C 1
ATOM 3432 O O . SER B 1 110 ? -0.507 8.438 13.359 1 98.62 110 SER B O 1
ATOM 3434 N N . VAL B 1 111 ? 0.272 10.328 12.5 1 98.81 111 VAL B N 1
ATOM 3435 C CA . VAL B 1 111 ? 0.732 10.93 13.75 1 98.81 111 VAL B CA 1
ATOM 3436 C C . VAL B 1 111 ? 0.543 12.445 13.703 1 98.81 111 VAL B C 1
ATOM 3438 O O . VAL B 1 111 ? 0.884 13.086 12.703 1 98.81 111 VAL B O 1
ATOM 3441 N N . GLN B 1 112 ? -0.047 13 14.727 1 98.38 112 GLN B N 1
ATOM 3442 C CA . GLN B 1 112 ? -0.346 14.43 14.766 1 98.38 112 GLN B CA 1
ATOM 3443 C C . GLN B 1 112 ? -0.085 15.008 16.156 1 98.38 112 GLN B C 1
ATOM 3445 O O . GLN B 1 112 ? -0.632 14.523 17.141 1 98.38 112 GLN B O 1
ATOM 3450 N N . TRP B 1 113 ? 0.701 16.062 16.203 1 98.56 113 TRP B N 1
ATOM 3451 C CA . TRP B 1 113 ? 1.048 16.734 17.453 1 98.56 113 TRP B CA 1
ATOM 3452 C C . TRP B 1 113 ? -0.016 17.75 17.844 1 98.56 113 TRP B C 1
ATOM 3454 O O . TRP B 1 113 ? -0.544 18.469 16.984 1 98.56 113 TRP B O 1
ATOM 3464 N N . ASN B 1 114 ? -0.339 17.797 19.156 1 97.69 114 ASN B N 1
ATOM 3465 C CA . ASN B 1 114 ? -1.31 18.766 19.672 1 97.69 114 ASN B CA 1
ATOM 3466 C C . ASN B 1 114 ? -0.811 20.203 19.531 1 97.69 114 ASN B C 1
ATOM 3468 O O . ASN B 1 114 ? 0.26 20.531 20.047 1 97.69 114 ASN B O 1
ATOM 3472 N N . LEU B 1 115 ? -1.615 21.062 18.984 1 91.88 115 LEU B N 1
ATOM 3473 C CA . LEU B 1 115 ? -1.166 22.406 18.625 1 91.88 115 LEU B CA 1
ATOM 3474 C C . LEU B 1 115 ? -1.484 23.391 19.75 1 91.88 115 LEU B C 1
ATOM 3476 O O . LEU B 1 115 ? -0.977 24.516 19.75 1 91.88 115 LEU B O 1
ATOM 3480 N N . ILE B 1 116 ? -2.26 23 20.656 1 94.62 116 ILE B N 1
ATOM 3481 C CA . ILE B 1 116 ? -2.717 23.891 21.719 1 94.62 116 ILE B CA 1
ATOM 3482 C C . ILE B 1 116 ? -2.025 23.547 23.031 1 94.62 116 ILE B C 1
ATOM 3484 O O . ILE B 1 116 ? -1.216 24.328 23.547 1 94.62 116 ILE B O 1
ATOM 3488 N N . LYS B 1 117 ? -2.242 22.406 23.531 1 92.5 117 LYS B N 1
ATOM 3489 C CA . LYS B 1 117 ? -1.597 21.984 24.766 1 92.5 117 LYS B CA 1
ATOM 3490 C C . LYS B 1 117 ? -0.13 21.625 24.531 1 92.5 117 LYS B C 1
ATOM 3492 O O . LYS B 1 117 ? 0.708 21.828 25.422 1 92.5 117 LYS B O 1
ATOM 3497 N N . LYS B 1 118 ? 0.231 21.109 23.391 1 94.94 118 LYS B N 1
ATOM 3498 C CA . LYS B 1 118 ? 1.549 20.922 22.797 1 94.94 118 LYS B CA 1
ATOM 3499 C C . LYS B 1 118 ? 2.324 19.812 23.5 1 94.94 118 LYS B C 1
ATOM 3501 O O . LYS B 1 118 ? 3.477 19.547 23.172 1 94.94 118 LYS B O 1
ATOM 3506 N N . ASP B 1 119 ? 1.751 19.188 24.484 1 95.81 119 ASP B N 1
ATOM 3507 C CA . ASP B 1 119 ? 2.494 18.188 25.25 1 95.81 119 ASP B CA 1
ATOM 3508 C C . ASP B 1 119 ? 2.023 16.781 24.906 1 95.81 119 ASP B C 1
ATOM 3510 O O . ASP B 1 119 ? 2.404 15.812 25.562 1 95.81 119 ASP B O 1
ATOM 3514 N N . THR B 1 120 ? 1.142 16.656 23.906 1 97.88 120 THR B N 1
ATOM 3515 C CA . THR B 1 120 ? 0.637 15.352 23.516 1 97.88 120 THR B CA 1
ATOM 3516 C C . THR B 1 120 ? 0.563 15.227 22 1 97.88 120 THR B C 1
ATOM 3518 O O . THR B 1 120 ? 0.623 16.234 21.281 1 97.88 120 THR B O 1
ATOM 3521 N N . PHE B 1 121 ? 0.498 14 21.562 1 98.44 121 PHE B N 1
ATOM 3522 C CA . PHE B 1 121 ? 0.197 13.703 20.156 1 98.44 121 PHE B CA 1
ATOM 3523 C C . PHE B 1 121 ? -0.619 12.422 20.031 1 98.44 121 PHE B C 1
ATOM 3525 O O . PHE B 1 121 ? -0.712 11.648 20.984 1 98.44 121 PHE B O 1
ATOM 3532 N N . VAL B 1 122 ? -1.295 12.25 18.906 1 98.62 122 VAL B N 1
ATOM 3533 C CA . VAL B 1 122 ? -2.123 11.07 18.672 1 98.62 122 VAL B CA 1
ATOM 3534 C C . VAL B 1 122 ? -1.633 10.336 17.438 1 98.62 122 VAL B C 1
ATOM 3536 O O . VAL B 1 122 ? -1.051 10.945 16.531 1 98.62 122 VAL B O 1
ATOM 3539 N N . SER B 1 123 ? -1.82 9.016 17.453 1 98.75 123 SER B N 1
ATOM 3540 C CA . SER B 1 123 ? -1.489 8.172 16.312 1 98.75 123 SER B CA 1
ATOM 3541 C C . SER B 1 123 ? -2.68 7.316 15.891 1 98.75 123 SER B C 1
ATOM 3543 O O . SER B 1 123 ? -3.523 6.969 16.719 1 98.75 123 SER B O 1
ATOM 3545 N N . GLY B 1 124 ? -2.85 7.055 14.594 1 98.5 124 GLY B N 1
ATOM 3546 C CA . GLY B 1 124 ? -3.844 6.16 14.023 1 98.5 124 GLY B CA 1
ATOM 3547 C C . GLY B 1 124 ? -3.232 5.016 13.242 1 98.5 124 GLY B C 1
ATOM 3548 O O . GLY B 1 124 ? -2.244 5.199 12.531 1 98.5 124 GLY B O 1
ATOM 3549 N N . SER B 1 125 ? -3.889 3.832 13.383 1 96.81 125 SER B N 1
ATOM 3550 C CA . SER B 1 125 ? -3.238 2.633 12.859 1 96.81 125 SER B CA 1
ATOM 3551 C C . SER B 1 125 ? -4.219 1.762 12.086 1 96.81 125 SER B C 1
ATOM 3553 O O . SER B 1 125 ? -5.434 1.85 12.289 1 96.81 125 SER B O 1
ATOM 3555 N N . TRP B 1 126 ? -3.615 0.922 11.25 1 91.88 126 TRP B N 1
ATOM 3556 C CA . TRP B 1 126 ? -4.34 -0.118 10.531 1 91.88 126 TRP B CA 1
ATOM 3557 C C . TRP B 1 126 ? -4.973 -1.113 11.492 1 91.88 126 TRP B C 1
ATOM 3559 O O . TRP B 1 126 ? -5.855 -1.884 11.117 1 91.88 126 TRP B O 1
ATOM 3569 N N . ASP B 1 127 ? -4.539 -1.22 12.75 1 90.69 127 ASP B N 1
ATOM 3570 C CA . ASP B 1 127 ? -5.086 -2.152 13.734 1 90.69 127 ASP B CA 1
ATOM 3571 C C . ASP B 1 127 ? -6.383 -1.619 14.336 1 90.69 127 ASP B C 1
ATOM 3573 O O . ASP B 1 127 ? -6.82 -2.084 15.391 1 90.69 127 ASP B O 1
ATOM 3577 N N . HIS B 1 128 ? -6.902 -0.585 13.781 1 92.75 128 HIS B N 1
ATOM 3578 C CA . HIS B 1 128 ? -8.203 -0.003 14.086 1 92.75 128 HIS B CA 1
ATOM 3579 C C . HIS B 1 128 ? -8.148 0.847 15.352 1 92.75 128 HIS B C 1
ATOM 3581 O O . HIS B 1 128 ? -9.188 1.277 15.859 1 92.75 128 HIS B O 1
ATOM 3587 N N . SER B 1 129 ? -6.934 1.119 15.852 1 96.88 129 SER B N 1
ATOM 3588 C CA . SER B 1 129 ? -6.855 1.833 17.125 1 96.88 129 SER B CA 1
ATOM 3589 C C . SER B 1 129 ? -6.23 3.211 16.938 1 96.88 129 SER B C 1
ATOM 3591 O O . SER B 1 129 ? -5.574 3.475 15.93 1 96.88 129 SER B O 1
ATOM 3593 N N . ILE B 1 130 ? -6.535 4.035 17.891 1 98.44 130 ILE B N 1
ATOM 3594 C CA . ILE B 1 130 ? -5.91 5.336 18.109 1 98.44 130 ILE B CA 1
ATOM 3595 C C . ILE B 1 130 ? -5.215 5.355 19.469 1 98.44 130 ILE B C 1
ATOM 3597 O O . ILE B 1 130 ? -5.738 4.824 20.453 1 98.44 130 ILE B O 1
ATOM 3601 N N . LYS B 1 131 ? -4.078 5.977 19.5 1 98.56 131 LYS B N 1
ATOM 3602 C CA . LYS B 1 131 ? -3.383 6.066 20.781 1 98.56 131 LYS B CA 1
ATOM 3603 C C . LYS B 1 131 ? -2.938 7.5 21.078 1 98.56 131 LYS B C 1
ATOM 3605 O O . LYS B 1 131 ? -2.51 8.211 20.156 1 98.56 131 LYS B O 1
ATOM 3610 N N . LEU B 1 132 ? -3.068 7.883 22.328 1 98.38 132 LEU B N 1
ATOM 3611 C CA . LEU B 1 132 ? -2.611 9.164 22.844 1 98.38 132 LEU B CA 1
ATOM 3612 C C . LEU B 1 132 ? -1.264 9.023 23.547 1 98.38 132 LEU B C 1
ATOM 3614 O O . LEU B 1 132 ? -1.084 8.125 24.375 1 98.38 132 LEU B O 1
ATOM 3618 N N . TRP B 1 133 ? -0.42 9.93 23.156 1 98.38 133 TRP B N 1
ATOM 3619 C CA . TRP B 1 133 ? 0.942 9.836 23.672 1 98.38 133 TRP B CA 1
ATOM 3620 C C . TRP B 1 133 ? 1.383 11.156 24.297 1 98.38 133 TRP B C 1
ATOM 3622 O O . TRP B 1 133 ? 0.827 12.211 23.984 1 98.38 133 TRP B O 1
ATOM 3632 N N . THR B 1 134 ? 2.359 11.078 25.172 1 97.56 134 THR B N 1
ATOM 3633 C CA . THR B 1 134 ? 3.238 12.172 25.562 1 97.56 134 THR B CA 1
ATOM 3634 C C . THR B 1 134 ? 4.703 11.766 25.422 1 97.56 134 THR B C 1
ATOM 3636 O O . THR B 1 134 ? 5.059 10.609 25.656 1 97.56 134 THR B O 1
ATOM 3639 N N . PRO B 1 135 ? 5.543 12.672 24.984 1 95.81 135 PRO B N 1
ATOM 3640 C CA . PRO B 1 135 ? 6.914 12.281 24.641 1 95.81 135 PRO B CA 1
ATOM 3641 C C . PRO B 1 135 ? 7.719 11.828 25.859 1 95.81 135 PRO B C 1
ATOM 3643 O O . PRO B 1 135 ? 8.719 11.109 25.703 1 95.81 135 PRO B O 1
ATOM 3646 N N . ASP B 1 136 ? 7.289 12.109 27.047 1 93.75 136 ASP B N 1
ATOM 3647 C CA . ASP B 1 136 ? 8.086 11.859 28.234 1 93.75 136 ASP B CA 1
ATOM 3648 C C . ASP B 1 136 ? 7.719 10.516 28.859 1 93.75 136 ASP B C 1
ATOM 3650 O O . ASP B 1 136 ? 8.234 10.164 29.938 1 93.75 136 ASP B O 1
ATOM 3654 N N . ARG B 1 137 ? 6.848 9.742 28.25 1 95.62 137 ARG B N 1
ATOM 3655 C CA . ARG B 1 137 ? 6.438 8.445 28.781 1 95.62 137 ARG B CA 1
ATOM 3656 C C . ARG B 1 137 ? 6.777 7.32 27.812 1 95.62 137 ARG B C 1
ATOM 3658 O O . ARG B 1 137 ? 6.641 7.477 26.594 1 95.62 137 ARG B O 1
ATOM 3665 N N . PRO B 1 138 ? 7.082 6.199 28.344 1 96 138 PRO B N 1
ATOM 3666 C CA . PRO B 1 138 ? 7.422 5.066 27.484 1 96 138 PRO B CA 1
ATOM 3667 C C . PRO B 1 138 ? 6.188 4.363 26.922 1 96 138 PRO B C 1
ATOM 3669 O O . PRO B 1 138 ? 6.293 3.596 25.969 1 96 138 PRO B O 1
ATOM 3672 N N . GLN B 1 139 ? 5.031 4.637 27.562 1 97.5 139 GLN B N 1
ATOM 3673 C CA . GLN B 1 139 ? 3.789 4.016 27.125 1 97.5 139 GLN B CA 1
ATOM 3674 C C . GLN B 1 139 ? 2.742 5.066 26.766 1 97.5 139 GLN B C 1
ATOM 3676 O O . GLN B 1 139 ? 2.818 6.207 27.234 1 97.5 139 GLN B O 1
ATOM 3681 N N . SER B 1 140 ? 1.821 4.648 25.969 1 98 140 SER B N 1
ATOM 3682 C CA . SER B 1 140 ? 0.731 5.551 25.609 1 98 140 SER B CA 1
ATOM 3683 C C . SER B 1 140 ? -0.102 5.914 26.844 1 98 140 SER B C 1
ATOM 3685 O O . SER B 1 140 ? -0.13 5.172 27.812 1 98 140 SER B O 1
ATOM 3687 N N . LEU B 1 141 ? -0.68 7.039 26.797 1 97.12 141 LEU B N 1
ATOM 3688 C CA . LEU B 1 141 ? -1.579 7.496 27.844 1 97.12 141 LEU B CA 1
ATOM 3689 C C . LEU B 1 141 ? -2.922 6.777 27.766 1 97.12 141 LEU B C 1
ATOM 3691 O O . LEU B 1 141 ? -3.484 6.387 28.797 1 97.12 141 LEU B O 1
ATOM 3695 N N . THR B 1 142 ? -3.438 6.711 26.625 1 96.81 142 THR B N 1
ATOM 3696 C CA . THR B 1 142 ? -4.746 6.113 26.375 1 96.81 142 THR B CA 1
ATOM 3697 C C . THR B 1 142 ? -4.777 5.422 25.016 1 96.81 142 THR B C 1
ATOM 3699 O O . THR B 1 142 ? -4.094 5.84 24.094 1 96.81 142 THR B O 1
ATOM 3702 N N . THR B 1 143 ? -5.516 4.305 24.922 1 97.06 143 THR B N 1
ATOM 3703 C CA . THR B 1 143 ? -5.801 3.619 23.672 1 97.06 143 THR B CA 1
ATOM 3704 C C . THR B 1 143 ? -7.301 3.617 23.391 1 97.06 143 THR B C 1
ATOM 3706 O O . THR B 1 143 ? -8.094 3.205 24.234 1 97.06 143 THR B O 1
ATOM 3709 N N . PHE B 1 144 ? -7.672 4.117 22.219 1 96.06 144 PHE B N 1
ATOM 3710 C CA . PHE B 1 144 ? -9.047 4.082 21.734 1 96.06 144 PHE B CA 1
ATOM 3711 C C . PHE B 1 144 ? -9.227 2.959 20.719 1 96.06 144 PHE B C 1
ATOM 3713 O O . PHE B 1 144 ? -8.836 3.088 19.562 1 96.06 144 PHE B O 1
ATOM 3720 N N . ASN B 1 145 ? -9.766 1.814 21.078 1 86.75 145 ASN B N 1
ATOM 3721 C CA . ASN B 1 145 ? -9.75 0.657 20.188 1 86.75 145 ASN B CA 1
ATOM 3722 C C . ASN B 1 145 ? -11.125 0.002 20.109 1 86.75 145 ASN B C 1
ATOM 3724 O O . ASN B 1 145 ? -11.258 -1.119 19.609 1 86.75 145 ASN B O 1
ATOM 3728 N N . VAL B 1 146 ? -12.148 0.746 20.453 1 84.31 146 VAL B N 1
ATOM 3729 C CA . VAL B 1 146 ? -13.406 0.013 20.562 1 84.31 146 VAL B CA 1
ATOM 3730 C C . VAL B 1 146 ? -14.352 0.44 19.438 1 84.31 146 VAL B C 1
ATOM 3732 O O . VAL B 1 146 ? -15.297 -0.281 19.109 1 84.31 146 VAL B O 1
ATOM 3735 N N . GLU B 1 147 ? -14.07 1.494 18.797 1 93 147 GLU B N 1
ATOM 3736 C CA . GLU B 1 147 ? -15.133 2.025 17.953 1 93 147 GLU B CA 1
ATOM 3737 C C . GLU B 1 147 ? -14.812 1.813 16.469 1 93 147 GLU B C 1
ATOM 3739 O O . GLU B 1 147 ? -15.648 1.335 15.711 1 93 147 GLU B O 1
ATOM 3744 N N . HIS B 1 148 ? -13.648 2.158 16.078 1 95.75 148 HIS B N 1
ATOM 3745 C CA . HIS B 1 148 ? -13.305 1.948 14.672 1 95.75 148 HIS B CA 1
ATOM 3746 C C . HIS B 1 148 ? -13.195 0.462 14.344 1 95.75 148 HIS B C 1
ATOM 3748 O O . HIS B 1 148 ? -12.664 -0.313 15.148 1 95.75 148 HIS B O 1
ATOM 3754 N N . THR B 1 149 ? -13.664 0.064 13.172 1 91.38 149 THR B N 1
ATOM 3755 C CA . THR B 1 149 ? -13.672 -1.339 12.773 1 91.38 149 THR B CA 1
ATOM 3756 C C . THR B 1 149 ? -12.812 -1.554 11.531 1 91.38 149 THR B C 1
ATOM 3758 O O . THR B 1 149 ? -12.898 -2.602 10.891 1 91.38 149 THR B O 1
ATOM 3761 N N . ASN B 1 150 ? -12.18 -0.551 11.141 1 91.19 150 ASN B N 1
ATOM 3762 C CA . ASN B 1 150 ? -11.25 -0.565 10.016 1 91.19 150 ASN B CA 1
ATOM 3763 C C . ASN B 1 150 ? -10.062 0.363 10.258 1 91.19 150 ASN B C 1
ATOM 3765 O O . ASN B 1 150 ? -9.977 1.005 11.305 1 91.19 150 ASN B O 1
ATOM 3769 N N . CYS B 1 151 ? -9.141 0.321 9.367 1 92.5 151 CYS B N 1
ATOM 3770 C CA . CYS B 1 151 ? -7.918 1.111 9.453 1 92.5 151 CYS B CA 1
ATOM 3771 C C . CYS B 1 151 ? -8.234 2.568 9.773 1 92.5 151 CYS B C 1
ATOM 3773 O O . CYS B 1 151 ? -9.148 3.152 9.195 1 92.5 151 CYS B O 1
ATOM 3775 N N . VAL B 1 152 ? -7.492 3.135 10.711 1 97.38 152 VAL B N 1
ATOM 3776 C CA . VAL B 1 152 ? -7.516 4.574 10.969 1 97.38 152 VAL B CA 1
ATOM 3777 C C . VAL B 1 152 ? -6.422 5.258 10.148 1 97.38 152 VAL B C 1
ATOM 3779 O O . VAL B 1 152 ? -5.246 5.211 10.516 1 97.38 152 VAL B O 1
ATOM 3782 N N . TYR B 1 153 ? -6.816 6.004 9.156 1 97.25 153 TYR B N 1
ATOM 3783 C CA . TYR B 1 153 ? -5.879 6.547 8.18 1 97.25 153 TYR B CA 1
ATOM 3784 C C . TYR B 1 153 ? -5.344 7.898 8.641 1 97.25 153 TYR B C 1
ATOM 3786 O O . TYR B 1 153 ? -4.238 8.297 8.258 1 97.25 153 TYR B O 1
ATOM 3794 N N . ASN B 1 154 ? -6.148 8.594 9.398 1 98.44 154 ASN B N 1
ATOM 3795 C CA . ASN B 1 154 ? -5.801 9.977 9.688 1 98.44 154 ASN B CA 1
ATOM 3796 C C . ASN B 1 154 ? -6.363 10.43 11.031 1 98.44 154 ASN B C 1
ATOM 3798 O O . ASN B 1 154 ? -7.48 10.062 11.398 1 98.44 154 ASN B O 1
ATOM 3802 N N . THR B 1 155 ? -5.594 11.234 11.727 1 98.62 155 THR B N 1
ATOM 3803 C CA . THR B 1 155 ? -6.004 11.914 12.945 1 98.62 155 THR B CA 1
ATOM 3804 C C . THR B 1 155 ? -5.621 13.391 12.891 1 98.62 155 THR B C 1
ATOM 3806 O O . THR B 1 155 ? -4.562 13.75 12.367 1 98.62 155 THR B O 1
ATOM 3809 N N . ILE B 1 156 ? -6.48 14.234 13.445 1 98.19 156 ILE B N 1
ATOM 3810 C CA . ILE B 1 156 ? -6.207 15.664 13.453 1 98.19 156 ILE B CA 1
ATOM 3811 C C . ILE B 1 156 ? -6.719 16.281 14.75 1 98.19 156 ILE B C 1
ATOM 3813 O O . ILE B 1 156 ? -7.809 15.945 15.219 1 98.19 156 ILE B O 1
ATOM 3817 N N . TRP B 1 157 ? -5.984 17.141 15.336 1 98.12 157 TRP B N 1
ATOM 3818 C CA . TRP B 1 157 ? -6.418 17.859 16.531 1 98.12 157 TRP B CA 1
ATOM 3819 C C . TRP B 1 157 ? -7.336 19.031 16.172 1 98.12 157 TRP B C 1
ATOM 3821 O O . TRP B 1 157 ? -7.145 19.672 15.141 1 98.12 157 TRP B O 1
ATOM 3831 N N . SER B 1 158 ? -8.258 19.281 17.094 1 97.31 158 SER B N 1
ATOM 3832 C CA . SER B 1 158 ? -9.039 20.5 16.969 1 97.31 158 SER B CA 1
ATOM 3833 C C . SER B 1 158 ? -8.164 21.75 17.125 1 97.31 158 SER B C 1
ATOM 3835 O O . SER B 1 158 ? -7.328 21.812 18.031 1 97.31 158 SER B O 1
ATOM 3837 N N . PRO B 1 159 ? -8.398 22.672 16.219 1 95.5 159 PRO B N 1
ATOM 3838 C CA . PRO B 1 159 ? -7.648 23.922 16.391 1 95.5 159 PRO B CA 1
ATOM 3839 C C . PRO B 1 159 ? -8.219 24.812 17.5 1 95.5 159 PRO B C 1
ATOM 3841 O O . PRO B 1 159 ? -7.641 25.859 17.812 1 95.5 159 PRO B O 1
ATOM 3844 N N . TYR B 1 160 ? -9.273 24.406 18.219 1 94.88 160 TYR B N 1
ATOM 3845 C CA . TYR B 1 160 ? -9.969 25.281 19.172 1 94.88 160 TYR B CA 1
ATOM 3846 C C . TYR B 1 160 ? -9.953 24.672 20.562 1 94.88 160 TYR B C 1
ATOM 3848 O O . TYR B 1 160 ? -10.039 25.406 21.562 1 94.88 160 TYR B O 1
ATOM 3856 N N . ASN B 1 161 ? -9.93 23.484 20.594 1 95.94 161 ASN B N 1
ATOM 3857 C CA . ASN B 1 161 ? -10.008 22.781 21.875 1 95.94 161 ASN B CA 1
ATOM 3858 C C . ASN B 1 161 ? -8.906 21.734 22 1 95.94 161 ASN B C 1
ATOM 3860 O O . ASN B 1 161 ? -8.898 20.75 21.266 1 95.94 161 ASN B O 1
ATOM 3864 N N . PRO B 1 162 ? -8.047 21.875 22.953 1 96.06 162 PRO B N 1
ATOM 3865 C CA . PRO B 1 162 ? -6.879 21 23.062 1 96.06 162 PRO B CA 1
ATOM 3866 C C . PRO B 1 162 ? -7.25 19.562 23.453 1 96.06 162 PRO B C 1
ATOM 3868 O O . PRO B 1 162 ? -6.41 18.672 23.391 1 96.06 162 PRO B O 1
ATOM 3871 N N . ASP B 1 163 ? -8.469 19.344 23.828 1 97.5 163 ASP B N 1
ATOM 3872 C CA . ASP B 1 163 ? -8.867 18.016 24.297 1 97.5 163 ASP B CA 1
ATOM 3873 C C . ASP B 1 163 ? -9.594 17.234 23.203 1 97.5 163 ASP B C 1
ATOM 3875 O O . ASP B 1 163 ? -9.898 16.062 23.375 1 97.5 163 ASP B O 1
ATOM 3879 N N . LEU B 1 164 ? -9.812 17.906 22.109 1 97.81 164 LEU B N 1
ATOM 3880 C CA . LEU B 1 164 ? -10.602 17.281 21.047 1 97.81 164 LEU B CA 1
ATOM 3881 C C . LEU B 1 164 ? -9.734 16.938 19.844 1 97.81 164 LEU B C 1
ATOM 3883 O O . LEU B 1 164 ? -8.852 17.719 19.469 1 97.81 164 LEU B O 1
ATOM 3887 N N . PHE B 1 165 ? -10.008 15.789 19.281 1 98.19 165 PHE B N 1
ATOM 3888 C CA . PHE B 1 165 ? -9.391 15.438 18 1 98.19 165 PHE B CA 1
ATOM 3889 C C . PHE B 1 165 ? -10.359 14.625 17.141 1 98.19 165 PHE B C 1
ATOM 3891 O O . PHE B 1 165 ? -11.367 14.133 17.641 1 98.19 165 PHE B O 1
ATOM 3898 N N . GLY B 1 166 ? -10.086 14.633 15.82 1 98.38 166 GLY B N 1
ATOM 3899 C CA . GLY B 1 166 ? -10.844 13.836 14.867 1 98.38 166 GLY B CA 1
ATOM 3900 C C . GLY B 1 166 ? -10.047 12.688 14.281 1 98.38 166 GLY B C 1
ATOM 3901 O O . GLY B 1 166 ? -8.812 12.719 14.273 1 98.38 166 GLY B O 1
ATOM 3902 N N . SER B 1 167 ? -10.773 11.664 13.852 1 98.69 167 SER B N 1
ATOM 3903 C CA . SER B 1 167 ? -10.156 10.531 13.172 1 98.69 167 SER B CA 1
ATOM 3904 C C . SER B 1 167 ? -10.961 10.125 11.938 1 98.69 167 SER B C 1
ATOM 3906 O O . SER B 1 167 ? -12.188 10.211 11.938 1 98.69 167 SER B O 1
ATOM 3908 N N . ALA B 1 168 ? -10.266 9.797 10.891 1 98.56 168 ALA B N 1
ATOM 3909 C CA . ALA B 1 168 ? -10.836 9.266 9.656 1 98.56 168 ALA B CA 1
ATOM 3910 C C . ALA B 1 168 ? -10.453 7.805 9.453 1 98.56 168 ALA B C 1
ATOM 3912 O O . ALA B 1 168 ? -9.297 7.426 9.633 1 98.56 168 ALA B O 1
ATOM 3913 N N . SER B 1 169 ? -11.461 7.023 9.016 1 97.44 169 SER B N 1
ATOM 3914 C CA . SER B 1 169 ? -11.227 5.586 9 1 97.44 169 SER B CA 1
ATOM 3915 C C . SER B 1 169 ? -11.82 4.941 7.746 1 97.44 169 SER B C 1
ATOM 3917 O O . SER B 1 169 ? -12.656 5.539 7.07 1 97.44 169 SER B O 1
ATOM 3919 N N . GLY B 1 170 ? -11.312 3.801 7.539 1 94.12 170 GLY B N 1
ATOM 3920 C CA . GLY B 1 170 ? -11.828 2.986 6.453 1 94.12 170 GLY B CA 1
ATOM 3921 C C . GLY B 1 170 ? -13.234 2.471 6.707 1 94.12 170 GLY B C 1
ATOM 3922 O O . GLY B 1 170 ? -13.891 1.965 5.793 1 94.12 170 GLY B O 1
ATOM 3923 N N . ASP B 1 171 ? -13.742 2.598 7.91 1 94.5 171 ASP B N 1
ATOM 3924 C CA . ASP B 1 171 ? -15.086 2.127 8.227 1 94.5 171 ASP B CA 1
ATOM 3925 C C . ASP B 1 171 ? -16.141 3.133 7.773 1 94.5 171 ASP B C 1
ATOM 3927 O O . ASP B 1 171 ? -17.25 3.158 8.305 1 94.5 171 ASP B O 1
ATOM 3931 N N . GLN B 1 172 ? -15.68 4.078 6.91 1 95.75 172 GLN B N 1
ATOM 3932 C CA . GLN B 1 172 ? -16.531 5.035 6.211 1 95.75 172 GLN B CA 1
ATOM 3933 C C . GLN B 1 172 ? -16.844 6.242 7.086 1 95.75 172 GLN B C 1
ATOM 3935 O O . GLN B 1 172 ? -17.531 7.164 6.66 1 95.75 172 GLN B O 1
ATOM 3940 N N . THR B 1 173 ? -16.234 6.273 8.305 1 97.94 173 THR B N 1
ATOM 3941 C CA . THR B 1 173 ? -16.656 7.301 9.25 1 97.94 173 THR B CA 1
ATOM 3942 C C . THR B 1 173 ? -15.5 8.234 9.586 1 97.94 173 THR B C 1
ATOM 3944 O O . THR B 1 173 ? -14.336 7.895 9.367 1 97.94 173 THR B O 1
ATOM 3947 N N . ILE B 1 174 ? -15.914 9.383 10.039 1 98.44 174 ILE B N 1
ATOM 3948 C CA . ILE B 1 174 ? -15.062 10.18 10.906 1 98.44 174 ILE B CA 1
ATOM 3949 C C . ILE B 1 174 ? -15.664 10.242 12.305 1 98.44 174 ILE B C 1
ATOM 3951 O O . ILE B 1 174 ? -16.875 10.125 12.477 1 98.44 174 ILE B O 1
ATOM 3955 N N . LYS B 1 175 ? -14.797 10.383 13.242 1 98.56 175 LYS B N 1
ATOM 3956 C CA . LYS B 1 175 ? -15.219 10.477 14.633 1 98.56 175 LYS B CA 1
ATOM 3957 C C . LYS B 1 175 ? -14.508 11.617 15.352 1 98.56 175 LYS B C 1
ATOM 3959 O O . LYS B 1 175 ? -13.336 11.898 15.07 1 98.56 175 LYS B O 1
ATOM 3964 N N . ILE B 1 176 ? -15.25 12.242 16.203 1 98.31 176 ILE B N 1
ATOM 3965 C CA . ILE B 1 176 ? -14.695 13.273 17.062 1 98.31 176 ILE B CA 1
ATOM 3966 C C . ILE B 1 176 ? -14.523 12.711 18.484 1 98.31 176 ILE B C 1
ATOM 3968 O O . ILE B 1 176 ? -15.461 12.133 19.047 1 98.31 176 ILE B O 1
ATOM 3972 N N . TRP B 1 177 ? -13.359 12.938 18.984 1 98.31 177 TRP B N 1
ATOM 3973 C CA . TRP B 1 177 ? -13.008 12.352 20.281 1 98.31 177 TRP B CA 1
ATOM 3974 C C . TRP B 1 177 ? -12.664 13.438 21.297 1 98.31 177 TRP B C 1
ATOM 3976 O O . TRP B 1 177 ? -12.148 14.5 20.938 1 98.31 177 TRP B O 1
ATOM 3986 N N . ASP B 1 178 ? -13 13.141 22.547 1 97.81 178 ASP B N 1
ATOM 3987 C CA . ASP B 1 178 ? -12.492 13.836 23.719 1 97.81 178 ASP B CA 1
ATOM 3988 C C . ASP B 1 178 ? -11.531 12.953 24.516 1 97.81 178 ASP B C 1
ATOM 3990 O O . ASP B 1 178 ? -11.906 11.852 24.938 1 97.81 178 ASP B O 1
ATOM 3994 N N . ILE B 1 179 ? -10.359 13.406 24.734 1 96.81 179 ILE B N 1
ATOM 3995 C CA . ILE B 1 179 ? -9.32 12.578 25.328 1 96.81 179 ILE B CA 1
ATOM 3996 C C . ILE B 1 179 ? -9.742 12.156 26.734 1 96.81 179 ILE B C 1
ATOM 3998 O O . ILE B 1 179 ? -9.18 11.219 27.297 1 96.81 179 ILE B O 1
ATOM 4002 N N . LYS B 1 180 ? -10.688 12.812 27.328 1 95.69 180 LYS B N 1
ATOM 4003 C CA . LYS B 1 180 ? -11.133 12.539 28.688 1 95.69 180 LYS B CA 1
ATOM 4004 C C . LYS B 1 180 ? -12.18 11.43 28.703 1 95.69 180 LYS B C 1
ATOM 4006 O O . LYS B 1 180 ? -12.539 10.922 29.766 1 95.69 180 LYS B O 1
ATOM 4011 N N . LEU B 1 181 ? -12.656 11.031 27.578 1 94.62 181 LEU B N 1
ATOM 4012 C CA . LEU B 1 181 ? -13.719 10.031 27.469 1 94.62 181 LEU B CA 1
ATOM 4013 C C . LEU B 1 181 ? -13.219 8.789 26.734 1 94.62 181 LEU B C 1
ATOM 4015 O O . LEU B 1 181 ? -12.383 8.883 25.844 1 94.62 181 LEU B O 1
ATOM 4019 N N . PRO B 1 182 ? -13.75 7.672 27.047 1 90.5 182 PRO B N 1
ATOM 4020 C CA . PRO B 1 182 ? -13.312 6.434 26.391 1 90.5 182 PRO B CA 1
ATOM 4021 C C . PRO B 1 182 ? -14.008 6.203 25.047 1 90.5 182 PRO B C 1
ATOM 4023 O O . PRO B 1 182 ? -13.641 5.285 24.312 1 90.5 182 PRO B O 1
ATOM 4026 N N . HIS B 1 183 ? -15.008 7.055 24.719 1 94.75 183 HIS B N 1
ATOM 4027 C CA . HIS B 1 183 ? -15.758 6.91 23.469 1 94.75 183 HIS B CA 1
ATOM 4028 C C . HIS B 1 183 ? -15.773 8.211 22.688 1 94.75 183 HIS B C 1
ATOM 4030 O O . HIS B 1 183 ? -15.539 9.289 23.234 1 94.75 183 HIS B O 1
ATOM 4036 N N . SER B 1 184 ? -16.094 8.055 21.453 1 97.19 184 SER B N 1
ATOM 4037 C CA . SER B 1 184 ? -16.203 9.25 20.609 1 97.19 184 SER B CA 1
ATOM 4038 C C . SER B 1 184 ? -17.422 10.07 21 1 97.19 184 SER B C 1
ATOM 4040 O O . SER B 1 184 ? -18.422 9.531 21.484 1 97.19 184 SER B O 1
ATOM 4042 N N . ILE B 1 185 ? -17.328 11.32 20.812 1 96.12 185 ILE B N 1
ATOM 4043 C CA . ILE B 1 185 ? -18.453 12.195 21.156 1 96.12 185 ILE B CA 1
ATOM 4044 C C . ILE B 1 185 ? -19.375 12.352 19.953 1 96.12 185 ILE B C 1
ATOM 4046 O O . ILE B 1 185 ? -20.531 12.719 20.109 1 96.12 185 ILE B O 1
ATOM 4050 N N . GLN B 1 186 ? -18.812 12.094 18.812 1 96.75 186 GLN B N 1
ATOM 4051 C CA . GLN B 1 186 ? -19.609 12.203 17.594 1 96.75 186 GLN B CA 1
ATOM 4052 C C . GLN B 1 186 ? -19.078 11.258 16.516 1 96.75 186 GLN B C 1
ATOM 4054 O O . GLN B 1 186 ? -17.859 11.086 16.375 1 96.75 186 GLN B O 1
ATOM 4059 N N . THR B 1 187 ? -20.016 10.594 15.812 1 97.62 187 THR B N 1
ATOM 4060 C CA . THR B 1 187 ? -19.703 9.75 14.672 1 97.62 187 THR B CA 1
ATOM 4061 C C . THR B 1 187 ? -20.453 10.211 13.43 1 97.62 187 THR B C 1
ATOM 4063 O O . THR B 1 187 ? -21.672 10.398 13.477 1 97.62 187 THR B O 1
ATOM 4066 N N . ILE B 1 188 ? -19.766 10.406 12.391 1 97.81 188 ILE B N 1
ATOM 4067 C CA . ILE B 1 188 ? -20.359 10.812 11.117 1 97.81 188 ILE B CA 1
ATOM 4068 C C . ILE B 1 188 ? -20.031 9.781 10.039 1 97.81 188 ILE B C 1
ATOM 4070 O O . ILE B 1 188 ? -18.859 9.461 9.812 1 97.81 188 ILE B O 1
ATOM 4074 N N . ILE B 1 189 ? -21.047 9.203 9.367 1 97.5 189 ILE B N 1
ATOM 4075 C CA . ILE B 1 189 ? -20.828 8.414 8.164 1 97.5 189 ILE B CA 1
ATOM 4076 C C . ILE B 1 189 ? -20.531 9.336 6.984 1 97.5 189 ILE B C 1
ATOM 4078 O O . ILE B 1 189 ? -21.453 9.734 6.254 1 97.5 189 ILE B O 1
ATOM 4082 N N . ALA B 1 190 ? -19.328 9.656 6.781 1 97.56 190 ALA B N 1
ATOM 4083 C CA . ALA B 1 190 ? -18.938 10.766 5.926 1 97.56 190 ALA B CA 1
ATOM 4084 C C . ALA B 1 190 ? -19 10.383 4.453 1 97.56 190 ALA B C 1
ATOM 4086 O O . ALA B 1 190 ? -19.344 11.203 3.604 1 97.56 190 ALA B O 1
ATOM 4087 N N . HIS B 1 191 ? -18.609 9.203 4.113 1 97.25 191 HIS B N 1
ATOM 4088 C CA . HIS B 1 191 ? -18.609 8.688 2.748 1 97.25 191 HIS B CA 1
ATOM 4089 C C . HIS B 1 191 ? -19.172 7.27 2.699 1 97.25 191 HIS B C 1
ATOM 4091 O O . HIS B 1 191 ? -18.406 6.301 2.656 1 97.25 191 HIS B O 1
ATOM 4097 N N . PRO B 1 192 ? -20.5 7.148 2.625 1 94.62 192 PRO B N 1
ATOM 4098 C CA . PRO B 1 192 ? -21.109 5.824 2.705 1 94.62 192 PRO B CA 1
ATOM 4099 C C . PRO B 1 192 ? -20.625 4.875 1.612 1 94.62 192 PRO B C 1
ATOM 4101 O O . PRO B 1 192 ? -20.688 5.211 0.427 1 94.62 192 PRO B O 1
ATOM 4104 N N . GLY B 1 193 ? -20.125 3.742 2.07 1 90.44 193 GLY B N 1
ATOM 4105 C CA . GLY B 1 193 ? -19.688 2.719 1.131 1 90.44 193 GLY B CA 1
ATOM 4106 C C . GLY B 1 193 ? -18.234 2.844 0.739 1 90.44 193 GLY B C 1
ATOM 4107 O O . GLY B 1 193 ? -17.703 1.997 0.017 1 90.44 193 GLY B O 1
ATOM 4108 N N . PHE B 1 194 ? -17.609 3.893 1.256 1 93.25 194 PHE B N 1
ATOM 4109 C CA . PHE B 1 194 ? -16.234 4.148 0.847 1 93.25 194 PHE B CA 1
ATOM 4110 C C . PHE B 1 194 ? -15.359 4.469 2.055 1 93.25 194 PHE B C 1
ATOM 4112 O O . PHE B 1 194 ? -15.859 4.914 3.09 1 93.25 194 PHE B O 1
ATOM 4119 N N . GLU B 1 195 ? -14.164 4.188 1.952 1 94.94 195 GLU B N 1
ATOM 4120 C CA . GLU B 1 195 ? -13.227 4.48 3.029 1 94.94 195 GLU B CA 1
ATOM 4121 C C . GLU B 1 195 ? -12.898 5.969 3.086 1 94.94 195 GLU B C 1
ATOM 4123 O O . GLU B 1 195 ? -12.75 6.617 2.049 1 94.94 195 GLU B O 1
ATOM 4128 N N . VAL B 1 196 ? -12.789 6.512 4.277 1 98.31 196 VAL B N 1
ATOM 4129 C CA . VAL B 1 196 ? -12.336 7.879 4.5 1 98.31 196 VAL B CA 1
ATOM 4130 C C . VAL B 1 196 ? -10.836 7.887 4.789 1 98.31 196 VAL B C 1
ATOM 4132 O O . VAL B 1 196 ? -10.391 7.285 5.766 1 98.31 196 VAL B O 1
ATOM 4135 N N . LEU B 1 197 ? -10.094 8.609 3.963 1 98 197 LEU B N 1
ATOM 4136 C CA . LEU B 1 197 ? -8.641 8.5 4.012 1 98 197 LEU B CA 1
ATOM 4137 C C . LEU B 1 197 ? -8.031 9.656 4.797 1 98 197 LEU B C 1
ATOM 4139 O O . LEU B 1 197 ? -6.938 9.539 5.348 1 98 197 LEU B O 1
ATOM 4143 N N . SER B 1 198 ? -8.734 10.773 4.777 1 98.44 198 SER B N 1
ATOM 4144 C CA . SER B 1 198 ? -8.18 11.945 5.453 1 98.44 198 SER B CA 1
ATOM 4145 C C . SER B 1 198 ? -9.281 12.898 5.898 1 98.44 198 SER B C 1
ATOM 4147 O O . SER B 1 198 ? -10.398 12.844 5.387 1 98.44 198 SER B O 1
ATOM 4149 N N . MET B 1 199 ? -8.938 13.664 6.848 1 98.75 199 MET B N 1
ATOM 4150 C CA . MET B 1 199 ? -9.758 14.781 7.301 1 98.75 199 MET B CA 1
ATOM 4151 C C . MET B 1 199 ? -8.891 15.938 7.77 1 98.75 199 MET B C 1
ATOM 4153 O O . MET B 1 199 ? -7.715 15.75 8.086 1 98.75 199 MET B O 1
ATOM 4157 N N . ASP B 1 200 ? -9.445 17.094 7.719 1 98.69 200 ASP B N 1
ATOM 4158 C CA . ASP B 1 200 ? -8.812 18.281 8.297 1 98.69 200 ASP B CA 1
ATOM 4159 C C . ASP B 1 200 ? -9.852 19.203 8.914 1 98.69 200 ASP B C 1
ATOM 4161 O O . ASP B 1 200 ? -11.039 19.094 8.633 1 98.69 200 ASP B O 1
ATOM 4165 N N . TRP B 1 201 ? -9.406 19.969 9.836 1 98.25 201 TRP B N 1
ATOM 4166 C CA . TRP B 1 201 ? -10.258 20.859 10.617 1 98.25 201 TRP B CA 1
ATOM 4167 C C . TRP B 1 201 ? -9.961 22.328 10.289 1 98.25 201 TRP B C 1
ATOM 4169 O O . TRP B 1 201 ? -8.82 22.781 10.406 1 98.25 201 TRP B O 1
ATOM 4179 N N . ASN B 1 202 ? -11.023 23.078 9.875 1 97.94 202 ASN B N 1
ATOM 4180 C CA . ASN B 1 202 ? -10.852 24.484 9.492 1 97.94 202 ASN B CA 1
ATOM 4181 C C . ASN B 1 202 ? -10.523 25.359 10.695 1 97.94 202 ASN B C 1
ATOM 4183 O O . ASN B 1 202 ? -11.297 25.438 11.648 1 97.94 202 ASN B O 1
ATOM 4187 N N . LYS B 1 203 ? -9.461 26.062 10.617 1 95.19 203 LYS B N 1
ATOM 4188 C CA . LYS B 1 203 ? -8.984 26.812 11.766 1 95.19 203 LYS B CA 1
ATOM 4189 C C . LYS B 1 203 ? -9.812 28.078 11.984 1 95.19 203 LYS B C 1
ATOM 4191 O O . LYS B 1 203 ? -9.852 28.625 13.086 1 95.19 203 LYS B O 1
ATOM 4196 N N . TYR B 1 204 ? -10.547 28.562 10.984 1 96.06 204 TYR B N 1
ATOM 4197 C CA . TYR B 1 204 ? -11.305 29.812 11.062 1 96.06 204 TYR B CA 1
ATOM 4198 C C . TYR B 1 204 ? -12.781 29.531 11.328 1 96.06 204 TYR B C 1
ATOM 4200 O O . TYR B 1 204 ? -13.523 30.422 11.727 1 96.06 204 TYR B O 1
ATOM 4208 N N . GLN B 1 205 ? -13.141 28.328 11.07 1 95.19 205 GLN B N 1
ATOM 4209 C CA . GLN B 1 205 ? -14.516 27.891 11.312 1 95.19 205 GLN B CA 1
ATOM 4210 C C . GLN B 1 205 ? -14.555 26.656 12.203 1 95.19 205 GLN B C 1
ATOM 4212 O O . GLN B 1 205 ? -14.508 25.531 11.711 1 95.19 205 GLN B O 1
ATOM 4217 N N . GLU B 1 206 ? -14.898 26.828 13.336 1 93.62 206 GLU B N 1
ATOM 4218 C CA . GLU B 1 206 ? -14.727 25.844 14.391 1 93.62 206 GLU B CA 1
ATOM 4219 C C . GLU B 1 206 ? -15.531 24.578 14.102 1 93.62 206 GLU B C 1
ATOM 4221 O O . GLU B 1 206 ? -15.125 23.484 14.484 1 93.62 206 GLU B O 1
ATOM 4226 N N . ASN B 1 207 ? -16.578 24.719 13.414 1 96.25 207 ASN B N 1
ATOM 4227 C CA . ASN B 1 207 ? -17.453 23.578 13.219 1 96.25 207 ASN B CA 1
ATOM 4228 C C . ASN B 1 207 ? -17.297 22.984 11.82 1 96.25 207 ASN B C 1
ATOM 4230 O O . ASN B 1 207 ? -18.078 22.109 11.414 1 96.25 207 ASN B O 1
ATOM 4234 N N . MET B 1 208 ? -16.297 23.359 11.141 1 97.31 208 MET B N 1
ATOM 4235 C CA . MET B 1 208 ? -16.156 22.906 9.758 1 97.31 208 MET B CA 1
ATOM 4236 C C . MET B 1 208 ? -15.016 21.891 9.633 1 97.31 208 MET B C 1
ATOM 4238 O O . MET B 1 208 ? -13.875 22.188 10 1 97.31 208 MET B O 1
ATOM 4242 N N . ILE B 1 209 ? -15.367 20.766 9.055 1 98 209 ILE B N 1
ATOM 4243 C CA . ILE B 1 209 ? -14.422 19.688 8.766 1 98 209 ILE B CA 1
ATOM 4244 C C . ILE B 1 209 ? -14.484 19.328 7.281 1 98 209 ILE B C 1
ATOM 4246 O O . ILE B 1 209 ? -15.539 19.438 6.652 1 98 209 ILE B O 1
ATOM 4250 N N . ILE B 1 210 ? -13.344 18.953 6.766 1 98.75 210 ILE B N 1
ATOM 4251 C CA . ILE B 1 210 ? -13.32 18.438 5.398 1 98.75 210 ILE B CA 1
ATOM 4252 C C . ILE B 1 210 ? -12.805 17 5.391 1 98.75 210 ILE B C 1
ATOM 4254 O O . ILE B 1 210 ? -12.031 16.609 6.266 1 98.75 210 ILE B O 1
ATOM 4258 N N . THR B 1 211 ? -13.297 16.203 4.465 1 98.81 211 THR B N 1
ATOM 4259 C CA . THR B 1 211 ? -12.906 14.797 4.387 1 98.81 211 THR B CA 1
ATOM 4260 C C . THR B 1 211 ? -12.555 14.414 2.953 1 98.81 211 THR B C 1
ATOM 4262 O O . THR B 1 211 ? -13.133 14.938 2.002 1 98.81 211 THR B O 1
ATOM 4265 N N . GLY B 1 212 ? -11.531 13.586 2.76 1 98.69 212 GLY B N 1
ATOM 4266 C CA . GLY B 1 212 ? -11.156 12.945 1.505 1 98.69 212 GLY B CA 1
ATOM 4267 C C . GLY B 1 212 ? -11.359 11.445 1.516 1 98.69 212 GLY B C 1
ATOM 4268 O O . GLY B 1 212 ? -11.109 10.789 2.529 1 98.69 212 GLY B O 1
ATOM 4269 N N . SER B 1 213 ? -11.695 10.883 0.349 1 97.94 213 SER B N 1
ATOM 4270 C CA . SER B 1 213 ? -12.172 9.5 0.357 1 97.94 213 SER B CA 1
ATOM 4271 C C . SER B 1 213 ? -11.75 8.766 -0.912 1 97.94 213 SER B C 1
ATOM 4273 O O . SER B 1 213 ? -11.281 9.391 -1.867 1 97.94 213 SER B O 1
ATOM 4275 N N . THR B 1 214 ? -11.977 7.422 -0.88 1 95.69 214 THR B N 1
ATOM 4276 C CA . THR B 1 214 ? -11.734 6.574 -2.041 1 95.69 214 THR B CA 1
ATOM 4277 C C . THR B 1 214 ? -12.828 6.762 -3.088 1 95.69 214 THR B C 1
ATOM 4279 O O . THR B 1 214 ? -12.688 6.32 -4.23 1 95.69 214 THR B O 1
ATOM 4282 N N . ASP B 1 215 ? -13.953 7.488 -2.717 1 95.31 215 ASP B N 1
ATOM 4283 C CA . ASP B 1 215 ? -15.008 7.734 -3.699 1 95.31 215 ASP B CA 1
ATOM 4284 C C . ASP B 1 215 ? -14.648 8.906 -4.605 1 95.31 215 ASP B C 1
ATOM 4286 O O . ASP B 1 215 ? -15.484 9.398 -5.363 1 95.31 215 ASP B O 1
ATOM 4290 N N . LYS B 1 216 ? -13.461 9.453 -4.465 1 96.69 216 LYS B N 1
ATOM 4291 C CA . LYS B 1 216 ? -12.867 10.453 -5.352 1 96.69 216 LYS B CA 1
ATOM 4292 C C . LYS B 1 216 ? -13.383 11.852 -5.027 1 96.69 216 LYS B C 1
ATOM 4294 O O . LYS B 1 216 ? -13.133 12.797 -5.777 1 96.69 216 LYS B O 1
ATOM 4299 N N . THR B 1 217 ? -14.047 11.977 -3.885 1 98.25 217 THR B N 1
ATOM 4300 C CA . THR B 1 217 ? -14.625 13.281 -3.57 1 98.25 217 THR B CA 1
ATOM 4301 C C . THR B 1 217 ? -14.031 13.836 -2.281 1 98.25 217 THR B C 1
ATOM 4303 O O . THR B 1 217 ? -13.398 13.109 -1.514 1 98.25 217 THR B O 1
ATOM 4306 N N . ILE B 1 218 ? -14.227 15.117 -2.16 1 98.75 218 ILE B N 1
ATOM 4307 C CA . ILE B 1 218 ? -14 15.844 -0.916 1 98.75 218 ILE B CA 1
ATOM 4308 C C . ILE B 1 218 ? -15.328 16.375 -0.385 1 98.75 218 ILE B C 1
ATOM 4310 O O . ILE B 1 218 ? -16.109 16.984 -1.13 1 98.75 218 ILE B O 1
ATOM 4314 N N . LYS B 1 219 ? -15.562 16.172 0.871 1 98.62 219 LYS B N 1
ATOM 4315 C CA . LYS B 1 219 ? -16.812 16.672 1.445 1 98.62 219 LYS B CA 1
ATOM 4316 C C . LYS B 1 219 ? -16.531 17.656 2.584 1 98.62 219 LYS B C 1
ATOM 4318 O O . LYS B 1 219 ? -15.555 17.484 3.326 1 98.62 219 LYS B O 1
ATOM 4323 N N . VAL B 1 220 ? -17.375 18.656 2.641 1 98.31 220 VAL B N 1
ATOM 4324 C CA . VAL B 1 220 ? -17.344 19.656 3.709 1 98.31 220 VAL B CA 1
ATOM 4325 C C . VAL B 1 220 ? -18.5 19.422 4.676 1 98.31 220 VAL B C 1
ATOM 4327 O O . VAL B 1 220 ? -19.641 19.25 4.258 1 98.31 220 VAL B O 1
ATOM 4330 N N . TRP B 1 221 ? -18.156 19.406 5.914 1 98.25 221 TRP B N 1
ATOM 4331 C CA . TRP B 1 221 ? -19.141 19.094 6.934 1 98.25 221 TRP B CA 1
ATOM 4332 C C . TRP B 1 221 ? -19.234 20.219 7.965 1 98.25 221 TRP B C 1
ATOM 4334 O O . TRP B 1 221 ? -18.25 20.891 8.242 1 98.25 221 TRP B O 1
ATOM 4344 N N . ASP B 1 222 ? -20.438 20.406 8.508 1 97.69 222 ASP B N 1
ATOM 4345 C CA . ASP B 1 222 ? -20.703 21.203 9.703 1 97.69 222 ASP B CA 1
ATOM 4346 C C . ASP B 1 222 ? -21.016 20.312 10.898 1 97.69 222 ASP B C 1
ATOM 4348 O O . ASP B 1 222 ? -22.031 19.609 10.898 1 97.69 222 ASP B O 1
ATOM 4352 N N . LEU B 1 223 ? -20.219 20.344 11.906 1 96.56 223 LEU B N 1
ATOM 4353 C CA . LEU B 1 223 ? -20.328 19.453 13.055 1 96.56 223 LEU B CA 1
ATOM 4354 C C . LEU B 1 223 ? -21.641 19.656 13.781 1 96.56 223 LEU B C 1
ATOM 4356 O O . LEU B 1 223 ? -22.078 18.797 14.555 1 96.56 223 LEU B O 1
ATOM 4360 N N . ARG B 1 224 ? -22.438 20.797 13.57 1 95.38 224 ARG B N 1
ATOM 4361 C CA . ARG B 1 224 ? -23.719 21.078 14.211 1 95.38 224 ARG B CA 1
ATOM 4362 C C . ARG B 1 224 ? -24.859 20.375 13.477 1 95.38 224 ARG B C 1
ATOM 4364 O O . ARG B 1 224 ? -25.953 20.203 14.023 1 95.38 224 ARG B O 1
ATOM 4371 N N . ARG B 1 225 ? -24.5 20.078 12.219 1 94.44 225 ARG B N 1
ATOM 4372 C CA . ARG B 1 225 ? -25.453 19.391 11.352 1 94.44 225 ARG B CA 1
ATOM 4373 C C . ARG B 1 225 ? -24.75 18.312 10.523 1 94.44 225 ARG B C 1
ATOM 4375 O O . ARG B 1 225 ? -24.359 18.562 9.383 1 94.44 225 ARG B O 1
ATOM 4382 N N . THR B 1 226 ? -24.875 17.094 11.023 1 92.44 226 THR B N 1
ATOM 4383 C CA . THR B 1 226 ? -24.031 16.062 10.43 1 92.44 226 THR B CA 1
ATOM 4384 C C . THR B 1 226 ? -24.859 15.086 9.594 1 92.44 226 THR B C 1
ATOM 4386 O O . THR B 1 226 ? -24.359 14.055 9.141 1 92.44 226 THR B O 1
ATOM 4389 N N . ASP B 1 227 ? -26.125 15.367 9.383 1 92.25 227 ASP B N 1
ATOM 4390 C CA . ASP B 1 227 ? -27.016 14.5 8.617 1 92.25 227 ASP B CA 1
ATOM 4391 C C . ASP B 1 227 ? -26.688 14.555 7.129 1 92.25 227 ASP B C 1
ATOM 4393 O O . ASP B 1 227 ? -26.938 13.602 6.395 1 92.25 227 ASP B O 1
ATOM 4397 N N . HIS B 1 228 ? -26.188 15.805 6.758 1 93.62 228 HIS B N 1
ATOM 4398 C CA . HIS B 1 228 ? -25.797 15.969 5.363 1 93.62 228 HIS B CA 1
ATOM 4399 C C . HIS B 1 228 ? -24.531 16.812 5.234 1 93.62 228 HIS B C 1
ATOM 4401 O O . HIS B 1 228 ? -24.281 17.688 6.074 1 93.62 228 HIS B O 1
ATOM 4407 N N . GLU B 1 229 ? -23.828 16.516 4.211 1 96.31 229 GLU B N 1
ATOM 4408 C CA . GLU B 1 229 ? -22.641 17.328 3.943 1 96.31 229 GLU B CA 1
ATOM 4409 C C . GLU B 1 229 ? -23.031 18.719 3.461 1 96.31 229 GLU B C 1
ATOM 4411 O O . GLU B 1 229 ? -24.062 18.891 2.816 1 96.31 229 GLU B O 1
ATOM 4416 N N . LEU B 1 230 ? -22.25 19.688 3.738 1 95.5 230 LEU B N 1
ATOM 4417 C CA . LEU B 1 230 ? -22.453 21.047 3.25 1 95.5 230 LEU B CA 1
ATOM 4418 C C . LEU B 1 230 ? -22.109 21.141 1.765 1 95.5 230 LEU B C 1
ATOM 4420 O O . LEU B 1 230 ? -22.828 21.812 1.007 1 95.5 230 LEU B O 1
ATOM 4424 N N . LEU B 1 231 ? -20.984 20.594 1.392 1 96.5 231 LEU B N 1
ATOM 4425 C CA . LEU B 1 231 ? -20.5 20.578 0.011 1 96.5 231 LEU B CA 1
ATOM 4426 C C . LEU B 1 231 ? -19.906 19.234 -0.352 1 96.5 231 LEU B C 1
ATOM 4428 O O . LEU B 1 231 ? -19.375 18.531 0.512 1 96.5 231 LEU B O 1
ATOM 4432 N N . CYS B 1 232 ? -20.047 18.875 -1.573 1 97.75 232 CYS B N 1
ATOM 4433 C CA . CYS B 1 232 ? -19.359 17.734 -2.18 1 97.75 232 CYS B CA 1
ATOM 4434 C C . CYS B 1 232 ? -18.531 18.172 -3.383 1 97.75 232 CYS B C 1
ATOM 4436 O O . CYS B 1 232 ? -19.094 18.531 -4.426 1 97.75 232 CYS B O 1
ATOM 4438 N N . LEU B 1 233 ? -17.266 18.172 -3.219 1 98.06 233 LEU B N 1
ATOM 4439 C CA . LEU B 1 233 ? -16.359 18.609 -4.27 1 98.06 233 LEU B CA 1
ATOM 4440 C C . LEU B 1 233 ? -15.922 17.453 -5.148 1 98.06 233 LEU B C 1
ATOM 4442 O O . LEU B 1 233 ? -15.367 16.469 -4.648 1 98.06 233 LEU B O 1
ATOM 4446 N N . ARG B 1 234 ? -16.141 17.625 -6.43 1 96.94 234 ARG B N 1
ATOM 4447 C CA . ARG B 1 234 ? -15.82 16.594 -7.418 1 96.94 234 ARG B CA 1
ATOM 4448 C C . ARG B 1 234 ? -14.797 17.109 -8.422 1 96.94 234 ARG B C 1
ATOM 4450 O O . ARG B 1 234 ? -14.836 18.281 -8.82 1 96.94 234 ARG B O 1
ATOM 4457 N N . GLY B 1 235 ? -13.906 16.234 -8.766 1 96.5 235 GLY B N 1
ATOM 4458 C CA . GLY B 1 235 ? -12.898 16.641 -9.734 1 96.5 235 GLY B CA 1
ATOM 4459 C C . GLY B 1 235 ? -11.719 15.68 -9.805 1 96.5 235 GLY B C 1
ATOM 4460 O O . GLY B 1 235 ? -11.016 15.641 -10.82 1 96.5 235 GLY B O 1
ATOM 4461 N N . HIS B 1 236 ? -11.484 14.969 -8.781 1 97.69 236 HIS B N 1
ATOM 4462 C CA . HIS B 1 236 ? -10.414 13.977 -8.781 1 97.69 236 HIS B CA 1
ATOM 4463 C C . HIS B 1 236 ? -10.836 12.719 -9.539 1 97.69 236 HIS B C 1
ATOM 4465 O O . HIS B 1 236 ? -12.023 12.383 -9.578 1 97.69 236 HIS B O 1
ATOM 4471 N N . GLU B 1 237 ? -9.867 12.008 -10.078 1 94.38 237 GLU B N 1
ATOM 4472 C CA . GLU B 1 237 ? -10.141 10.805 -10.867 1 94.38 237 GLU B CA 1
ATOM 4473 C C . GLU B 1 237 ? -9.883 9.539 -10.055 1 94.38 237 GLU B C 1
ATOM 4475 O O . GLU B 1 237 ? -10.328 8.453 -10.43 1 94.38 237 GLU B O 1
ATOM 4480 N N . TYR B 1 238 ? -9.18 9.664 -9.016 1 93.88 238 TYR B N 1
ATOM 4481 C CA . TYR B 1 238 ? -8.883 8.555 -8.102 1 93.88 238 TYR B CA 1
ATOM 4482 C C . TYR B 1 238 ? -9.016 9 -6.652 1 93.88 238 TYR B C 1
ATOM 4484 O O . TYR B 1 238 ? -9.461 10.117 -6.371 1 93.88 238 TYR B O 1
ATOM 4492 N N . ALA B 1 239 ? -8.734 8.109 -5.754 1 95.88 239 ALA B N 1
ATOM 4493 C CA . ALA B 1 239 ? -8.898 8.336 -4.32 1 95.88 239 ALA B CA 1
ATOM 4494 C C . ALA B 1 239 ? -8.18 9.609 -3.885 1 95.88 239 ALA B C 1
ATOM 4496 O O . ALA B 1 239 ? -7.074 9.898 -4.352 1 95.88 239 ALA B O 1
ATOM 4497 N N . VAL B 1 240 ? -8.82 10.383 -2.975 1 98.31 240 VAL B N 1
ATOM 4498 C CA . VAL B 1 240 ? -8.242 11.578 -2.371 1 98.31 240 VAL B CA 1
ATOM 4499 C C . VAL B 1 240 ? -7.523 11.211 -1.076 1 98.31 240 VAL B C 1
ATOM 4501 O O . VAL B 1 240 ? -8.164 10.984 -0.046 1 98.31 240 VAL B O 1
ATOM 4504 N N . ARG B 1 241 ? -6.199 11.258 -1.117 1 97.69 241 ARG B N 1
ATOM 4505 C CA . ARG B 1 241 ? -5.391 10.711 -0.035 1 97.69 241 ARG B CA 1
ATOM 4506 C C . ARG B 1 241 ? -5.211 11.727 1.087 1 97.69 241 ARG B C 1
ATOM 4508 O O . ARG B 1 241 ? -5.09 11.352 2.256 1 97.69 241 ARG B O 1
ATOM 4515 N N . ARG B 1 242 ? -5.133 13.016 0.709 1 98.56 242 ARG B N 1
ATOM 4516 C CA . ARG B 1 242 ? -4.871 14.047 1.707 1 98.56 242 ARG B CA 1
ATOM 4517 C C . ARG B 1 242 ? -5.676 15.312 1.412 1 98.56 242 ARG B C 1
ATOM 4519 O O . ARG B 1 242 ? -5.812 15.711 0.254 1 98.56 242 ARG B O 1
ATOM 4526 N N . VAL B 1 243 ? -6.219 15.906 2.498 1 98.81 243 VAL B N 1
ATOM 4527 C CA . VAL B 1 243 ? -6.895 17.203 2.396 1 98.81 243 VAL B CA 1
ATOM 4528 C C . VAL B 1 243 ? -6.379 18.141 3.486 1 98.81 243 VAL B C 1
ATOM 4530 O O . VAL B 1 243 ? -6.109 17.703 4.609 1 98.81 243 VAL B O 1
ATOM 4533 N N . LYS B 1 244 ? -6.242 19.375 3.135 1 98.69 244 LYS B N 1
ATOM 4534 C CA . LYS B 1 244 ? -5.766 20.375 4.086 1 98.69 244 LYS B CA 1
ATOM 4535 C C . LYS B 1 244 ? -6.492 21.703 3.898 1 98.69 244 LYS B C 1
ATOM 4537 O O . LYS B 1 244 ? -6.621 22.203 2.775 1 98.69 244 LYS B O 1
ATOM 4542 N N . CYS B 1 245 ? -6.949 22.25 4.996 1 98.44 245 CYS B N 1
ATOM 4543 C CA . CYS B 1 245 ? -7.445 23.625 4.984 1 98.44 245 CYS B CA 1
ATOM 4544 C C . CYS B 1 245 ? -6.297 24.625 4.973 1 98.44 245 CYS B C 1
ATOM 4546 O O . CYS B 1 245 ? -5.293 24.422 5.66 1 98.44 245 CYS B O 1
ATOM 4548 N N . SER B 1 246 ? -6.52 25.703 4.211 1 98.06 246 SER B N 1
ATOM 4549 C CA . SER B 1 246 ? -5.508 26.75 4.227 1 98.06 246 SER B CA 1
ATOM 4550 C C . SER B 1 246 ? -5.453 27.453 5.582 1 98.06 246 SER B C 1
ATOM 4552 O O . SER B 1 246 ? -6.488 2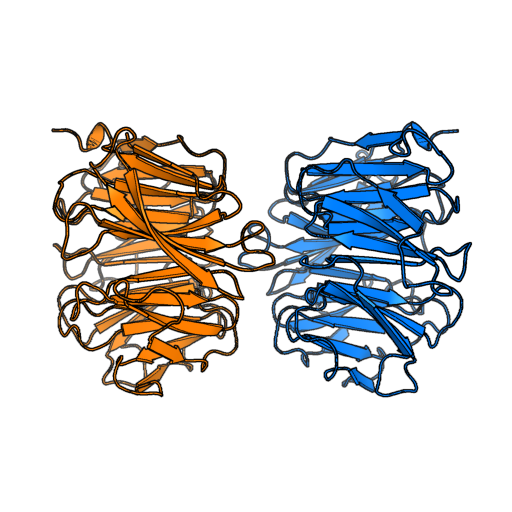7.75 6.172 1 98.06 246 SER B O 1
ATOM 4554 N N . PRO B 1 247 ? -4.215 27.672 6.016 1 96.75 247 PRO B N 1
ATOM 4555 C CA . PRO B 1 247 ? -4.102 28.422 7.27 1 96.75 247 PRO B CA 1
ATOM 4556 C C . PRO B 1 247 ? -4.258 29.922 7.07 1 96.75 247 PRO B C 1
ATOM 4558 O O . PRO B 1 247 ? -4.246 30.688 8.047 1 96.75 247 PRO B O 1
ATOM 4561 N N . HIS B 1 248 ? -4.461 30.406 5.836 1 97.06 248 HIS B N 1
ATOM 4562 C CA . HIS B 1 248 ? -4.465 31.828 5.551 1 97.06 248 HIS B CA 1
ATOM 4563 C C . HIS B 1 248 ? -5.816 32.281 5.004 1 97.06 248 HIS B C 1
ATOM 4565 O O . HIS B 1 248 ? -6.078 33.469 4.906 1 97.06 248 HIS B O 1
ATOM 4571 N N . ASN B 1 249 ? -6.609 31.359 4.633 1 96.38 249 ASN B N 1
ATOM 4572 C CA . ASN B 1 249 ? -7.91 31.656 4.043 1 96.38 249 ASN B CA 1
ATOM 4573 C C . ASN B 1 249 ? -8.93 30.562 4.336 1 96.38 249 ASN B C 1
ATOM 4575 O O . ASN B 1 249 ? -8.781 29.438 3.859 1 96.38 249 ASN B O 1
ATOM 4579 N N . SER B 1 250 ? -10 30.891 4.922 1 95.88 250 SER B N 1
ATOM 4580 C CA . SER B 1 250 ? -10.977 29.938 5.418 1 95.88 250 SER B CA 1
ATOM 4581 C C . SER B 1 250 ? -11.688 29.219 4.27 1 95.88 250 SER B C 1
ATOM 4583 O O . SER B 1 250 ? -12.258 28.141 4.457 1 95.88 250 SER B O 1
ATOM 4585 N N . ASN B 1 251 ? -11.578 29.734 3.137 1 97.31 251 ASN B N 1
ATOM 4586 C CA . ASN B 1 251 ? -12.359 29.188 2.033 1 97.31 251 ASN B CA 1
ATOM 4587 C C . ASN B 1 251 ? -11.508 28.312 1.119 1 97.31 251 ASN B C 1
ATOM 4589 O O . ASN B 1 251 ? -12.031 27.688 0.193 1 97.31 251 ASN B O 1
ATOM 4593 N N . ILE B 1 252 ? -10.234 28.234 1.381 1 98.06 252 ILE B N 1
ATOM 4594 C CA . ILE B 1 252 ? -9.328 27.547 0.46 1 98.06 252 ILE B CA 1
ATOM 4595 C C . ILE B 1 252 ? -8.93 26.203 1.036 1 98.06 252 ILE B C 1
ATOM 4597 O O . ILE B 1 252 ? -8.508 26.109 2.189 1 98.06 252 ILE B O 1
ATOM 4601 N N . ILE B 1 253 ? -9.094 25.156 0.193 1 98 253 ILE B N 1
ATOM 4602 C CA . ILE B 1 253 ? -8.742 23.781 0.528 1 98 253 ILE B CA 1
ATOM 4603 C C . ILE B 1 253 ? -7.773 23.234 -0.515 1 98 253 ILE B C 1
ATOM 4605 O O . ILE B 1 253 ? -7.93 23.484 -1.712 1 98 253 ILE B O 1
ATOM 4609 N N . ALA B 1 254 ? -6.797 22.516 -0.086 1 98.81 254 ALA B N 1
ATOM 4610 C CA . ALA B 1 254 ? -5.926 21.781 -0.992 1 98.81 254 ALA B CA 1
ATOM 4611 C C . ALA B 1 254 ? -6.117 20.266 -0.822 1 98.81 254 ALA B C 1
ATOM 4613 O O . ALA B 1 254 ? -6.438 19.797 0.271 1 98.81 254 ALA B O 1
ATOM 4614 N N . SER B 1 255 ? -5.984 19.516 -1.904 1 98.88 255 SER B N 1
ATOM 4615 C CA . SER B 1 255 ? -6.117 18.062 -1.861 1 98.88 255 SER B CA 1
ATOM 4616 C C . SER B 1 255 ? -5.047 17.391 -2.709 1 98.88 255 SER B C 1
ATOM 4618 O O . SER B 1 255 ? -4.625 17.922 -3.734 1 98.88 255 SER B O 1
ATOM 4620 N N . ALA B 1 256 ? -4.523 16.234 -2.27 1 98.69 256 ALA B N 1
ATOM 4621 C CA . ALA B 1 256 ? -3.6 15.359 -2.98 1 98.69 256 ALA B CA 1
ATOM 4622 C C . ALA B 1 256 ? -4.246 14.008 -3.277 1 98.69 256 ALA B C 1
ATOM 4624 O O . ALA B 1 256 ? -4.988 13.477 -2.449 1 98.69 256 ALA B O 1
ATOM 4625 N N . SER B 1 257 ? -3.898 13.43 -4.426 1 98 257 SER B N 1
ATOM 4626 C CA . SER B 1 257 ? -4.68 12.289 -4.887 1 98 257 SER B CA 1
ATOM 4627 C C . SER B 1 257 ? -3.799 11.273 -5.617 1 98 257 SER B C 1
ATOM 4629 O O . SER B 1 257 ? -2.688 11.602 -6.039 1 98 257 SER B O 1
ATOM 4631 N N . TYR B 1 258 ? -4.402 10.055 -5.73 1 94.31 258 TYR B N 1
ATOM 4632 C CA . TYR B 1 258 ? -3.768 8.969 -6.473 1 94.31 258 TYR B CA 1
ATOM 4633 C C . TYR B 1 258 ? -3.85 9.219 -7.977 1 94.31 258 TYR B C 1
ATOM 4635 O O . TYR B 1 258 ? -3.254 8.484 -8.766 1 94.31 258 TYR B O 1
ATOM 4643 N N . ASP B 1 259 ? -4.5 10.367 -8.383 1 95.19 259 ASP B N 1
ATOM 4644 C CA . ASP B 1 259 ? -4.531 10.703 -9.805 1 95.19 259 ASP B CA 1
ATOM 4645 C C . ASP B 1 259 ? -3.322 11.555 -10.188 1 95.19 259 ASP B C 1
ATOM 4647 O O . ASP B 1 259 ? -3.34 12.234 -11.219 1 95.19 259 ASP B O 1
ATOM 4651 N N . MET B 1 260 ? -2.357 11.617 -9.336 1 96.56 260 MET B N 1
ATOM 4652 C CA . MET B 1 260 ? -1.036 12.203 -9.539 1 96.56 260 MET B CA 1
ATOM 4653 C C . MET B 1 260 ? -1.109 13.727 -9.516 1 96.56 260 MET B C 1
ATOM 4655 O O . MET B 1 260 ? -0.193 14.406 -9.984 1 96.56 260 MET B O 1
ATOM 4659 N N . THR B 1 261 ? -2.215 14.266 -8.914 1 98.38 261 THR B N 1
ATOM 4660 C CA . THR B 1 261 ? -2.344 15.719 -8.906 1 98.38 261 THR B CA 1
ATOM 4661 C C . THR B 1 261 ? -2.58 16.234 -7.484 1 98.38 261 THR B C 1
ATOM 4663 O O . THR B 1 261 ? -3.004 15.477 -6.609 1 98.38 261 THR B O 1
ATOM 4666 N N . MET B 1 262 ? -2.215 17.453 -7.305 1 98.62 262 MET B N 1
ATOM 4667 C CA . MET B 1 262 ? -2.732 18.297 -6.227 1 98.62 262 MET B CA 1
ATOM 4668 C C . MET B 1 262 ? -3.73 19.312 -6.766 1 98.62 262 MET B C 1
ATOM 4670 O O . MET B 1 262 ? -3.516 19.906 -7.832 1 98.62 262 MET B O 1
ATOM 4674 N N . ARG B 1 263 ? -4.809 19.562 -6.023 1 98.75 263 ARG B N 1
ATOM 4675 C CA . ARG B 1 263 ? -5.824 20.5 -6.488 1 98.75 263 ARG B CA 1
ATOM 4676 C C . ARG B 1 263 ? -6.188 21.5 -5.395 1 98.75 263 ARG B C 1
ATOM 4678 O O . ARG B 1 263 ? -6.117 21.172 -4.207 1 98.75 263 ARG B O 1
ATOM 4685 N N . LEU B 1 264 ? -6.551 22.719 -5.832 1 98.5 264 LEU B N 1
ATOM 4686 C CA . LEU B 1 264 ? -7.02 23.766 -4.941 1 98.5 264 LEU B CA 1
ATOM 4687 C C . LEU B 1 264 ? -8.5 24.047 -5.168 1 98.5 264 LEU B C 1
ATOM 4689 O O . LEU B 1 264 ? -8.961 24.078 -6.312 1 98.5 264 LEU B O 1
ATOM 4693 N N . TRP B 1 265 ? -9.125 24.25 -4.078 1 98.56 265 TRP B N 1
ATOM 4694 C CA . TRP B 1 265 ? -10.562 24.5 -4.113 1 98.56 265 TRP B CA 1
ATOM 4695 C C . TRP B 1 265 ? -10.906 25.766 -3.348 1 98.56 265 TRP B C 1
ATOM 4697 O O . TRP B 1 265 ? -10.352 26.031 -2.277 1 98.56 265 TRP B O 1
ATOM 4707 N N . ASP B 1 266 ? -11.836 26.531 -3.889 1 98.12 266 ASP B N 1
ATOM 4708 C CA . ASP B 1 266 ? -12.461 27.656 -3.197 1 98.12 266 ASP B CA 1
ATOM 4709 C C . ASP B 1 266 ? -13.93 27.359 -2.895 1 98.12 266 ASP B C 1
ATOM 4711 O O . ASP B 1 266 ? -14.789 27.484 -3.771 1 98.12 266 ASP B O 1
ATOM 4715 N N . ILE B 1 267 ? -14.25 27.125 -1.683 1 97.12 267 ILE B N 1
ATOM 4716 C CA . ILE B 1 267 ? -15.562 26.609 -1.317 1 97.12 267 ILE B CA 1
ATOM 4717 C C . ILE B 1 267 ? -16.562 27.75 -1.216 1 97.12 267 ILE B C 1
ATOM 4719 O O . ILE B 1 267 ? -17.75 27.531 -0.971 1 97.12 267 ILE B O 1
ATOM 4723 N N . SER B 1 268 ? -16.125 28.938 -1.345 1 95.94 268 SER B N 1
ATOM 4724 C CA . SER B 1 268 ? -17.047 30.078 -1.389 1 95.94 268 SER B CA 1
ATOM 4725 C C . SER B 1 268 ? -17.688 30.219 -2.766 1 95.94 268 SER B C 1
ATOM 4727 O O . SER B 1 268 ? -18.672 30.938 -2.924 1 95.94 268 SER B O 1
ATOM 4729 N N . ARG B 1 269 ? -17.078 29.547 -3.646 1 93.44 269 ARG B N 1
ATOM 4730 C CA . ARG B 1 269 ? -17.609 29.609 -5 1 93.44 269 ARG B CA 1
ATOM 4731 C C . ARG B 1 269 ? -18.781 28.656 -5.172 1 93.44 269 ARG B C 1
ATOM 4733 O O . ARG B 1 269 ? -18.672 27.469 -4.871 1 93.44 269 ARG B O 1
ATOM 4740 N N . GLN B 1 270 ? -19.891 29.156 -5.688 1 84.62 270 GLN B N 1
ATOM 4741 C CA . GLN B 1 270 ? -21.094 28.344 -5.902 1 84.62 270 GLN B CA 1
ATOM 4742 C C . GLN B 1 270 ? -20.922 27.422 -7.102 1 84.62 270 GLN B C 1
ATOM 4744 O O . GLN B 1 270 ? -21.344 26.266 -7.062 1 84.62 270 GLN B O 1
ATOM 4749 N N . SER B 1 271 ? -20.266 28.078 -8.094 1 88.62 271 SER B N 1
ATOM 4750 C CA . SER B 1 271 ? -20 27.312 -9.297 1 88.62 271 SER B CA 1
ATOM 4751 C C . SER B 1 271 ? -18.5 27.109 -9.508 1 88.62 271 SER B C 1
ATOM 4753 O O . SER B 1 271 ? -17.703 28.031 -9.266 1 88.62 271 SER B O 1
ATOM 4755 N N . ASN B 1 272 ? -17.953 26.016 -9.797 1 92.38 272 ASN B N 1
ATOM 4756 C CA . ASN B 1 272 ? -16.578 25.656 -10.156 1 92.38 272 ASN B CA 1
ATOM 4757 C C . ASN B 1 272 ? -15.617 25.875 -8.992 1 92.38 272 ASN B C 1
ATOM 4759 O O . ASN B 1 272 ? -14.688 26.688 -9.102 1 92.38 272 ASN B O 1
ATOM 4763 N N . PRO B 1 273 ? -15.789 25.312 -7.922 1 97.06 273 PRO B N 1
ATOM 4764 C CA . PRO B 1 273 ? -14.93 25.484 -6.75 1 97.06 273 PRO B CA 1
ATOM 4765 C C . PRO B 1 273 ? -13.484 25.062 -7.016 1 97.06 273 PRO B C 1
ATOM 4767 O O . PRO B 1 273 ? -12.578 25.422 -6.262 1 97.06 273 PRO B O 1
ATOM 4770 N N . LEU B 1 274 ? -13.211 24.234 -8.039 1 98.06 274 LEU B N 1
ATOM 4771 C CA . LEU B 1 274 ? -11.852 23.859 -8.406 1 98.06 274 LEU B CA 1
ATOM 4772 C C . LEU B 1 274 ? -11.125 25.016 -9.086 1 98.06 274 LEU B C 1
ATOM 4774 O O . LEU B 1 274 ? -11.438 25.375 -10.219 1 98.06 274 LEU B O 1
ATOM 4778 N N . ILE B 1 275 ? -10.102 25.531 -8.461 1 97.25 275 ILE B N 1
ATOM 4779 C CA . ILE B 1 275 ? -9.547 26.781 -8.961 1 97.25 275 ILE B CA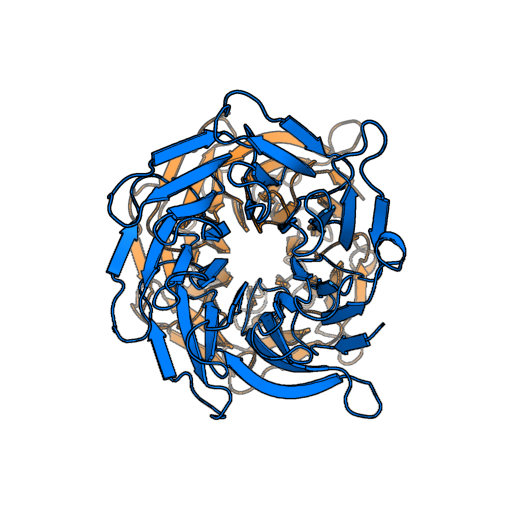 1
ATOM 4780 C C . ILE B 1 275 ? -8.164 26.531 -9.547 1 97.25 275 ILE B C 1
ATOM 4782 O O . ILE B 1 275 ? -7.621 27.391 -10.258 1 97.25 275 ILE B O 1
ATOM 4786 N N . GLU B 1 276 ? -7.551 25.422 -9.188 1 97.19 276 GLU B N 1
ATOM 4787 C CA . GLU B 1 276 ? -6.227 25.125 -9.727 1 97.19 276 GLU B CA 1
ATOM 4788 C C . GLU B 1 276 ? -5.934 23.625 -9.688 1 97.19 276 GLU B C 1
ATOM 4790 O O . GLU B 1 276 ? -6.348 22.938 -8.758 1 97.19 276 GLU B O 1
ATOM 4795 N N . VAL B 1 277 ? -5.32 23.109 -10.727 1 98.12 277 VAL B N 1
ATOM 4796 C CA . VAL B 1 277 ? -4.793 21.75 -10.781 1 98.12 277 VAL B CA 1
ATOM 4797 C C . VAL B 1 277 ? -3.275 21.797 -10.961 1 98.12 277 VAL B C 1
ATOM 4799 O O . VAL B 1 277 ? -2.77 22.422 -11.891 1 98.12 277 VAL B O 1
ATOM 4802 N N . TYR B 1 278 ? -2.525 21.312 -10.062 1 98.19 278 TYR B N 1
ATOM 4803 C CA . TYR B 1 278 ? -1.084 21.125 -10.195 1 98.19 278 TYR B CA 1
ATOM 4804 C C . TYR B 1 278 ? -0.752 19.688 -10.586 1 98.19 278 TYR B C 1
ATOM 4806 O O . TYR B 1 278 ? -0.944 18.766 -9.797 1 98.19 278 TYR B O 1
ATOM 4814 N N . ASP B 1 279 ? -0.224 19.453 -11.742 1 97.81 279 ASP B N 1
ATOM 4815 C CA . ASP B 1 279 ? 0.05 18.125 -12.273 1 97.81 279 ASP B CA 1
ATOM 4816 C C . ASP B 1 279 ? 1.545 17.922 -12.516 1 97.81 279 ASP B C 1
ATOM 4818 O O . ASP B 1 279 ? 1.942 17.281 -13.492 1 97.81 279 ASP B O 1
ATOM 4822 N N . GLY B 1 280 ? 2.342 18.469 -11.641 1 97.56 280 GLY B N 1
ATOM 4823 C CA . GLY B 1 280 ? 3.785 18.422 -11.805 1 97.56 280 GLY B CA 1
ATOM 4824 C C . GLY B 1 280 ? 4.379 17.078 -11.438 1 97.56 280 GLY B C 1
ATOM 4825 O O . GLY B 1 280 ? 5.527 16.781 -11.781 1 97.56 280 GLY B O 1
ATOM 4826 N N . HIS B 1 281 ? 3.676 16.219 -10.758 1 97.75 281 HIS B N 1
ATOM 4827 C CA . HIS B 1 281 ? 4.156 14.891 -10.375 1 97.75 281 HIS B CA 1
ATOM 4828 C C . HIS B 1 281 ? 3.789 13.844 -11.422 1 97.75 281 HIS B C 1
ATOM 4830 O O . HIS B 1 281 ? 2.83 14.031 -12.18 1 97.75 281 HIS B O 1
ATOM 4836 N N . THR B 1 282 ? 4.539 12.727 -11.43 1 94.75 282 THR B N 1
ATOM 4837 C CA . THR B 1 282 ? 4.305 11.695 -12.43 1 94.75 282 THR B CA 1
ATOM 4838 C C . THR B 1 282 ? 3.773 10.422 -11.781 1 94.75 282 THR B C 1
ATOM 4840 O O . THR B 1 282 ? 3.525 9.43 -12.469 1 94.75 282 THR B O 1
ATOM 4843 N N . GLU B 1 283 ? 3.67 10.445 -10.508 1 94.56 283 GLU B N 1
ATOM 4844 C CA . GLU B 1 283 ? 3.1 9.344 -9.742 1 94.56 283 GLU B CA 1
ATOM 4845 C C . GLU B 1 283 ? 2.164 9.852 -8.648 1 94.56 283 GLU B C 1
ATOM 4847 O O . GLU B 1 283 ? 1.955 11.055 -8.523 1 94.56 283 GLU B O 1
ATOM 4852 N N . PHE B 1 284 ? 1.59 8.883 -7.883 1 96.62 284 PHE B N 1
ATOM 4853 C CA . PHE B 1 284 ? 0.618 9.195 -6.84 1 96.62 284 PHE B CA 1
ATOM 4854 C C . PHE B 1 284 ? 1.141 10.297 -5.926 1 96.62 284 PHE B C 1
ATOM 4856 O O . PHE B 1 284 ? 2.275 10.227 -5.449 1 96.62 284 PHE B O 1
ATOM 4863 N N . VAL B 1 285 ? 0.346 11.352 -5.699 1 98.69 285 VAL B N 1
ATOM 4864 C CA . VAL B 1 285 ? 0.683 12.398 -4.742 1 98.69 285 VAL B CA 1
ATOM 4865 C C . VAL B 1 285 ? 0.053 12.086 -3.389 1 98.69 285 VAL B C 1
ATOM 4867 O O . VAL B 1 285 ? -1.166 11.93 -3.285 1 98.69 285 VAL B O 1
ATOM 4870 N N . LEU B 1 286 ? 0.886 12 -2.342 1 98.12 286 LEU B N 1
ATOM 4871 C CA . LEU B 1 286 ? 0.375 11.547 -1.053 1 98.12 286 LEU B CA 1
ATOM 4872 C C . LEU B 1 286 ? 0.555 12.625 0.012 1 98.12 286 LEU B C 1
ATOM 4874 O O . LEU B 1 286 ? -0.213 12.688 0.974 1 98.12 286 LEU B O 1
ATOM 4878 N N . GLY B 1 287 ? 1.588 13.445 -0.109 1 98.69 287 GLY B N 1
ATOM 4879 C CA . GLY B 1 287 ? 1.883 14.461 0.888 1 98.69 287 GLY B CA 1
ATOM 4880 C C . GLY B 1 287 ? 1.473 15.859 0.456 1 98.69 287 GLY B C 1
ATOM 4881 O O . GLY B 1 287 ? 1.559 16.203 -0.726 1 98.69 287 GLY B O 1
ATOM 4882 N N . LEU B 1 288 ? 1.111 16.641 1.477 1 98.75 288 LEU B N 1
ATOM 4883 C CA . LEU B 1 288 ? 0.61 17.984 1.235 1 98.75 288 LEU B CA 1
ATOM 4884 C C . LEU B 1 288 ? 0.682 18.828 2.506 1 98.75 288 LEU B C 1
ATOM 4886 O O . LEU B 1 288 ? 0.297 18.375 3.582 1 98.75 288 LEU B O 1
ATOM 4890 N N . ASP B 1 289 ? 1.238 20.031 2.385 1 98.75 289 ASP B N 1
ATOM 4891 C CA . ASP B 1 289 ? 1.213 20.953 3.518 1 98.75 289 ASP B CA 1
ATOM 4892 C C . ASP B 1 289 ? 1.335 22.406 3.055 1 98.75 289 ASP B C 1
ATOM 4894 O O . ASP B 1 289 ? 1.876 22.672 1.979 1 98.75 289 ASP B O 1
ATOM 4898 N N . TYR B 1 290 ? 0.813 23.297 3.895 1 98.44 290 TYR B N 1
ATOM 4899 C CA . TYR B 1 290 ? 0.958 24.734 3.693 1 98.44 290 TYR B CA 1
ATOM 4900 C C . TYR B 1 290 ? 2.08 25.297 4.559 1 98.44 290 TYR B C 1
ATOM 4902 O O . TYR B 1 290 ? 2.242 24.906 5.711 1 98.44 290 TYR B O 1
ATOM 4910 N N . ASN B 1 291 ? 2.787 26.25 3.957 1 97.94 291 ASN B N 1
ATOM 4911 C CA . ASN B 1 291 ? 3.717 27.016 4.777 1 97.94 291 ASN B CA 1
ATOM 4912 C C . ASN B 1 291 ? 2.988 28.047 5.641 1 97.94 291 ASN B C 1
ATOM 4914 O O . ASN B 1 291 ? 2.26 28.891 5.121 1 97.94 291 ASN B O 1
ATOM 4918 N N . LEU B 1 292 ? 3.246 27.984 6.895 1 96.38 292 LEU B N 1
ATOM 4919 C CA . LEU B 1 292 ? 2.543 28.859 7.824 1 96.38 292 LEU B CA 1
ATOM 4920 C C . LEU B 1 292 ? 3.045 30.297 7.695 1 96.38 292 LEU B C 1
ATOM 4922 O O . LEU B 1 292 ? 2.293 31.234 7.934 1 96.38 292 LEU B O 1
ATOM 4926 N N . TYR B 1 293 ? 4.27 30.5 7.309 1 96.44 293 TYR B N 1
ATOM 4927 C CA . TYR B 1 293 ? 4.922 31.797 7.344 1 96.44 293 TYR B CA 1
ATOM 4928 C C . TYR B 1 293 ? 4.895 32.469 5.969 1 96.44 293 TYR B C 1
ATOM 4930 O O . TYR B 1 293 ? 4.906 33.688 5.867 1 96.44 293 TYR B O 1
ATOM 4938 N N . ILE B 1 294 ? 4.969 31.656 4.977 1 95.88 294 ILE B N 1
ATOM 4939 C CA . ILE B 1 294 ? 4.934 32.188 3.615 1 95.88 294 ILE B CA 1
ATOM 4940 C C . ILE B 1 294 ? 3.566 31.906 2.992 1 95.88 294 ILE B C 1
ATOM 4942 O O . ILE B 1 294 ? 3.338 30.828 2.439 1 95.88 294 ILE B O 1
ATOM 4946 N N . GLU B 1 295 ? 2.758 32.938 2.996 1 96.06 295 GLU B N 1
ATOM 4947 C CA . GLU B 1 295 ? 1.384 32.781 2.529 1 96.06 295 GLU B CA 1
ATOM 4948 C C . GLU B 1 295 ? 1.343 32.344 1.07 1 96.06 295 GLU B C 1
ATOM 4950 O O . GLU B 1 295 ? 2.025 32.906 0.22 1 96.06 295 GLU B O 1
ATOM 4955 N N . GLY B 1 296 ? 0.598 31.25 0.827 1 95.31 296 GLY B N 1
ATOM 4956 C CA . GLY B 1 296 ? 0.399 30.766 -0.528 1 95.31 296 GLY B CA 1
ATOM 4957 C C . GLY B 1 296 ? 1.393 29.688 -0.925 1 95.31 296 GLY B C 1
ATOM 4958 O O . GLY B 1 296 ? 1.216 29.016 -1.945 1 95.31 296 GLY B O 1
ATOM 4959 N N . GLN B 1 297 ? 2.381 29.5 -0.161 1 97.12 297 GLN B N 1
ATOM 4960 C CA . GLN B 1 297 ? 3.363 28.469 -0.491 1 97.12 297 GLN B CA 1
ATOM 4961 C C . GLN B 1 297 ? 2.891 27.094 -0.033 1 97.12 297 GLN B C 1
ATOM 4963 O O . GLN B 1 297 ? 2.447 26.938 1.105 1 97.12 297 GLN B O 1
ATOM 4968 N N . ILE B 1 298 ? 2.967 26.109 -0.944 1 98.19 298 ILE B N 1
ATOM 4969 C CA . ILE B 1 298 ? 2.527 24.734 -0.708 1 98.19 298 ILE B CA 1
ATOM 4970 C C . ILE B 1 298 ? 3.664 23.766 -1.021 1 98.19 298 ILE B C 1
ATOM 4972 O O . ILE B 1 298 ? 4.496 24.031 -1.892 1 98.19 298 ILE B O 1
ATOM 4976 N N . ALA B 1 299 ? 3.734 22.734 -0.271 1 98.75 299 ALA B N 1
ATOM 4977 C CA . ALA B 1 299 ? 4.656 21.641 -0.565 1 98.75 299 ALA B CA 1
ATOM 4978 C C . ALA B 1 299 ? 3.904 20.344 -0.812 1 98.75 299 ALA B C 1
ATOM 4980 O O . ALA B 1 299 ? 2.918 20.047 -0.13 1 98.75 299 ALA B O 1
ATOM 4981 N N . THR B 1 300 ? 4.316 19.547 -1.837 1 98.81 300 THR B N 1
ATOM 4982 C CA . THR B 1 300 ? 3.791 18.219 -2.121 1 98.81 300 THR B CA 1
ATOM 4983 C C . THR B 1 300 ? 4.926 17.219 -2.258 1 98.81 300 THR B C 1
ATOM 4985 O O . THR B 1 300 ? 6.047 17.578 -2.627 1 98.81 300 THR B O 1
ATOM 4988 N N . CYS B 1 301 ? 4.68 16.016 -1.862 1 98.88 301 CYS B N 1
ATOM 4989 C CA . CYS B 1 301 ? 5.566 14.898 -2.16 1 98.88 301 CYS B CA 1
ATOM 4990 C C . CYS B 1 301 ? 4.793 13.734 -2.77 1 98.88 301 CYS B C 1
ATOM 4992 O O . CYS B 1 301 ? 3.586 13.609 -2.555 1 98.88 301 CYS B O 1
ATOM 4994 N N . ALA B 1 302 ? 5.543 12.938 -3.562 1 98.69 302 ALA B N 1
ATOM 4995 C CA . ALA B 1 302 ? 4.852 11.93 -4.367 1 98.69 302 ALA B CA 1
ATOM 4996 C C . ALA B 1 302 ? 5.684 10.664 -4.488 1 98.69 302 ALA B C 1
ATOM 4998 O O . ALA B 1 302 ? 6.836 10.617 -4.047 1 98.69 302 ALA B O 1
ATOM 4999 N N . TRP B 1 303 ? 5.047 9.672 -5.066 1 97.12 303 TRP B N 1
ATOM 5000 C CA . TRP B 1 303 ? 5.68 8.375 -5.316 1 97.12 303 TRP B CA 1
ATOM 5001 C C . TRP B 1 303 ? 6.77 8.5 -6.375 1 97.12 303 TRP B C 1
ATOM 5003 O O . TRP B 1 303 ? 7.59 7.594 -6.535 1 97.12 303 TRP B O 1
ATOM 5013 N N . ASP B 1 304 ? 6.863 9.609 -7.074 1 96.81 304 ASP B N 1
ATOM 5014 C CA . ASP B 1 304 ? 7.867 9.789 -8.125 1 96.81 304 ASP B CA 1
ATOM 5015 C C . ASP B 1 304 ? 9.203 10.234 -7.531 1 96.81 304 ASP B C 1
ATOM 5017 O O . ASP B 1 304 ? 10.078 10.719 -8.258 1 96.81 304 ASP B O 1
ATOM 5021 N N . GLU B 1 305 ? 9.297 10.227 -6.277 1 97.88 305 GLU B N 1
ATOM 5022 C CA . GLU B 1 305 ? 10.516 10.523 -5.531 1 97.88 305 GLU B CA 1
ATOM 5023 C C . GLU B 1 305 ? 10.812 12.023 -5.523 1 97.88 305 GLU B C 1
ATOM 5025 O O . GLU B 1 305 ? 11.961 12.43 -5.348 1 97.88 305 GLU B O 1
ATOM 5030 N N . ASN B 1 306 ? 9.766 12.82 -5.676 1 98.44 306 ASN B N 1
ATOM 5031 C CA . ASN B 1 306 ? 10.016 14.258 -5.711 1 98.44 306 ASN B CA 1
ATOM 5032 C C . ASN B 1 306 ? 9.195 14.992 -4.66 1 98.44 306 ASN B C 1
ATOM 5034 O O . ASN B 1 306 ? 8.031 14.664 -4.434 1 98.44 306 ASN B O 1
ATOM 5038 N N . ILE B 1 307 ? 9.859 15.953 -4.09 1 98.62 307 ILE B N 1
ATOM 5039 C CA . ILE B 1 307 ? 9.211 17 -3.305 1 98.62 307 ILE B CA 1
ATOM 5040 C C . ILE B 1 307 ? 9.148 18.297 -4.117 1 98.62 307 ILE B C 1
ATOM 5042 O O . ILE B 1 307 ? 10.156 18.719 -4.691 1 98.62 307 ILE B O 1
ATOM 5046 N N . HIS B 1 308 ? 8.023 18.906 -4.207 1 98.56 308 HIS B N 1
ATOM 5047 C CA . HIS B 1 308 ? 7.848 20.203 -4.863 1 98.56 308 HIS B CA 1
ATOM 5048 C C . HIS B 1 308 ? 7.383 21.266 -3.875 1 98.56 308 HIS B C 1
ATOM 5050 O O . HIS B 1 308 ? 6.434 21.047 -3.119 1 98.56 308 HIS B O 1
ATOM 5056 N N . ILE B 1 309 ? 8.023 22.328 -3.822 1 98.19 309 ILE B N 1
ATOM 5057 C CA . ILE B 1 309 ? 7.617 23.5 -3.055 1 98.19 309 ILE B CA 1
ATOM 5058 C C . ILE B 1 309 ? 7.363 24.672 -4 1 98.19 309 ILE B C 1
ATOM 5060 O O . ILE B 1 309 ? 8.258 25.094 -4.738 1 98.19 309 ILE B O 1
ATOM 5064 N N . PHE B 1 310 ? 6.184 25.219 -3.965 1 97 310 PHE B N 1
ATOM 5065 C CA . PHE B 1 310 ? 5.801 26.188 -4.98 1 97 310 PHE B CA 1
ATOM 5066 C C . PHE B 1 310 ? 4.648 27.062 -4.488 1 97 310 PHE B C 1
ATOM 5068 O O . PHE B 1 310 ? 4.117 26.844 -3.396 1 97 310 PHE B O 1
ATOM 5075 N N . GLN B 1 311 ? 4.406 28.047 -5.277 1 96.12 311 GLN B N 1
ATOM 5076 C CA . GLN B 1 311 ? 3.254 28.922 -5.066 1 96.12 311 GLN B CA 1
ATOM 5077 C C . GLN B 1 311 ? 2.285 28.844 -6.242 1 96.12 311 GLN B C 1
ATOM 5079 O O . GLN B 1 311 ? 2.488 29.5 -7.266 1 96.12 311 GLN B O 1
ATOM 5084 N N . PRO B 1 312 ? 1.191 28.141 -6 1 96.06 312 PRO B N 1
ATOM 5085 C CA . PRO B 1 312 ? 0.219 28.094 -7.094 1 96.06 312 PRO B CA 1
ATOM 5086 C C . PRO B 1 312 ? -0.256 29.484 -7.527 1 96.06 312 PRO B C 1
ATOM 5088 O O . PRO B 1 312 ? -0.485 30.344 -6.68 1 96.06 312 PRO B O 1
ATOM 5091 N N . PRO B 1 313 ? -0.465 29.672 -8.828 1 93.94 313 PRO B N 1
ATOM 5092 C CA . PRO B 1 313 ? -0.921 30.969 -9.328 1 93.94 313 PRO B CA 1
ATOM 5093 C C . PRO B 1 313 ? -2.211 31.438 -8.664 1 93.94 313 PRO B C 1
ATOM 5095 O O . PRO B 1 313 ? -2.381 32.625 -8.414 1 93.94 313 PRO B O 1
ATOM 5098 N N . ALA B 1 314 ? -3.051 30.531 -8.312 1 93.31 314 ALA B N 1
ATOM 5099 C CA . ALA B 1 314 ? -4.336 30.891 -7.715 1 93.31 314 ALA B CA 1
ATOM 5100 C C . ALA B 1 314 ? -4.148 31.5 -6.328 1 93.31 314 ALA B C 1
ATOM 5102 O O . ALA B 1 314 ? -5.051 32.156 -5.801 1 93.31 314 ALA B O 1
ATOM 5103 N N . LEU B 1 315 ? -3.008 31.25 -5.762 1 92.62 315 LEU B N 1
ATOM 5104 C CA . LEU B 1 315 ? -2.748 31.766 -4.422 1 92.62 315 LEU B CA 1
ATOM 5105 C C . LEU B 1 315 ? -1.746 32.906 -4.469 1 92.62 315 LEU B C 1
ATOM 5107 O O . LEU B 1 315 ? -1.32 33.438 -3.428 1 92.62 315 LEU B O 1
ATOM 5111 N N . SER B 1 316 ? -1.245 33.188 -5.734 1 82.38 316 SER B N 1
ATOM 5112 C CA . SER B 1 316 ? -0.256 34.25 -5.898 1 82.38 316 SER B CA 1
ATOM 5113 C C . SER B 1 316 ? -0.924 35.625 -5.996 1 82.38 316 SER B C 1
ATOM 5115 O O . SER B 1 316 ? -1.943 35.781 -6.672 1 82.38 316 SER B O 1
ATOM 5117 N N . GLY B 1 317 ? -1.431 36.406 -5.023 1 62.03 317 GLY B N 1
ATOM 5118 C CA . GLY B 1 317 ? -1.958 37.75 -5.121 1 62.03 317 GLY B CA 1
ATOM 5119 C C . GLY B 1 317 ? -1.35 38.531 -6.262 1 62.03 317 GLY B C 1
ATOM 5120 O O . GLY B 1 317 ? -0.272 38.219 -6.754 1 62.03 317 GLY B O 1
#

InterPro domains:
  IPR001680 WD40 repeat [PF00400] (62-90)
  IPR001680 WD40 repeat [PF00400] (97-133)
  IPR001680 WD40 repeat [PS50082] (73-91)
  IPR001680 WD40 repeat [PS50082] (101-143)
  IPR001680 WD40 repeat [PS50082] (145-187)
  IPR001680 WD40 repeat [PS50082] (196-224)
  IPR001680 WD40 repeat [PS50082] (233-275)
  IPR001680 WD40 repeat [SM00320] (50-90)
  IPR001680 WD40 repeat [SM00320] (94-134)
  IPR001680 WD40 repeat [SM00320] (137-178)
  IPR001680 WD40 repeat [SM00320] (181-222)
  IPR001680 WD40 repeat [SM00320] (226-266)
  IPR001680 WD40 repeat [SM00320] (271-311)
  IPR015943 WD40/YVTN repeat-like-containing domain superfamily [G3DSA:2.130.10.10] (1-311)
  IPR019775 WD40 repeat, conserved site [PS00678] (77-91)
  IPR019775 WD40 repeat, conserved site [PS00678] (209-223)
  IPR019775 WD40 repeat, conserved site [PS00678] (253-267)
  IPR020472 PAC1/LIS1-like, WD-40 repeat [PR00320] (77-91)
  IPR020472 PAC1/LIS1-like, WD-40 repeat [PR00320] (209-223)
  IPR020472 PAC1/LIS1-like, WD-40 repeat [PR00320] (253-267)

pLDDT: mean 96.08, std 3.82, range [61.78, 98.94]

Foldseek 3Di:
DAKDFQPQWFWQAKEAQPVDLFKMKTFTFGPLQPDFWIKIWIWGACDDPRRIDTLAMEIGGFGWRYKEAQQVDRQKMWTWGFQQKIFICGSVDHYGTPAIARDGRGGWREKYAQNVVRQKIKTWFQLQKIFIDGPVDNDTPDIQRDPGPGGWQYKAAQLPDRQWIWIFGQVQWIFIPGVVDNDTPDIANNGPPWGWQEKEAQNVDRQWMWTWTQVQWIFIDGNVDRPDTPDIGHDGPGTWNYKYAFPVDRQWIWTFFQSQWIWIAGNVDPPDRTDDIGNPGDGGKNYKDDRPPDFQWIWTTGRNRMIDIDGDPVRVD/DAKDFQPQWFWQAKEAQPVDLFKMKTFTFGPLQPDFWIKIWIWGACDDPRRIDTLAMEIGGFGWRYKEAQQVDRQKMWTWGFQQKIFICGSVDHYGTPAIARDGRGGWREKYAQNVVRQKIKTWFQLQKIFIDGPVDNDTPDIQRDPGPGGWQYKAAQLPDRQWIWIFGQVQWIFIPGVVDNDTPDIANNGPPWGWQEKEAQNVDRQWMWTWTQVQWIFIDGNVDRPDTPDIGHDGPGTWNYKYAFPVDRQWIWTFFQSQWIWIAGNVDPPDRTDDIGNPGDGGKNYKDDRPPDFQWIWTTGRNRMIDIDGDPVRVD

Sequence (634 aa):
MLKFRTQGYNGYSLQFSPFFENKIACATSANFGLVGNGKLFVLNTGVGPSGIEVERIYDTQDGLYDCSWSEINDNQIVTASGDGSIKLWDITLTEFPIQNWHEHNREVFSVQWNLIKKDTFVSGSWDHSIKLWTPDRPQSLTTFNVEHTNCVYNTIWSPYNPDLFGSASGDQTIKIWDIKLPHSIQTIIAHPGFEVLSMDWNKYQENMIITGSTDKTIKVWDLRRTDHELLCLRGHEYAVRRVKCSPHNSNIIASASYDMTMRLWDISRQSNPLIEVYDGHTEFVLGLDYNLYIEGQIATCAWDENIHIFQPPALSGMLKFRTQGYNGYSLQFSPFFENKIACATSANFGLVGNGKLFVLNTGVGPSGIEVERIYDTQDGLYDCSWSEINDNQIVTASGDGSIKLWDITLTEFPIQNWHEHNREVFSVQWNLIKKDTFVSGSWDHSIKLWTPDRPQSLTTFNVEHTNCVYNTIWSPYNPDLFGSASGDQTIKIWDIKLPHSIQTIIAHPGFEVLSMDWNKYQENMIITGSTDKTIKVWDLRRTDHELLCLRGHEYAVRRVKCSPHNSNIIASASYDMTMRLWDISRQSNPLIEVYDGHTEFVLGLDYNLYIEGQIATCAWDENIHIFQPPALSG

Nearest PDB structures (foldseek):
  2xu7-assembly2_B  TM=8.971E-01  e=1.621E-28  Homo sapiens
  4r7a-assembly1_B  TM=8.970E-01  e=4.270E-28  Homo sapiens
  8tx8-assembly1_A  TM=8.754E-01  e=2.362E-28  Homo sapiens
  6s1r-assembly1_A  TM=8.864E-01  e=3.036E-25  Schizosaccharomyces pombe
  6zrc-assembly1_A  TM=8.698E-01  e=1.998E-24  Homo sapiens

Solvent-accessible surface area (backbone atoms only — not comparable to full-atom values): 31353 Å² total; per-residue (Å²): 120,41,68,48,72,42,81,80,27,13,29,32,18,40,40,52,43,93,80,40,81,44,31,37,37,35,15,11,5,18,69,76,58,76,49,59,31,18,38,40,41,30,35,33,46,82,34,75,96,71,32,57,40,81,75,47,66,38,79,41,83,37,18,26,38,12,44,29,59,43,68,74,41,90,49,30,37,37,37,13,17,50,76,10,33,38,37,32,35,43,70,91,52,79,78,66,61,79,42,76,38,73,82,49,84,28,34,20,41,15,39,33,50,28,84,70,73,29,61,37,33,40,36,14,14,52,65,17,29,34,38,32,34,36,92,91,47,85,57,66,76,44,76,45,62,80,76,53,82,26,32,19,37,19,48,39,58,42,84,82,38,73,54,33,33,38,37,13,14,46,67,12,27,34,34,35,33,36,78,91,47,91,54,64,78,40,79,35,76,72,39,84,93,27,34,23,35,14,47,30,63,36,75,78,39,87,49,33,36,39,37,13,14,59,78,19,35,36,36,32,36,36,74,92,46,69,90,52,66,76,42,77,47,76,80,56,86,31,32,22,46,28,41,42,56,41,93,86,38,83,46,35,36,39,36,18,13,60,63,18,29,36,36,35,33,34,72,78,42,92,70,73,30,71,67,45,78,46,66,88,50,86,26,39,20,37,12,60,36,64,40,88,71,46,81,47,32,36,37,38,21,11,48,64,18,37,36,39,38,35,61,51,71,85,50,52,127,117,41,70,49,71,41,82,80,27,14,29,31,18,40,40,54,43,94,83,39,81,44,31,37,38,35,14,12,6,18,70,75,57,76,51,61,32,18,37,39,40,30,35,32,47,82,34,75,96,70,33,58,41,82,73,47,65,38,78,41,81,37,18,25,38,12,44,29,58,43,68,73,40,90,51,30,36,38,37,13,18,52,76,11,33,36,37,32,35,43,71,91,52,78,76,66,61,79,43,76,36,73,81,48,84,27,33,20,40,15,39,33,50,28,85,68,74,29,63,37,35,40,36,14,13,53,65,17,30,34,37,33,34,36,90,91,47,86,55,65,76,44,75,45,62,80,75,53,84,26,34,19,37,19,49,38,57,43,84,85,39,72,54,33,32,38,37,14,14,45,66,12,27,34,36,33,33,38,78,91,48,92,55,64,78,41,78,34,75,73,40,82,94,25,34,22,35,14,46,30,62,36,77,78,39,87,49,32,36,36,39,12,15,61,76,19,33,35,37,32,36,35,73,92,46,70,91,51,67,75,43,75,48,77,81,56,86,30,32,22,46,27,42,42,56,43,94,84,39,82,45,36,35,38,37,18,12,59,64,19,30,38,38,33,32,34,72,79,43,90,70,74,30,70,68,43,77,46,67,87,50,89,26,38,20,37,12,61,36,64,39,88,73,46,81,46,31,37,37,38,22,12,48,62,19,38,36,40,38,36,61,51,72,87,51,52,128